Protein AF-A0A3N5HUE9-F1 (afdb_monomer)

Radius of gyration: 24.41 Å; Cα contacts (8 Å, |Δi|>4): 944; chains: 1; bounding box: 61×52×77 Å

Solvent-accessible surface area (backbone atoms only — not comparable to full-atom values): 19405 Å² total; per-residue (Å²): 109,74,49,78,50,73,48,74,72,56,94,88,51,46,16,64,28,23,33,36,35,38,27,33,33,38,29,50,61,66,39,70,48,49,61,72,76,57,30,74,38,10,19,71,38,71,38,32,58,24,15,18,55,63,62,61,75,57,37,30,52,62,40,46,22,52,45,67,51,58,36,92,93,41,43,76,74,40,82,74,10,36,36,72,40,63,57,43,73,54,51,71,67,56,43,51,56,47,22,74,74,68,73,57,81,71,95,51,64,46,48,55,5,22,62,11,26,25,35,77,57,98,91,37,82,49,77,43,55,20,35,40,42,49,66,73,80,66,88,86,61,44,31,34,12,34,40,45,33,44,41,32,41,33,21,62,28,56,92,38,50,68,38,50,69,12,21,34,33,37,41,38,37,18,40,84,85,45,53,78,45,74,47,71,80,39,81,73,24,76,14,56,58,51,60,37,45,42,20,9,36,54,39,41,51,73,39,35,17,22,59,26,31,29,23,76,35,69,45,53,30,15,41,99,84,67,47,80,76,44,79,39,55,55,69,39,74,30,45,58,74,81,50,73,49,75,56,98,94,42,52,28,36,31,29,38,51,98,90,42,77,29,31,33,55,50,88,38,41,41,84,40,72,34,79,53,61,32,25,68,58,79,69,78,68,43,30,27,30,66,31,82,90,28,53,52,36,36,44,70,57,66,69,94,74,56,57,94,90,57,89,76,60,63,66,45,84,36,55,47,72,27,27,28,36,72,77,41,84,53,76,72,39,98,89,47,63,59,32,28,36,30,33,30,28,26,59,85,64,51,75,43,51,25,35,35,56,46,92,40,46,39,73,66,72,60,27,42,103

Nearest PDB structures (foldseek):
  8alu-assembly1_A  TM=3.894E-01  e=2.186E-03  Lactobacillus acidophilus
  8aol-assembly1_A  TM=3.973E-01  e=1.444E-02  Lactobacillus acidophilus ATCC 4796
  4q2w-assembly1_A  TM=4.435E-01  e=3.418E-01  Streptococcus pneumoniae TIGR4
  8sgn-assembly1_G  TM=2.454E-01  e=7.733E-01  Human herpesvirus 4 strain B95-8

pLDDT: mean 91.25, std 9.14, range [47.38, 98.62]

Structure (mmCIF, N/CA/C/O backbone):
data_AF-A0A3N5HUE9-F1
#
_entry.id   AF-A0A3N5HUE9-F1
#
loop_
_atom_site.group_PDB
_atom_site.id
_atom_site.type_symbol
_atom_site.label_atom_id
_atom_site.label_alt_id
_atom_site.label_comp_id
_atom_site.label_asym_id
_atom_site.label_entity_id
_atom_site.label_seq_id
_atom_site.pdbx_PDB_ins_code
_atom_site.Cartn_x
_atom_site.Cartn_y
_atom_site.Cartn_z
_atom_site.occupancy
_atom_site.B_iso_or_equiv
_atom_site.auth_seq_id
_atom_site.auth_comp_id
_atom_site.auth_asym_id
_atom_site.auth_atom_id
_atom_site.pdbx_PDB_model_num
ATOM 1 N N . MET A 1 1 ? -3.432 -13.901 -13.780 1.00 86.12 1 MET A N 1
ATOM 2 C CA . MET A 1 1 ? -4.597 -13.855 -12.866 1.00 86.12 1 MET A CA 1
ATOM 3 C C . MET A 1 1 ? -5.171 -12.456 -12.952 1.00 86.12 1 MET A C 1
ATOM 5 O O . MET A 1 1 ? -4.403 -11.547 -13.214 1.00 86.12 1 MET A O 1
ATOM 9 N N . GLU A 1 2 ? -6.470 -12.285 -12.737 1.00 89.19 2 GLU A N 1
ATOM 10 C CA . GLU A 1 2 ? -7.074 -10.962 -12.555 1.00 89.19 2 GLU A CA 1
ATOM 11 C C . GLU A 1 2 ? -7.920 -10.973 -11.286 1.00 89.19 2 GLU A C 1
ATOM 13 O O . GLU A 1 2 ? -8.438 -12.026 -10.895 1.00 89.19 2 GLU A O 1
ATOM 18 N N . MET A 1 3 ? -8.031 -9.815 -10.647 1.00 92.19 3 MET A N 1
ATOM 19 C CA . MET A 1 3 ? -8.767 -9.614 -9.412 1.00 92.19 3 MET A CA 1
ATOM 20 C C . MET A 1 3 ? -9.643 -8.370 -9.521 1.00 92.19 3 MET A C 1
ATOM 22 O O . MET A 1 3 ? -9.229 -7.336 -10.036 1.00 92.19 3 MET A O 1
ATOM 26 N N . TYR A 1 4 ? -10.860 -8.477 -8.996 1.00 93.69 4 TYR A N 1
ATOM 27 C CA . TYR A 1 4 ? -11.766 -7.352 -8.837 1.00 93.69 4 TYR A CA 1
ATOM 28 C C . TYR A 1 4 ? -12.285 -7.320 -7.403 1.00 93.69 4 TYR A C 1
ATOM 30 O O . TYR A 1 4 ? -13.037 -8.204 -6.988 1.00 93.69 4 TYR A O 1
ATOM 38 N N . LEU A 1 5 ? -11.874 -6.303 -6.653 1.00 95.25 5 LEU A N 1
ATOM 39 C CA . LEU A 1 5 ? -12.254 -6.099 -5.262 1.00 95.25 5 LEU A CA 1
ATOM 40 C C . LEU A 1 5 ? -13.227 -4.931 -5.140 1.00 95.25 5 LEU A C 1
ATOM 42 O O . LEU A 1 5 ? -13.066 -3.892 -5.780 1.00 95.25 5 LEU A O 1
ATOM 46 N N . LYS A 1 6 ? -14.220 -5.099 -4.264 1.00 95.94 6 LYS A N 1
ATOM 47 C CA . LYS A 1 6 ? -15.143 -4.040 -3.853 1.00 95.94 6 LYS A CA 1
ATOM 48 C C . LYS A 1 6 ? -15.164 -3.928 -2.342 1.00 95.94 6 LYS A C 1
ATOM 50 O O . LYS A 1 6 ? -15.462 -4.899 -1.653 1.00 95.94 6 LYS A O 1
ATOM 55 N N . PHE A 1 7 ? -14.954 -2.721 -1.843 1.00 97.44 7 PHE A N 1
ATOM 56 C CA . PHE A 1 7 ? -15.281 -2.372 -0.472 1.00 97.44 7 PHE A CA 1
ATOM 57 C C . PHE A 1 7 ? -16.645 -1.688 -0.435 1.00 97.44 7 PHE A C 1
ATOM 59 O O . PHE A 1 7 ? -16.824 -0.614 -1.014 1.00 97.44 7 PHE A O 1
ATOM 66 N N . HIS A 1 8 ? -17.599 -2.301 0.264 1.00 97.75 8 HIS A N 1
ATOM 67 C CA . HIS A 1 8 ? -18.920 -1.736 0.522 1.00 97.75 8 HIS A CA 1
ATOM 68 C C . HIS A 1 8 ? -18.935 -1.082 1.914 1.00 97.75 8 HIS A C 1
ATOM 70 O O . HIS A 1 8 ? -18.891 -1.802 2.912 1.00 97.75 8 HIS A O 1
ATOM 76 N N . PRO A 1 9 ? -19.013 0.259 2.019 1.00 97.50 9 PRO A N 1
ATOM 77 C CA . PRO A 1 9 ? -19.028 0.936 3.313 1.00 97.50 9 PRO A CA 1
ATOM 78 C C . PRO A 1 9 ? -20.234 0.521 4.168 1.00 97.50 9 PRO A C 1
ATOM 80 O O . PRO A 1 9 ? -21.385 0.737 3.781 1.00 97.50 9 PRO A O 1
ATOM 83 N N . GLY A 1 10 ? -19.970 -0.042 5.349 1.00 95.69 10 GLY A N 1
ATOM 84 C CA . GLY A 1 10 ? -21.007 -0.394 6.320 1.00 95.69 10 GLY A CA 1
ATOM 85 C C . GLY A 1 10 ? -21.670 0.827 6.972 1.00 95.69 10 GLY A C 1
ATOM 86 O O . GLY A 1 10 ? -21.249 1.971 6.801 1.00 95.69 10 GLY A O 1
ATOM 87 N N . THR A 1 11 ? -22.697 0.594 7.790 1.00 96.19 11 THR A N 1
ATOM 88 C CA . THR A 1 11 ? -23.482 1.653 8.462 1.00 96.19 11 THR A CA 1
ATOM 89 C C . THR A 1 11 ? -22.679 2.503 9.454 1.00 96.19 11 THR A C 1
ATOM 91 O O . THR A 1 11 ? -23.049 3.648 9.728 1.00 96.19 11 THR A O 1
ATOM 94 N N . ASN A 1 12 ? -21.552 1.985 9.942 1.00 92.94 12 ASN A N 1
ATOM 95 C CA . ASN A 1 12 ? -20.641 2.684 10.853 1.00 92.94 12 ASN A CA 1
ATOM 96 C C . ASN A 1 12 ? -19.579 3.530 10.129 1.00 92.94 12 ASN A C 1
ATOM 98 O O . ASN A 1 12 ? -18.816 4.246 10.780 1.00 92.94 12 ASN A O 1
ATOM 102 N N . VAL A 1 13 ? -19.520 3.468 8.794 1.00 96.06 13 VAL A N 1
ATOM 103 C CA . VAL A 1 13 ? -18.556 4.239 8.001 1.00 96.06 13 VAL A CA 1
ATOM 104 C C . VAL A 1 13 ? -19.049 5.670 7.802 1.00 96.06 13 VAL A C 1
ATOM 106 O O . VAL A 1 13 ? -20.184 5.895 7.381 1.00 96.06 13 VAL A O 1
ATOM 109 N N . ARG A 1 14 ? -18.190 6.646 8.091 1.00 97.12 14 ARG A N 1
ATOM 110 C CA . ARG A 1 14 ? -18.401 8.081 7.868 1.00 97.12 14 ARG A CA 1
ATOM 111 C C . ARG A 1 14 ? -17.153 8.654 7.204 1.00 97.12 14 ARG A C 1
ATOM 113 O O . ARG A 1 14 ? -16.240 9.114 7.887 1.00 97.12 14 ARG A O 1
ATOM 120 N N . ALA A 1 15 ? -17.122 8.584 5.880 1.00 97.69 15 ALA A N 1
ATOM 121 C CA . ALA A 1 15 ? -15.989 9.017 5.076 1.00 97.69 15 ALA A CA 1
ATOM 122 C C . ALA A 1 15 ? -16.470 9.651 3.772 1.00 97.69 15 ALA A C 1
ATOM 124 O O . ALA A 1 15 ? -17.263 9.062 3.029 1.00 97.69 15 ALA A O 1
ATOM 125 N N . ASP A 1 16 ? -15.952 10.841 3.487 1.00 96.81 16 ASP A N 1
ATOM 126 C CA . ASP A 1 16 ? -16.288 11.598 2.280 1.00 96.81 16 ASP A CA 1
ATOM 127 C C . ASP A 1 16 ? -15.587 11.043 1.044 1.00 96.81 16 ASP A C 1
ATOM 129 O O . ASP A 1 16 ? -16.068 11.226 -0.078 1.00 96.81 16 ASP A O 1
ATOM 133 N N . LEU A 1 17 ? -14.477 10.335 1.267 1.00 96.44 17 LEU A N 1
ATOM 134 C CA . LEU A 1 17 ? -13.709 9.654 0.243 1.00 96.44 17 LEU A CA 1
ATOM 135 C C . LEU A 1 17 ? -12.999 8.431 0.834 1.00 96.44 17 LEU A C 1
ATOM 137 O O . LEU A 1 17 ? -12.411 8.499 1.915 1.00 96.44 17 LEU A O 1
ATOM 141 N N . ILE A 1 18 ? -13.064 7.317 0.110 1.00 97.81 18 ILE A N 1
ATOM 142 C CA . ILE A 1 18 ? -12.455 6.036 0.474 1.00 97.81 18 ILE A CA 1
ATOM 143 C C . ILE A 1 18 ? -11.642 5.543 -0.720 1.00 97.81 18 ILE A C 1
ATOM 145 O O . ILE A 1 18 ? -12.188 5.392 -1.815 1.00 97.81 18 ILE A O 1
ATOM 149 N N . GLY A 1 19 ? -10.355 5.292 -0.509 1.00 96.94 19 GLY A N 1
ATOM 150 C CA . GLY A 1 19 ? -9.460 4.692 -1.497 1.00 96.94 19 GLY A CA 1
ATOM 151 C C . GLY A 1 19 ? -9.155 3.233 -1.166 1.00 96.94 19 GLY A C 1
ATOM 152 O O . GLY A 1 19 ? -9.293 2.809 -0.017 1.00 96.94 19 GLY A O 1
ATOM 153 N N . LEU A 1 20 ? -8.730 2.474 -2.176 1.00 97.81 20 LEU A N 1
ATOM 154 C CA . LEU A 1 20 ? -8.083 1.178 -1.978 1.00 97.81 20 LEU A CA 1
ATOM 155 C C . LEU A 1 20 ? -6.580 1.345 -2.192 1.00 97.81 20 LEU A C 1
ATOM 157 O O . LEU A 1 20 ? -6.154 2.065 -3.093 1.00 97.81 20 LEU A O 1
ATOM 161 N N . THR A 1 21 ? -5.783 0.690 -1.362 1.00 97.69 21 THR A N 1
ATOM 162 C CA . THR A 1 21 ? -4.325 0.611 -1.494 1.00 97.69 21 THR A CA 1
ATOM 163 C C . THR A 1 21 ? -3.892 -0.833 -1.267 1.00 97.69 21 THR A C 1
ATOM 165 O O . THR A 1 21 ? -4.619 -1.612 -0.643 1.00 97.69 21 THR A O 1
ATOM 168 N N . GLN A 1 22 ? -2.748 -1.203 -1.827 1.00 97.69 22 GLN A N 1
ATOM 169 C CA . GLN A 1 22 ? -2.272 -2.576 -1.878 1.00 97.69 22 GLN A CA 1
ATOM 170 C C . GLN A 1 22 ? -0.792 -2.628 -1.521 1.00 97.69 22 GLN A C 1
ATOM 172 O O . GLN A 1 22 ? 0.001 -1.847 -2.046 1.00 97.69 22 GLN A O 1
ATOM 177 N N . ALA A 1 23 ? -0.429 -3.561 -0.647 1.00 97.62 23 ALA A N 1
ATOM 178 C CA . ALA A 1 23 ? 0.942 -4.021 -0.511 1.00 97.62 23 ALA A CA 1
ATOM 179 C C . ALA A 1 23 ? 1.099 -5.312 -1.318 1.00 97.62 23 ALA A C 1
ATOM 181 O O . ALA A 1 23 ? 0.193 -6.148 -1.326 1.00 97.62 23 ALA A O 1
ATOM 182 N N . ALA A 1 24 ? 2.231 -5.465 -1.992 1.00 96.06 24 ALA A N 1
ATOM 183 C CA . ALA A 1 24 ? 2.582 -6.658 -2.744 1.00 96.06 24 ALA A CA 1
ATOM 184 C C . ALA A 1 24 ? 3.866 -7.270 -2.195 1.00 96.06 24 ALA A C 1
ATOM 186 O O . ALA A 1 24 ? 4.779 -6.562 -1.778 1.00 96.06 24 ALA A O 1
ATOM 187 N N . GLU A 1 25 ? 3.934 -8.590 -2.262 1.00 95.06 25 GLU A N 1
ATOM 188 C CA . GLU A 1 25 ? 5.113 -9.406 -2.030 1.00 95.06 25 GLU A CA 1
ATOM 189 C C . GLU A 1 25 ? 5.235 -10.396 -3.195 1.00 95.06 25 GLU A C 1
ATOM 191 O O . GLU A 1 25 ? 4.226 -10.904 -3.689 1.00 95.06 25 GLU A O 1
ATOM 196 N N . GLY A 1 26 ? 6.450 -10.688 -3.662 1.00 92.75 26 GLY A N 1
ATOM 197 C CA . GLY A 1 26 ? 6.626 -11.643 -4.750 1.00 92.75 26 GLY A CA 1
ATOM 198 C C . GLY A 1 26 ? 7.892 -12.476 -4.653 1.00 92.75 26 GLY A C 1
ATOM 199 O O . GLY A 1 26 ? 8.915 -12.032 -4.128 1.00 92.75 26 GLY A O 1
ATOM 200 N N . LYS A 1 27 ? 7.824 -13.678 -5.230 1.00 94.69 27 LYS A N 1
ATOM 201 C CA . LYS A 1 27 ? 8.973 -14.562 -5.449 1.00 94.69 27 LYS A CA 1
ATOM 202 C C . LYS A 1 27 ? 9.111 -14.903 -6.920 1.00 94.69 27 LYS A C 1
ATOM 204 O O . LYS A 1 27 ? 8.120 -15.140 -7.611 1.00 94.69 27 LYS A O 1
ATOM 209 N N . PHE A 1 28 ? 10.350 -14.975 -7.379 1.00 93.81 28 PHE A N 1
ATOM 210 C CA . PHE A 1 28 ? 10.720 -15.393 -8.720 1.00 93.81 28 PHE A CA 1
ATOM 211 C C . PHE A 1 28 ? 11.709 -16.551 -8.616 1.00 93.81 28 PHE A C 1
ATOM 213 O O . PHE A 1 28 ? 12.810 -16.387 -8.093 1.00 93.81 28 PHE A O 1
ATOM 220 N N . ASN A 1 29 ? 11.317 -17.733 -9.091 1.00 94.00 29 ASN A N 1
ATOM 221 C CA . ASN A 1 29 ? 12.143 -18.943 -9.029 1.00 94.00 29 ASN A CA 1
ATOM 222 C C . ASN A 1 29 ? 12.659 -19.274 -7.614 1.00 94.00 29 ASN A C 1
ATOM 224 O O . ASN A 1 29 ? 13.811 -19.656 -7.429 1.00 94.00 29 ASN A O 1
ATOM 228 N N . GLY A 1 30 ? 11.799 -19.110 -6.605 1.00 93.00 30 GLY A N 1
ATOM 229 C CA . GLY 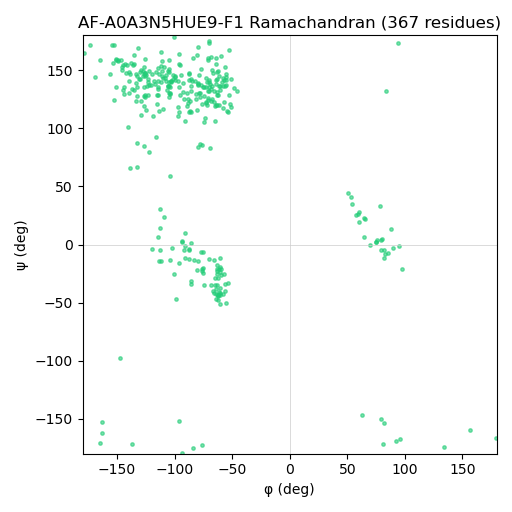A 1 30 ? 12.100 -19.362 -5.194 1.00 93.00 30 GLY A CA 1
ATOM 230 C C . GLY A 1 30 ? 12.833 -18.227 -4.475 1.00 93.00 30 GLY A C 1
ATOM 231 O O . GLY A 1 30 ? 12.892 -18.241 -3.248 1.00 93.00 30 GLY A O 1
ATOM 232 N N . ALA A 1 31 ? 13.345 -17.228 -5.197 1.00 91.75 31 ALA A N 1
ATOM 233 C CA . ALA A 1 31 ? 13.995 -16.063 -4.608 1.00 91.75 31 ALA A CA 1
ATOM 234 C C . ALA A 1 31 ? 12.999 -14.920 -4.392 1.00 91.75 31 ALA A C 1
ATOM 236 O O . ALA A 1 31 ? 12.174 -14.635 -5.260 1.00 91.75 31 ALA A O 1
ATOM 237 N N . GLN A 1 32 ? 13.103 -14.234 -3.254 1.00 91.25 32 GLN A N 1
ATOM 238 C CA . GLN A 1 32 ? 12.322 -13.027 -2.998 1.00 91.25 32 GLN A CA 1
ATOM 239 C C . GLN A 1 32 ? 12.650 -11.952 -4.039 1.00 91.25 32 GLN A C 1
ATOM 241 O O . GLN A 1 32 ? 13.822 -11.705 -4.338 1.00 91.25 32 GLN A O 1
ATOM 246 N N . ILE A 1 33 ? 11.631 -11.275 -4.565 1.00 85.50 33 ILE A N 1
ATOM 247 C CA . ILE A 1 33 ? 11.823 -10.132 -5.457 1.00 85.50 33 ILE A CA 1
ATOM 248 C C . ILE A 1 33 ? 12.225 -8.928 -4.602 1.00 85.50 33 ILE A C 1
ATOM 250 O O . ILE A 1 33 ? 11.400 -8.129 -4.178 1.00 85.50 33 ILE A O 1
ATOM 254 N N . THR A 1 34 ? 13.522 -8.813 -4.331 1.00 77.69 34 THR A N 1
ATOM 255 C CA . THR A 1 34 ? 14.129 -7.680 -3.610 1.00 77.69 34 THR A CA 1
ATOM 256 C C . THR A 1 34 ? 15.080 -6.871 -4.488 1.00 77.69 34 THR A C 1
ATOM 258 O O . THR A 1 34 ? 15.770 -5.977 -4.003 1.00 77.69 34 THR A O 1
ATOM 261 N N . GLN A 1 35 ? 15.144 -7.181 -5.784 1.00 63.00 35 GLN A N 1
ATOM 262 C CA . GLN A 1 35 ? 16.045 -6.531 -6.731 1.00 63.00 35 GLN A CA 1
ATOM 263 C C . GLN A 1 35 ? 15.364 -5.395 -7.503 1.00 63.00 35 GLN A C 1
ATOM 265 O O . GLN A 1 35 ? 14.137 -5.277 -7.560 1.00 63.00 35 GLN A O 1
ATOM 270 N N . GLY A 1 36 ? 16.194 -4.557 -8.125 1.00 67.38 36 GLY A N 1
ATOM 271 C CA . GLY A 1 36 ? 15.748 -3.459 -8.972 1.00 67.38 36 GLY A CA 1
ATOM 272 C C . GLY A 1 36 ? 14.937 -2.407 -8.215 1.00 67.38 36 GLY A C 1
ATOM 273 O O . GLY A 1 36 ? 15.179 -2.121 -7.044 1.00 67.38 36 GLY A O 1
ATOM 274 N N . LEU A 1 37 ? 13.972 -1.813 -8.916 1.00 64.06 37 LEU A N 1
ATOM 275 C CA . LEU A 1 37 ? 13.191 -0.680 -8.416 1.00 64.06 37 LEU A CA 1
ATOM 276 C C . LEU A 1 37 ? 12.257 -1.060 -7.259 1.00 64.06 37 LEU A C 1
ATOM 278 O O . LEU A 1 37 ? 12.107 -0.287 -6.316 1.00 64.06 37 LEU A O 1
ATOM 282 N N . TYR A 1 38 ? 11.699 -2.272 -7.279 1.00 72.56 38 TYR A N 1
ATOM 283 C CA . TYR A 1 38 ? 10.894 -2.792 -6.172 1.00 72.56 38 TYR A CA 1
ATOM 284 C C . TYR A 1 38 ? 11.734 -2.942 -4.900 1.00 72.56 38 TYR A C 1
ATOM 286 O O . TYR A 1 38 ? 11.292 -2.546 -3.825 1.00 72.56 38 TYR A O 1
ATOM 294 N N . GLY A 1 39 ? 12.993 -3.371 -5.029 1.00 77.94 39 GLY A N 1
ATOM 295 C CA . GLY A 1 39 ? 13.951 -3.469 -3.924 1.00 77.94 39 GLY A CA 1
ATOM 296 C C . GLY A 1 39 ? 14.297 -2.156 -3.212 1.00 77.94 39 GLY A C 1
ATOM 297 O O . GLY A 1 39 ? 14.763 -2.181 -2.072 1.00 77.94 39 GLY A O 1
ATOM 298 N N . LEU A 1 40 ? 14.086 -1.001 -3.855 1.00 81.44 40 LEU A N 1
ATOM 299 C CA . LEU A 1 40 ? 14.284 0.315 -3.229 1.00 81.44 40 LEU A CA 1
ATOM 300 C C . LEU A 1 40 ? 13.103 0.750 -2.351 1.00 81.44 40 LEU A C 1
ATOM 302 O O . LEU A 1 40 ? 13.287 1.597 -1.484 1.00 81.44 40 LEU A O 1
ATOM 306 N N . ARG A 1 41 ? 11.905 0.196 -2.578 1.00 88.38 41 ARG A N 1
ATOM 307 C CA . ARG A 1 41 ? 10.702 0.439 -1.758 1.00 88.38 41 ARG A CA 1
ATOM 308 C C . ARG A 1 41 ? 10.258 -0.795 -0.977 1.00 88.38 41 ARG A C 1
ATOM 310 O O . ARG A 1 41 ? 9.132 -0.827 -0.489 1.00 88.38 41 ARG A O 1
ATOM 317 N N . SER A 1 42 ? 11.122 -1.798 -0.878 1.00 91.69 42 SER A N 1
ATOM 318 C CA . SER A 1 42 ? 10.825 -3.035 -0.165 1.00 91.69 42 SER A CA 1
ATOM 319 C C . SER A 1 42 ? 11.557 -3.101 1.157 1.00 91.69 42 SER A C 1
ATOM 321 O O . SER A 1 42 ? 12.684 -2.620 1.265 1.00 91.69 42 SER A O 1
ATOM 323 N N . ALA A 1 43 ? 10.964 -3.774 2.141 1.00 91.38 43 ALA A N 1
ATOM 324 C CA . ALA A 1 43 ? 11.700 -4.088 3.358 1.00 91.38 43 ALA A CA 1
ATOM 325 C C . ALA A 1 43 ? 12.824 -5.090 3.060 1.00 91.38 43 ALA A C 1
ATOM 327 O O . ALA A 1 43 ? 12.623 -6.082 2.356 1.00 91.38 43 ALA A O 1
ATOM 328 N N . ARG A 1 44 ? 14.006 -4.857 3.626 1.00 90.94 44 ARG A N 1
ATOM 329 C CA . ARG A 1 44 ? 15.176 -5.744 3.522 1.00 90.94 44 ARG A CA 1
ATOM 330 C C . ARG A 1 44 ? 15.431 -6.546 4.789 1.00 90.94 44 ARG A C 1
ATOM 332 O O . ARG A 1 44 ? 16.207 -7.495 4.768 1.00 90.94 44 ARG A O 1
ATOM 339 N N . SER A 1 45 ? 14.781 -6.181 5.890 1.00 92.06 45 SER A N 1
ATOM 340 C CA . SER A 1 45 ? 14.856 -6.906 7.158 1.00 92.06 45 SER A CA 1
ATOM 341 C C . SER A 1 45 ? 13.572 -6.750 7.973 1.00 92.06 45 SER A C 1
ATOM 343 O O . SER A 1 45 ? 12.815 -5.798 7.776 1.00 92.06 45 SER A O 1
ATOM 345 N N . GLY A 1 46 ? 13.347 -7.670 8.916 1.00 93.06 46 GLY A N 1
ATOM 346 C CA . GLY A 1 46 ? 12.207 -7.635 9.835 1.00 93.06 46 GLY A CA 1
ATOM 347 C C . GLY A 1 46 ? 10.898 -8.134 9.219 1.00 93.06 46 GLY A C 1
ATOM 348 O O . GLY A 1 46 ? 10.894 -9.014 8.362 1.00 93.06 46 GLY A O 1
ATOM 349 N N . ALA A 1 47 ? 9.773 -7.603 9.697 1.00 93.00 47 ALA A N 1
ATOM 350 C CA . ALA A 1 47 ? 8.455 -7.969 9.195 1.00 93.00 47 ALA A CA 1
ATOM 351 C C . ALA A 1 47 ? 8.234 -7.438 7.769 1.00 93.00 47 ALA A C 1
ATOM 353 O O . ALA A 1 47 ? 8.465 -6.259 7.509 1.00 93.00 47 ALA A O 1
ATOM 354 N N . GLY A 1 48 ? 7.747 -8.293 6.866 1.00 92.56 48 GLY A N 1
ATOM 355 C CA . GLY A 1 48 ? 7.416 -7.908 5.492 1.00 92.56 48 GLY A CA 1
ATOM 356 C C . GLY A 1 48 ? 8.613 -7.788 4.544 1.00 92.56 48 GLY A C 1
ATOM 357 O O . GLY A 1 48 ? 8.596 -6.932 3.662 1.00 92.56 48 GLY A O 1
ATOM 358 N N . ILE A 1 49 ? 9.668 -8.596 4.705 1.00 92.56 49 ILE A N 1
ATOM 359 C CA . ILE A 1 49 ? 10.801 -8.621 3.758 1.00 92.56 49 ILE A CA 1
ATOM 360 C C . ILE A 1 49 ? 10.303 -8.822 2.319 1.00 92.56 49 ILE A C 1
ATOM 362 O O . ILE A 1 49 ? 9.550 -9.744 2.030 1.00 92.56 49 ILE A O 1
ATOM 366 N N . GLY A 1 50 ? 10.745 -7.958 1.404 1.00 91.69 50 GLY A N 1
ATOM 367 C CA . GLY A 1 50 ? 10.320 -7.958 0.003 1.00 91.69 50 GLY A CA 1
ATOM 368 C C . GLY A 1 50 ? 8.915 -7.401 -0.243 1.00 91.69 50 GLY A C 1
ATOM 369 O O . GLY A 1 50 ? 8.475 -7.414 -1.389 1.00 91.69 50 GLY A O 1
ATOM 370 N N . SER A 1 51 ? 8.217 -6.922 0.793 1.00 94.75 51 SER A N 1
ATOM 371 C CA . SER A 1 51 ? 6.924 -6.255 0.634 1.00 94.75 51 SER A CA 1
ATOM 372 C C . SER A 1 51 ? 7.088 -4.768 0.326 1.00 94.75 51 SER A C 1
ATOM 374 O O . SER A 1 51 ? 7.953 -4.107 0.904 1.00 94.75 51 SER A O 1
ATOM 376 N N . PHE A 1 52 ? 6.246 -4.243 -0.563 1.00 95.00 52 PHE A N 1
ATOM 377 C CA . PHE A 1 52 ? 6.224 -2.838 -0.978 1.00 95.00 52 PHE A CA 1
ATOM 378 C C . PHE A 1 52 ? 4.794 -2.384 -1.299 1.00 95.00 52 PHE A C 1
ATOM 380 O O . PHE A 1 52 ? 3.926 -3.206 -1.587 1.00 95.00 52 PHE A O 1
ATOM 387 N N . ILE A 1 53 ? 4.535 -1.071 -1.273 1.00 96.19 53 ILE A N 1
ATOM 388 C CA . ILE A 1 53 ? 3.256 -0.524 -1.754 1.00 96.19 53 ILE A CA 1
ATOM 389 C C . ILE A 1 53 ? 3.213 -0.626 -3.274 1.00 96.19 53 ILE A C 1
ATOM 391 O O . ILE A 1 53 ? 4.048 -0.053 -3.980 1.00 96.19 53 ILE A O 1
ATOM 395 N N . ASP A 1 54 ? 2.223 -1.358 -3.762 1.00 94.00 54 ASP A N 1
ATOM 396 C CA . ASP A 1 54 ? 2.069 -1.709 -5.161 1.00 94.00 54 ASP A CA 1
ATOM 397 C C . ASP A 1 54 ? 1.515 -0.536 -5.965 1.00 94.00 54 ASP A C 1
ATOM 399 O O . ASP A 1 54 ? 0.309 -0.357 -6.144 1.00 94.00 54 ASP A O 1
ATOM 403 N N . ARG A 1 55 ? 2.431 0.320 -6.416 1.00 91.44 55 ARG A N 1
ATOM 404 C CA . ARG A 1 55 ? 2.137 1.437 -7.306 1.00 91.44 55 ARG A CA 1
ATOM 405 C C . ARG A 1 55 ? 3.222 1.594 -8.350 1.00 91.44 55 ARG A C 1
ATOM 407 O O . ARG A 1 55 ? 4.417 1.491 -8.074 1.00 91.44 55 ARG A O 1
ATOM 414 N N . LEU A 1 56 ? 2.772 1.915 -9.559 1.00 85.06 56 LEU A N 1
ATOM 415 C CA . LEU A 1 56 ? 3.641 2.190 -10.693 1.00 85.06 56 LEU A CA 1
ATOM 416 C C . LEU A 1 56 ? 4.528 3.413 -10.428 1.00 85.06 56 LEU A C 1
ATOM 418 O O . LEU A 1 56 ? 4.130 4.366 -9.753 1.00 85.06 56 LEU A O 1
ATOM 422 N N . ALA A 1 57 ? 5.723 3.404 -11.016 1.00 84.06 57 ALA A N 1
ATOM 423 C CA . ALA A 1 57 ? 6.616 4.555 -10.996 1.00 84.06 57 ALA A CA 1
ATOM 424 C C . ALA A 1 57 ? 5.920 5.811 -11.556 1.00 84.06 57 ALA A C 1
ATOM 426 O O . ALA A 1 57 ? 5.098 5.742 -12.472 1.00 84.06 57 ALA A O 1
ATOM 427 N N . GLY A 1 58 ? 6.236 6.964 -10.973 1.00 84.56 58 GLY A N 1
ATOM 428 C CA . GLY A 1 58 ? 5.638 8.252 -11.313 1.00 84.56 58 GLY A CA 1
ATOM 429 C C . GLY A 1 58 ? 4.291 8.525 -10.644 1.00 84.56 58 GLY A C 1
ATOM 430 O O . GLY A 1 58 ? 3.806 9.646 -10.740 1.00 84.56 58 GLY A O 1
ATOM 431 N N . TYR A 1 59 ? 3.680 7.553 -9.954 1.00 90.38 59 TYR A N 1
ATOM 432 C CA . TYR A 1 59 ? 2.467 7.786 -9.166 1.00 90.38 59 TYR A CA 1
ATOM 433 C C . TYR A 1 59 ? 2.826 8.155 -7.722 1.00 90.38 59 TYR A C 1
ATOM 435 O O . TYR A 1 59 ? 3.217 7.276 -6.960 1.00 90.38 59 TYR A O 1
ATOM 443 N N . PRO A 1 60 ? 2.681 9.430 -7.314 1.00 91.00 60 PRO A N 1
ATOM 444 C CA . PRO A 1 60 ? 2.983 9.861 -5.947 1.00 91.00 60 PRO A CA 1
ATOM 445 C C . PRO A 1 60 ? 1.921 9.439 -4.935 1.00 91.00 60 PRO A C 1
ATOM 447 O O . PRO 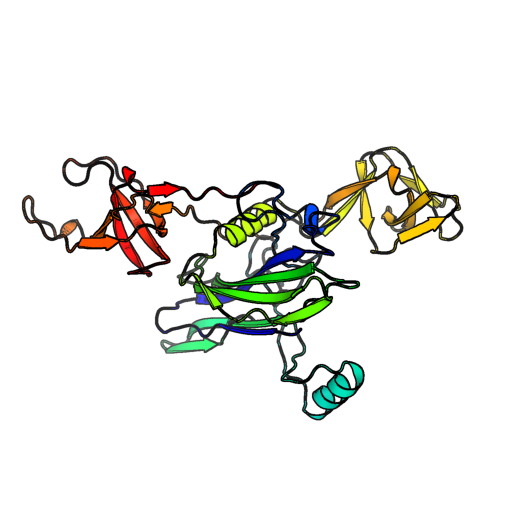A 1 60 ? 2.203 9.387 -3.744 1.00 91.00 60 PRO A O 1
ATOM 450 N N . SER A 1 61 ? 0.703 9.130 -5.380 1.00 93.56 61 SER A N 1
ATOM 451 C CA . SER A 1 61 ? -0.363 8.663 -4.499 1.00 93.56 61 SER A CA 1
ATOM 452 C C . SER A 1 61 ? -0.327 7.130 -4.353 1.00 93.56 61 SER A C 1
ATOM 454 O O . SER A 1 61 ? -0.325 6.426 -5.375 1.00 93.56 61 SER A O 1
ATOM 456 N N . PRO A 1 62 ? -0.372 6.604 -3.111 1.00 94.75 62 PRO A N 1
ATOM 457 C CA . PRO A 1 62 ? -0.423 5.168 -2.829 1.00 94.75 62 PRO A CA 1
ATOM 458 C C . PRO A 1 62 ? -1.767 4.542 -3.221 1.00 94.75 62 PRO A C 1
ATOM 460 O O . PRO A 1 62 ? -1.917 3.325 -3.236 1.00 94.75 62 PRO A O 1
ATOM 463 N N . LEU A 1 63 ? -2.771 5.373 -3.503 1.00 94.94 63 LEU A N 1
ATOM 464 C CA . LEU A 1 63 ? -4.124 4.921 -3.764 1.00 94.94 63 LEU A CA 1
ATOM 465 C C . LEU A 1 63 ? -4.259 4.419 -5.189 1.00 94.94 63 LEU A C 1
ATOM 467 O O . LEU A 1 63 ? -3.841 5.058 -6.154 1.00 94.94 63 LEU A O 1
ATOM 471 N N . TYR A 1 64 ? -4.950 3.305 -5.329 1.00 94.12 64 TYR A N 1
ATOM 472 C CA . TYR A 1 64 ? -5.513 2.932 -6.602 1.00 94.12 64 TYR A CA 1
ATOM 473 C C . TYR A 1 64 ? -6.671 3.855 -6.955 1.00 94.12 64 TYR A C 1
ATOM 475 O O . TYR A 1 64 ? -7.478 4.247 -6.114 1.00 94.12 64 TYR A O 1
ATOM 483 N N . GLY A 1 65 ? -6.756 4.184 -8.240 1.00 90.12 65 GLY A N 1
ATOM 484 C CA . GLY A 1 65 ? -7.803 5.062 -8.740 1.00 90.12 65 GLY A CA 1
ATOM 485 C C . GLY A 1 65 ? -7.429 6.537 -8.665 1.00 90.12 65 GLY A C 1
ATOM 486 O O . GLY A 1 65 ? -8.305 7.365 -8.873 1.00 90.12 65 GLY A O 1
ATOM 487 N N . THR A 1 66 ? -6.153 6.869 -8.438 1.00 91.50 66 THR A N 1
ATOM 488 C CA . THR A 1 66 ? -5.602 8.226 -8.569 1.00 91.50 66 THR A CA 1
ATOM 489 C C . THR A 1 66 ? -4.624 8.336 -9.737 1.00 91.50 66 THR A C 1
ATOM 491 O O . THR A 1 66 ? -3.822 7.432 -10.004 1.00 91.50 66 THR A O 1
ATOM 494 N N . ARG A 1 67 ? -4.701 9.461 -10.453 1.00 89.69 67 ARG A N 1
ATOM 495 C CA . ARG A 1 67 ? -3.762 9.880 -11.499 1.00 89.69 67 ARG A CA 1
ATOM 496 C C . ARG A 1 67 ? -2.498 10.485 -10.883 1.00 89.69 67 ARG A C 1
ATOM 498 O O . ARG A 1 67 ? -2.449 10.777 -9.695 1.00 89.69 67 ARG A O 1
ATOM 505 N N . GLN A 1 68 ? -1.489 10.712 -11.720 1.00 89.44 68 GLN A N 1
ATOM 506 C CA . GLN A 1 68 ? -0.268 11.439 -11.344 1.00 89.44 68 GLN A CA 1
ATOM 507 C C . GLN A 1 68 ? -0.492 12.959 -11.274 1.00 89.44 68 GLN A C 1
ATOM 509 O O . GLN A 1 68 ? 0.262 13.675 -10.625 1.00 89.44 68 GLN A O 1
ATOM 514 N N . THR A 1 69 ? -1.538 13.454 -11.940 1.00 88.12 69 THR A N 1
ATOM 515 C CA . THR A 1 69 ? -1.867 14.879 -12.014 1.00 88.12 69 THR A CA 1
ATOM 516 C C . THR A 1 69 ? -2.606 15.334 -10.761 1.00 88.12 69 THR A C 1
ATOM 518 O O . THR A 1 69 ? -3.657 14.784 -10.409 1.00 88.12 69 THR A O 1
ATOM 521 N N . VAL A 1 70 ? -2.062 16.366 -10.121 1.00 90.25 70 VAL A N 1
ATOM 522 C CA . VAL A 1 70 ? -2.723 17.090 -9.033 1.00 90.25 70 VAL A CA 1
ATOM 523 C C . VAL A 1 70 ? -3.916 17.855 -9.611 1.00 90.25 70 VAL A C 1
ATOM 525 O O . VAL A 1 70 ? -3.797 18.494 -10.657 1.00 90.25 70 VAL A O 1
ATOM 528 N N . ARG A 1 71 ? -5.073 17.778 -8.951 1.00 91.19 71 ARG A N 1
ATOM 529 C CA . ARG A 1 71 ? -6.283 18.510 -9.347 1.00 91.19 71 ARG A CA 1
ATOM 530 C C . ARG A 1 71 ? -6.064 20.011 -9.230 1.00 91.19 71 ARG A C 1
ATOM 532 O O . ARG A 1 71 ? -5.287 20.468 -8.392 1.00 91.19 71 ARG A O 1
ATOM 539 N N . ALA A 1 72 ? -6.825 20.795 -9.988 1.00 89.81 72 ALA A N 1
ATOM 540 C CA . ALA A 1 72 ? -6.857 22.242 -9.793 1.00 89.81 72 ALA A CA 1
ATOM 541 C C . ALA A 1 72 ? -7.267 22.581 -8.344 1.00 89.81 72 ALA A C 1
ATOM 543 O O . ALA A 1 72 ? -8.314 22.140 -7.871 1.00 89.81 72 ALA A O 1
ATOM 544 N N . GLY A 1 73 ? -6.419 23.332 -7.634 1.00 89.50 73 GLY A N 1
ATOM 545 C CA . GLY A 1 73 ? -6.611 23.666 -6.215 1.00 89.50 73 GLY A CA 1
ATOM 546 C C . GLY A 1 73 ? -6.318 22.527 -5.224 1.00 89.50 73 GLY A C 1
ATOM 547 O O . GLY A 1 73 ? -6.492 22.720 -4.024 1.00 89.50 73 GLY A O 1
ATOM 548 N N . GLY A 1 74 ? -5.881 21.356 -5.698 1.00 87.62 74 GLY A N 1
ATOM 549 C CA . GLY A 1 74 ? -5.455 20.236 -4.860 1.00 87.62 74 GLY A CA 1
ATOM 550 C C . GLY A 1 74 ? -4.024 20.394 -4.337 1.00 87.62 74 GLY A C 1
ATOM 551 O O . GLY A 1 74 ? -3.229 21.167 -4.870 1.00 87.62 74 GLY A O 1
ATOM 552 N N . SER A 1 75 ? -3.680 19.627 -3.301 1.00 90.62 75 SER A N 1
ATOM 553 C CA . SER A 1 75 ? -2.321 19.563 -2.752 1.00 90.62 75 SER A CA 1
ATOM 554 C C . SER A 1 75 ? -1.622 18.274 -3.171 1.00 90.62 75 SER A C 1
ATOM 556 O O . SER A 1 75 ? -2.151 17.185 -2.963 1.00 90.62 75 SER A O 1
ATOM 558 N N . ALA A 1 76 ? -0.395 18.379 -3.690 1.00 85.25 76 ALA A N 1
ATOM 559 C CA . ALA A 1 76 ? 0.438 17.217 -4.013 1.00 85.25 76 ALA A CA 1
ATOM 560 C C . ALA A 1 76 ? 0.810 16.373 -2.779 1.00 85.25 76 ALA A C 1
ATOM 562 O O . ALA A 1 76 ? 1.214 15.223 -2.936 1.00 85.25 76 ALA A O 1
ATOM 563 N N . ALA A 1 77 ? 0.670 16.941 -1.578 1.00 87.19 77 ALA A N 1
ATOM 564 C CA . ALA A 1 77 ? 0.938 16.285 -0.302 1.00 87.19 77 ALA A CA 1
ATOM 565 C C . ALA A 1 77 ? -0.300 15.595 0.304 1.00 87.19 77 ALA A C 1
ATOM 567 O O . ALA A 1 77 ? -0.198 15.014 1.379 1.00 87.19 77 ALA A O 1
ATOM 568 N N . ASP A 1 78 ? -1.466 15.672 -0.347 1.00 88.38 78 ASP A N 1
ATOM 569 C CA . ASP A 1 78 ? -2.724 15.117 0.162 1.00 88.38 78 ASP A CA 1
ATOM 570 C C . ASP A 1 78 ? -3.231 13.969 -0.728 1.00 88.38 78 ASP A C 1
ATOM 572 O O . ASP A 1 78 ? -3.205 14.029 -1.960 1.00 88.38 78 ASP A O 1
ATOM 576 N N . LEU A 1 79 ? -3.764 12.928 -0.088 1.00 86.56 79 LEU A N 1
ATOM 577 C CA . LEU A 1 79 ? -4.418 11.786 -0.720 1.00 86.56 79 LEU A CA 1
ATOM 578 C C . LEU A 1 79 ? -5.634 12.213 -1.553 1.00 86.56 79 LEU A C 1
ATOM 580 O O . LEU A 1 79 ? -5.985 11.535 -2.521 1.00 86.56 79 LEU A O 1
ATOM 584 N N . THR A 1 80 ? -6.262 13.343 -1.215 1.00 88.69 80 THR A N 1
ATOM 585 C CA . THR A 1 80 ? -7.390 13.905 -1.973 1.00 88.69 80 THR A CA 1
ATOM 586 C C . THR A 1 80 ? -6.967 14.746 -3.182 1.00 88.69 80 THR A C 1
ATOM 588 O O . THR A 1 80 ? -7.791 15.026 -4.057 1.00 88.69 80 THR A O 1
ATOM 591 N N . GLY A 1 81 ? -5.685 15.116 -3.268 1.00 83.44 81 GLY A N 1
ATOM 592 C CA . GLY A 1 81 ? -5.183 16.110 -4.212 1.00 83.44 81 GLY A CA 1
ATOM 593 C C . GLY A 1 81 ? -5.063 15.648 -5.660 1.00 83.44 81 GLY A C 1
ATOM 594 O O . GLY A 1 81 ? -4.785 16.477 -6.518 1.00 83.44 81 GLY A O 1
ATOM 595 N N . TYR A 1 82 ? -5.286 14.367 -5.964 1.00 88.19 82 TYR A N 1
ATOM 596 C CA . TYR A 1 82 ? -5.042 13.781 -7.289 1.00 88.19 82 TYR A CA 1
ATOM 597 C C . TYR A 1 82 ? -6.330 13.412 -8.028 1.00 88.19 82 TYR A C 1
ATOM 599 O O . TYR A 1 82 ? -7.315 12.965 -7.426 1.00 88.19 82 TYR A O 1
ATOM 607 N N . GLU A 1 83 ? -6.345 13.602 -9.350 1.00 83.69 83 GLU A N 1
ATOM 608 C CA . GLU A 1 83 ? -7.503 13.291 -10.205 1.00 83.69 83 GLU A CA 1
ATOM 609 C C . GLU A 1 83 ? -7.890 11.806 -10.114 1.00 83.69 83 GLU A C 1
ATOM 611 O O . GLU A 1 83 ? -7.000 10.955 -10.068 1.00 83.69 83 GLU A O 1
ATOM 616 N N . PRO A 1 84 ? -9.186 11.444 -10.077 1.00 86.00 84 PRO A N 1
ATOM 617 C CA . PRO A 1 84 ? -9.587 10.057 -9.932 1.00 86.00 84 PRO A CA 1
ATOM 618 C C . PRO A 1 84 ? -9.607 9.327 -11.289 1.00 86.00 84 PRO A C 1
ATOM 620 O O . PRO A 1 84 ? -9.721 9.936 -12.357 1.00 86.00 84 PRO A O 1
ATOM 623 N N . TYR A 1 85 ? -9.561 7.998 -11.249 1.00 82.81 85 TYR A N 1
ATOM 624 C CA . TYR A 1 85 ? -9.980 7.130 -12.345 1.00 82.81 85 TYR A CA 1
ATOM 625 C C . TYR A 1 85 ? -11.416 6.652 -12.129 1.00 82.81 85 TYR A C 1
ATOM 627 O O . TYR A 1 85 ? -11.921 6.591 -11.004 1.00 82.81 85 TYR A O 1
ATOM 635 N N . THR A 1 86 ? -12.070 6.307 -13.232 1.00 82.75 86 THR A N 1
ATOM 636 C CA . THR A 1 86 ? -13.297 5.519 -13.224 1.00 82.75 86 THR A CA 1
ATOM 637 C C . THR A 1 86 ? -12.987 4.126 -13.733 1.00 82.75 86 THR A C 1
ATOM 639 O O . THR A 1 86 ? -12.146 3.936 -14.614 1.00 82.75 86 THR A O 1
ATOM 642 N N . ILE A 1 87 ? -13.689 3.156 -13.168 1.00 88.06 87 ILE A N 1
ATOM 643 C CA . ILE A 1 87 ? -13.693 1.787 -13.647 1.00 88.06 87 ILE A CA 1
ATOM 644 C C . ILE A 1 87 ? -14.956 1.561 -14.478 1.00 88.06 87 ILE A C 1
ATOM 646 O O . ILE A 1 87 ? -16.021 2.106 -14.189 1.00 88.06 87 ILE A O 1
ATOM 650 N N . THR A 1 88 ? -14.853 0.802 -15.559 1.00 89.44 88 THR A N 1
ATOM 651 C CA . THR A 1 88 ? -15.984 0.481 -16.435 1.00 89.44 88 THR A CA 1
ATOM 652 C C . THR A 1 88 ? -15.878 -0.969 -16.847 1.00 89.44 88 THR A C 1
ATOM 654 O O . THR A 1 88 ? -14.816 -1.425 -17.254 1.00 89.44 88 THR A O 1
ATOM 657 N N . GLN A 1 89 ? -16.965 -1.722 -16.716 1.00 90.81 89 GLN A N 1
ATOM 658 C CA . GLN A 1 89 ? -16.965 -3.116 -17.140 1.00 90.81 89 GLN A CA 1
ATOM 659 C C . GLN A 1 89 ? -16.903 -3.193 -18.667 1.00 90.81 89 GLN A C 1
ATOM 661 O O . GLN A 1 89 ? -17.637 -2.483 -19.354 1.00 90.81 89 GLN A O 1
ATOM 666 N N . LEU A 1 90 ? -16.066 -4.084 -19.194 1.00 91.38 90 LEU A N 1
ATOM 667 C CA . LEU A 1 90 ? -16.045 -4.384 -20.621 1.00 91.38 90 LEU A CA 1
ATOM 668 C C . LEU A 1 90 ? -17.395 -4.948 -21.075 1.00 91.38 90 LEU A C 1
ATOM 670 O O . LEU A 1 90 ? -18.038 -5.714 -20.349 1.00 91.38 90 LEU A O 1
ATOM 674 N N . THR A 1 91 ? -17.796 -4.620 -22.302 1.00 94.44 91 THR A N 1
ATOM 675 C CA . THR A 1 91 ? -18.966 -5.230 -22.953 1.00 94.44 91 THR A CA 1
ATOM 676 C C . THR A 1 91 ? -18.755 -6.729 -23.181 1.00 94.44 91 THR A C 1
ATOM 678 O O . THR A 1 91 ? -17.620 -7.207 -23.228 1.00 94.44 91 THR A O 1
ATOM 681 N N . ALA A 1 92 ? -19.838 -7.487 -23.378 1.00 93.62 92 ALA A N 1
ATOM 682 C CA . ALA A 1 92 ? -19.750 -8.926 -23.648 1.00 93.62 92 ALA A CA 1
ATOM 683 C C . ALA A 1 92 ? -18.871 -9.247 -24.874 1.00 93.62 92 ALA A C 1
ATOM 685 O O . ALA A 1 92 ? -18.059 -10.168 -24.822 1.00 93.62 92 ALA A O 1
ATOM 686 N N . ALA A 1 93 ? -18.968 -8.446 -25.943 1.00 94.56 93 ALA A N 1
ATOM 687 C CA . ALA A 1 93 ? -18.148 -8.607 -27.144 1.00 94.56 93 ALA A CA 1
ATOM 688 C C . ALA A 1 93 ? -16.652 -8.377 -26.864 1.00 94.56 93 ALA A C 1
ATOM 690 O O . ALA A 1 93 ? -15.812 -9.158 -27.305 1.00 94.56 93 ALA A O 1
ATOM 691 N N . GLN A 1 94 ? -16.314 -7.347 -26.081 1.00 93.75 94 GLN A N 1
ATOM 692 C CA . GLN A 1 94 ? -14.929 -7.071 -25.681 1.00 93.75 94 GLN A CA 1
ATOM 693 C C . GLN A 1 94 ? -14.368 -8.173 -24.774 1.00 93.75 94 GLN A C 1
ATOM 695 O O . GLN A 1 94 ? -13.234 -8.605 -24.969 1.00 93.75 94 GLN A O 1
ATOM 700 N N . GLN A 1 95 ? -15.165 -8.667 -23.821 1.00 91.56 95 GLN A N 1
ATOM 701 C CA . GLN A 1 95 ? -14.774 -9.791 -22.967 1.00 91.56 95 GLN A CA 1
ATOM 702 C C . GLN A 1 95 ? -14.507 -11.054 -23.797 1.00 91.56 95 GLN A C 1
ATOM 704 O O . GLN A 1 95 ? -13.493 -11.714 -23.579 1.00 91.56 95 GLN A O 1
ATOM 709 N N . ALA A 1 96 ? -15.365 -11.361 -24.777 1.00 91.62 96 ALA A N 1
ATOM 710 C CA . ALA A 1 96 ? -15.192 -12.506 -25.669 1.00 91.62 96 ALA A CA 1
ATOM 711 C C . ALA A 1 96 ? -13.928 -12.383 -26.535 1.00 91.62 96 ALA A C 1
ATOM 713 O O . ALA A 1 96 ? -13.132 -13.319 -26.594 1.00 91.62 96 ALA A O 1
ATOM 714 N N . ALA A 1 97 ? -13.697 -11.217 -27.146 1.00 92.25 97 ALA A N 1
ATOM 715 C CA . ALA A 1 97 ? -12.502 -10.966 -27.952 1.00 92.25 97 ALA A CA 1
ATOM 716 C C . ALA A 1 97 ? -11.209 -11.113 -27.130 1.00 92.25 97 ALA A C 1
ATOM 718 O O . ALA A 1 97 ? -10.238 -11.714 -27.585 1.00 92.25 97 ALA A O 1
ATOM 719 N N . GLN A 1 98 ? -11.199 -10.613 -25.893 1.00 87.56 98 GLN A N 1
ATOM 720 C CA . GLN A 1 98 ? -10.026 -10.710 -25.030 1.00 87.56 98 GLN A CA 1
ATOM 721 C C . GLN A 1 98 ? -9.823 -12.122 -24.465 1.00 87.56 98 GLN A C 1
ATOM 723 O O . GLN A 1 98 ? -8.686 -12.564 -24.295 1.00 87.56 98 GLN A O 1
ATOM 728 N N . ALA A 1 99 ? -10.903 -12.849 -24.171 1.00 90.25 99 ALA A N 1
ATOM 729 C CA . ALA A 1 99 ? -10.820 -14.258 -23.798 1.00 90.25 99 ALA A CA 1
ATOM 730 C C . ALA A 1 99 ? -10.217 -15.088 -24.941 1.00 90.25 99 ALA A C 1
ATOM 732 O O . ALA A 1 99 ? -9.347 -15.916 -24.687 1.00 90.25 99 ALA A O 1
ATOM 733 N N . ALA A 1 100 ? -10.592 -14.803 -26.193 1.00 91.75 100 ALA A N 1
ATOM 734 C CA . ALA A 1 100 ? -10.009 -15.451 -27.365 1.00 91.75 100 ALA A CA 1
ATOM 735 C C . ALA A 1 100 ? -8.504 -15.160 -27.529 1.00 91.75 100 ALA A C 1
ATOM 737 O O . ALA A 1 100 ? -7.763 -16.045 -27.944 1.00 91.75 100 ALA A O 1
ATOM 738 N N . SER A 1 101 ? -8.032 -13.957 -27.177 1.00 88.94 101 SER A N 1
ATOM 739 C CA . SER A 1 101 ? -6.612 -13.594 -27.317 1.00 88.94 101 SER A CA 1
ATOM 740 C C . SER A 1 101 ? -5.728 -14.005 -26.136 1.00 88.94 101 SER A C 1
ATOM 742 O O . SER A 1 101 ? -4.546 -14.276 -26.324 1.00 88.94 101 SER A O 1
ATOM 744 N N . THR A 1 102 ? -6.272 -14.042 -24.915 1.00 85.12 102 THR A N 1
ATOM 745 C CA . THR A 1 102 ? -5.484 -14.259 -23.683 1.00 85.12 102 THR A CA 1
ATOM 746 C C . THR A 1 102 ? -5.777 -15.579 -22.976 1.00 85.12 102 THR A C 1
ATOM 748 O O . THR A 1 102 ? -5.055 -15.942 -22.051 1.00 85.12 102 THR A O 1
ATOM 751 N N . GLY A 1 103 ? -6.864 -16.268 -23.334 1.00 85.62 103 GLY A N 1
ATOM 752 C CA . GLY A 1 103 ? -7.377 -17.436 -22.609 1.00 85.62 103 GLY A CA 1
ATOM 753 C C . GLY A 1 103 ? -7.977 -17.116 -21.232 1.00 85.62 103 GLY A C 1
ATOM 754 O O . GLY A 1 103 ? -8.451 -18.014 -20.540 1.00 85.62 103 GLY A O 1
ATOM 755 N N . VAL A 1 104 ? -7.975 -15.848 -20.806 1.00 82.44 104 VAL A N 1
ATOM 756 C CA . VAL A 1 104 ? -8.514 -15.425 -19.508 1.00 82.44 104 VAL A CA 1
ATOM 757 C C . VAL A 1 104 ? -9.995 -15.087 -19.648 1.00 82.44 104 VAL A C 1
ATOM 759 O O . VAL A 1 104 ? -10.378 -14.172 -20.377 1.00 82.44 104 VAL A O 1
ATOM 762 N N . THR A 1 105 ? -10.826 -15.817 -18.911 1.00 84.25 105 THR A N 1
ATOM 763 C CA . THR A 1 105 ? -12.285 -15.665 -18.875 1.00 84.25 105 THR A CA 1
ATOM 764 C C . THR A 1 105 ? -12.749 -14.986 -17.586 1.00 84.25 105 THR A C 1
ATOM 766 O O . THR A 1 105 ? -12.152 -15.201 -16.530 1.00 84.25 105 THR A O 1
ATOM 769 N N . GLY A 1 106 ? -13.869 -14.263 -17.630 1.00 84.38 106 GLY A N 1
ATOM 770 C CA . GLY A 1 106 ? -14.501 -13.662 -16.451 1.00 84.38 106 GLY A CA 1
ATOM 771 C C . GLY A 1 106 ? -14.921 -12.212 -16.678 1.00 84.38 106 GLY A C 1
ATOM 772 O O . GLY A 1 106 ? -14.821 -11.689 -17.787 1.00 84.38 106 GLY A O 1
ATOM 773 N N . ARG A 1 107 ? -15.401 -11.558 -15.612 1.00 85.12 107 ARG A N 1
ATOM 774 C CA . ARG A 1 107 ? -15.712 -10.124 -15.655 1.00 85.12 107 ARG A CA 1
ATOM 775 C C . ARG A 1 107 ? -14.415 -9.334 -15.722 1.00 85.12 107 ARG A C 1
ATOM 777 O O . ARG A 1 107 ? -13.561 -9.481 -14.854 1.00 85.12 107 ARG A O 1
ATOM 7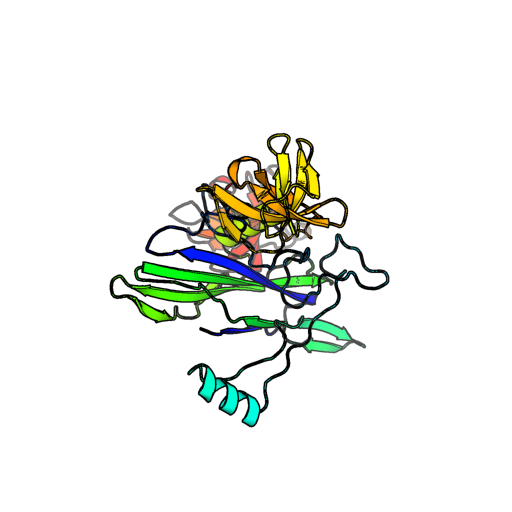84 N N . ARG A 1 108 ? -14.320 -8.472 -16.726 1.00 85.31 108 ARG A N 1
ATOM 785 C CA . ARG A 1 108 ? -13.167 -7.607 -16.954 1.00 85.31 108 ARG A CA 1
ATOM 786 C C . ARG A 1 108 ? -13.583 -6.156 -16.967 1.00 85.31 108 ARG A C 1
ATOM 788 O O . ARG A 1 108 ? -14.703 -5.825 -17.366 1.00 85.31 108 ARG A O 1
ATOM 795 N N . TYR A 1 109 ? -12.663 -5.310 -16.541 1.00 88.56 109 TYR A N 1
ATOM 796 C CA . TYR A 1 109 ? -12.902 -3.894 -16.368 1.00 88.56 109 TYR A CA 1
ATOM 797 C C . TYR A 1 109 ? -11.773 -3.085 -17.011 1.00 88.56 109 TYR A C 1
ATOM 799 O O . TYR A 1 109 ? -10.614 -3.491 -17.009 1.00 88.56 109 TYR A O 1
ATOM 807 N N . THR A 1 110 ? -12.121 -1.937 -17.579 1.00 83.56 110 THR A N 1
ATOM 808 C CA . THR A 1 110 ? -11.184 -0.875 -17.949 1.00 83.56 110 THR A CA 1
ATOM 809 C C . THR A 1 110 ? -11.104 0.131 -16.820 1.00 83.56 110 THR A C 1
ATOM 811 O O . THR A 1 110 ? -12.123 0.431 -16.201 1.00 83.56 110 THR A O 1
ATOM 814 N N . GLY A 1 111 ? -9.925 0.711 -16.615 1.00 74.81 111 GLY A N 1
ATOM 815 C CA . GLY A 1 111 ? -9.664 1.575 -15.469 1.00 74.81 111 GLY A CA 1
ATOM 816 C C . GLY A 1 111 ? -9.284 0.744 -14.247 1.00 74.81 111 GLY A C 1
ATOM 817 O O . GLY A 1 111 ? -9.910 -0.267 -13.950 1.00 74.81 111 GLY A O 1
ATOM 818 N N . GLY A 1 112 ? -8.210 1.142 -13.565 1.00 83.38 112 GLY A N 1
ATOM 819 C CA . GLY A 1 112 ? -7.638 0.332 -12.486 1.00 83.38 112 GLY A CA 1
ATOM 820 C C . GLY A 1 112 ? -8.445 0.363 -11.187 1.00 83.38 112 GLY A C 1
ATOM 821 O O . GLY A 1 112 ? -8.335 -0.550 -10.385 1.00 83.38 112 GLY A O 1
ATOM 822 N N . ALA A 1 113 ? -9.244 1.403 -10.933 1.00 91.44 113 ALA A N 1
ATOM 823 C CA . ALA A 1 113 ? -9.982 1.541 -9.675 1.00 91.44 113 ALA A CA 1
ATOM 824 C C . ALA A 1 113 ? -10.954 2.726 -9.687 1.00 91.44 113 ALA A C 1
ATOM 826 O O . ALA A 1 113 ? -10.912 3.571 -10.583 1.00 91.44 113 ALA A O 1
ATOM 827 N N . GLN A 1 114 ? -11.787 2.803 -8.646 1.00 93.62 114 GLN A N 1
ATOM 828 C CA . GLN A 1 114 ? -12.589 3.975 -8.303 1.00 93.62 114 GLN A CA 1
ATOM 829 C C . GLN A 1 114 ? -12.622 4.207 -6.787 1.00 93.62 114 GLN A C 1
ATOM 831 O O . GLN A 1 114 ? -12.650 3.263 -5.993 1.00 93.62 114 GLN A O 1
ATOM 836 N N . HIS A 1 115 ? -12.717 5.472 -6.379 1.00 95.56 115 HIS A N 1
ATOM 837 C CA . HIS A 1 115 ? -12.912 5.823 -4.973 1.00 95.56 115 HIS A CA 1
ATOM 838 C C . HIS A 1 115 ? -14.377 5.681 -4.533 1.00 95.56 115 HIS A C 1
ATOM 840 O O . HIS A 1 115 ? -15.308 6.111 -5.229 1.00 95.56 115 HIS A O 1
ATOM 846 N N . GLY A 1 116 ? -14.572 5.156 -3.328 1.00 96.69 116 GLY A N 1
ATOM 847 C CA . GLY A 1 116 ? -15.862 5.055 -2.650 1.00 96.69 116 GLY A CA 1
ATOM 848 C C . GLY A 1 116 ? -16.142 6.229 -1.716 1.00 96.69 116 GLY A C 1
ATOM 849 O O . GLY A 1 116 ? -15.334 7.147 -1.587 1.00 96.69 116 GLY A O 1
ATOM 850 N N . TYR A 1 117 ? -17.300 6.194 -1.061 1.00 97.69 117 TYR A N 1
ATOM 851 C CA . TYR A 1 117 ? -17.671 7.096 0.031 1.00 97.69 117 TYR A CA 1
ATOM 852 C C . TYR A 1 117 ? -18.880 6.554 0.802 1.00 97.69 117 TYR A C 1
ATOM 854 O O . TYR A 1 117 ? -19.687 5.791 0.266 1.00 97.69 117 TYR A O 1
ATOM 862 N N . ARG A 1 118 ? -19.051 7.020 2.040 1.00 98.06 118 ARG A N 1
ATOM 863 C CA . ARG A 1 118 ? -20.334 7.026 2.750 1.00 98.06 118 ARG A CA 1
ATOM 864 C C . ARG A 1 118 ? -20.440 8.325 3.534 1.00 98.06 118 ARG A C 1
ATOM 866 O O . ARG A 1 118 ? -19.840 8.464 4.601 1.00 98.06 118 ARG A O 1
ATOM 873 N N . LYS A 1 119 ? -21.204 9.266 2.986 1.00 97.25 119 LYS A N 1
ATOM 874 C CA . LYS A 1 119 ? -21.279 10.651 3.462 1.00 97.25 119 LYS A CA 1
ATOM 875 C C . LYS A 1 119 ? -22.708 11.155 3.529 1.00 97.25 119 LYS A C 1
ATOM 877 O O . LYS A 1 119 ? -23.602 10.565 2.925 1.00 97.25 119 LYS A O 1
ATOM 882 N N . VAL A 1 120 ? -22.908 12.239 4.267 1.00 96.50 120 VAL A N 1
ATOM 883 C CA . VAL A 1 120 ? -24.214 12.888 4.399 1.00 96.50 120 VAL A CA 1
ATOM 884 C C . VAL A 1 120 ? -24.380 13.911 3.277 1.00 96.50 120 VAL A C 1
ATOM 886 O O . VAL A 1 120 ? -23.548 14.798 3.116 1.00 96.50 120 VAL A O 1
ATOM 889 N N . VAL A 1 121 ? -25.459 13.791 2.509 1.00 96.69 121 VAL A N 1
ATOM 890 C CA . VAL A 1 121 ? -25.884 14.750 1.484 1.00 96.69 121 VAL A CA 1
ATOM 891 C C . VAL A 1 121 ? -27.327 15.121 1.794 1.00 96.69 121 VAL A C 1
ATOM 893 O O . VAL A 1 121 ? -28.190 14.246 1.854 1.00 96.69 121 VAL A O 1
ATOM 896 N N . SER A 1 122 ? -27.582 16.404 2.059 1.00 95.50 122 SER A N 1
ATOM 897 C CA . SER A 1 122 ? -28.919 16.913 2.413 1.00 95.50 122 SER A CA 1
ATOM 898 C C . SER A 1 122 ? -29.592 16.121 3.548 1.00 95.50 122 SER A C 1
ATOM 900 O O . SER A 1 122 ? -30.753 15.737 3.459 1.00 95.50 122 SER A O 1
ATOM 902 N N . GLY A 1 123 ? -28.830 15.813 4.604 1.00 95.75 123 GLY A N 1
ATOM 903 C CA . GLY A 1 123 ? -29.313 15.077 5.780 1.00 95.75 123 GLY A CA 1
ATOM 904 C C . GLY A 1 123 ? -29.417 13.554 5.620 1.00 95.75 123 GLY A C 1
ATOM 905 O O . GLY A 1 123 ? -29.667 12.870 6.608 1.00 95.75 123 GLY A O 1
ATOM 906 N N . SER A 1 124 ? -29.173 13.001 4.427 1.00 96.88 124 SER A N 1
ATOM 907 C CA . SER A 1 124 ? -29.259 11.557 4.158 1.00 96.88 124 SER A CA 1
ATOM 908 C C . SER A 1 124 ? -27.902 10.941 3.826 1.00 96.88 124 SER A C 1
ATOM 910 O O . SER A 1 124 ? -27.056 11.579 3.202 1.00 96.88 124 SER A O 1
ATOM 912 N N . PHE A 1 125 ? -27.682 9.682 4.215 1.00 96.94 125 PHE A N 1
ATOM 913 C CA . PHE A 1 125 ? -26.473 8.958 3.818 1.00 96.94 125 PHE A CA 1
ATOM 914 C C . PHE A 1 125 ? -26.546 8.532 2.351 1.00 96.94 125 PHE A C 1
ATOM 916 O O . PHE A 1 125 ? -27.484 7.850 1.946 1.00 96.94 125 PHE A O 1
ATOM 923 N N . VAL A 1 126 ? -25.507 8.865 1.589 1.00 97.94 126 VAL A N 1
ATOM 924 C CA . VAL A 1 126 ? -25.269 8.344 0.239 1.00 97.94 126 VAL A CA 1
ATOM 925 C C . VAL A 1 126 ? -24.000 7.502 0.271 1.00 97.94 126 VAL A C 1
ATOM 927 O O . VAL A 1 126 ? -22.992 7.911 0.856 1.00 97.94 126 VAL A O 1
ATOM 930 N N . THR A 1 127 ? -24.047 6.333 -0.366 1.00 98.06 127 THR A N 1
ATOM 931 C CA . THR A 1 127 ? -22.953 5.358 -0.372 1.00 98.06 127 THR A CA 1
ATOM 932 C C . THR A 1 127 ? -22.523 5.033 -1.795 1.00 98.06 127 THR A C 1
ATOM 934 O O . THR A 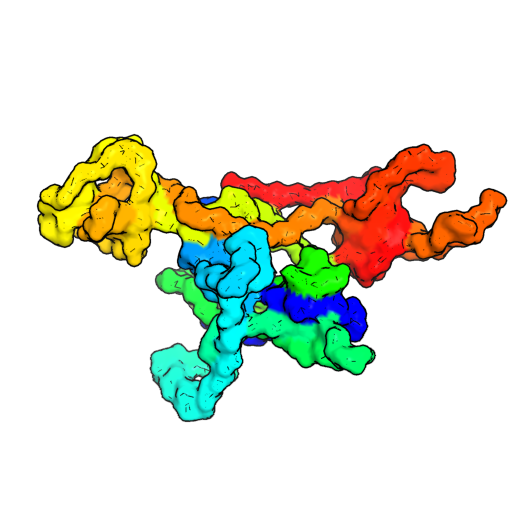1 127 ? -23.360 4.831 -2.673 1.00 98.06 127 THR A O 1
ATOM 937 N N . ARG A 1 128 ? -21.213 4.905 -2.004 1.00 96.62 128 ARG A N 1
ATOM 938 C CA . ARG A 1 128 ? -20.615 4.324 -3.209 1.00 96.62 128 ARG A CA 1
ATOM 939 C C . ARG A 1 128 ? -19.462 3.398 -2.812 1.00 96.62 128 ARG A C 1
ATOM 941 O O . ARG A 1 128 ? -18.648 3.807 -1.981 1.00 96.62 128 ARG A O 1
ATOM 948 N N . PRO A 1 129 ? -19.360 2.182 -3.375 1.00 96.88 129 PRO A N 1
ATOM 949 C CA . PRO A 1 129 ? -18.239 1.299 -3.082 1.00 96.88 129 PRO A CA 1
ATOM 950 C C . PRO A 1 129 ? -16.920 1.859 -3.626 1.00 96.88 129 PRO A C 1
ATOM 952 O O . PRO A 1 129 ? -16.901 2.515 -4.671 1.00 96.88 129 PRO A O 1
ATOM 955 N N . ALA A 1 130 ? -15.824 1.573 -2.925 1.00 96.62 130 ALA A N 1
ATOM 956 C CA . ALA A 1 130 ? -14.482 1.709 -3.488 1.00 96.62 130 ALA A CA 1
ATOM 957 C C . ALA A 1 130 ? -14.155 0.415 -4.238 1.00 96.62 130 ALA A C 1
ATOM 959 O O . ALA A 1 130 ? -14.470 -0.668 -3.741 1.00 96.62 130 ALA A O 1
ATOM 960 N N . GLU A 1 131 ? -13.576 0.509 -5.431 1.00 95.75 131 GLU A N 1
ATOM 961 C CA . GLU A 1 131 ? -13.320 -0.668 -6.267 1.00 95.75 131 GLU A CA 1
ATOM 962 C C . GLU A 1 131 ? -11.905 -0.649 -6.826 1.00 95.75 131 GLU A C 1
ATOM 964 O O . GLU A 1 131 ? -11.363 0.416 -7.116 1.00 95.75 131 GLU A O 1
ATOM 969 N N . LEU A 1 132 ? -11.336 -1.839 -6.981 1.00 94.44 132 LEU A N 1
ATOM 970 C CA . LEU A 1 132 ? -10.012 -2.093 -7.532 1.00 94.44 132 LEU A CA 1
ATOM 971 C C . LEU A 1 132 ? -10.146 -3.213 -8.551 1.00 94.44 132 LEU A C 1
ATOM 973 O O . LEU A 1 132 ? -10.686 -4.269 -8.229 1.00 94.44 132 LEU A O 1
ATOM 977 N N . TYR A 1 133 ? -9.647 -2.984 -9.757 1.00 93.50 133 TYR A N 1
ATOM 978 C CA . TYR A 1 133 ? -9.387 -4.027 -10.731 1.00 93.50 133 TYR A CA 1
ATOM 979 C C . TYR A 1 133 ? -7.893 -4.092 -10.984 1.00 93.50 133 TYR A C 1
ATOM 981 O O . TYR A 1 133 ? -7.284 -3.112 -11.414 1.00 93.50 133 TYR A O 1
ATOM 989 N N . ASP A 1 134 ? -7.329 -5.260 -10.726 1.00 91.75 134 ASP A N 1
ATOM 990 C CA . ASP A 1 134 ? -5.907 -5.497 -10.856 1.00 91.75 134 ASP A CA 1
ATOM 991 C C . ASP A 1 134 ? -5.644 -6.755 -11.688 1.00 91.75 134 ASP A C 1
ATOM 993 O O . ASP A 1 134 ? -6.369 -7.753 -11.630 1.00 91.75 134 ASP A O 1
ATOM 997 N N . ALA A 1 135 ? -4.596 -6.683 -12.494 1.00 89.88 135 ALA A N 1
ATOM 998 C CA . ALA A 1 135 ? -4.158 -7.727 -13.403 1.00 89.88 135 ALA A CA 1
ATOM 999 C C . ALA A 1 135 ? -2.644 -7.906 -13.239 1.00 89.88 135 ALA A C 1
ATOM 1001 O O . ALA A 1 135 ? -1.884 -7.584 -14.158 1.00 89.88 135 ALA A O 1
ATOM 1002 N N . PRO A 1 136 ? -2.187 -8.382 -12.065 1.00 89.44 136 PRO A N 1
ATOM 1003 C CA . PRO A 1 136 ? -0.771 -8.428 -11.767 1.00 89.44 136 PRO A CA 1
ATOM 1004 C C . PRO A 1 136 ? -0.055 -9.378 -12.723 1.00 89.44 136 PRO A C 1
ATOM 1006 O O . PRO A 1 136 ? -0.534 -10.474 -13.051 1.00 89.44 136 PRO A O 1
ATOM 1009 N N . MET A 1 137 ? 1.117 -8.937 -13.168 1.00 86.50 137 MET A N 1
ATOM 1010 C CA . MET A 1 137 ? 1.983 -9.683 -14.066 1.00 86.50 137 MET A CA 1
ATOM 1011 C C . MET A 1 137 ? 3.348 -9.886 -13.419 1.00 86.50 137 MET A C 1
ATOM 1013 O O . MET A 1 137 ? 3.937 -8.951 -12.882 1.00 86.50 137 MET A O 1
ATOM 1017 N N . LEU A 1 138 ? 3.877 -11.101 -13.557 1.00 89.00 138 LEU A N 1
ATOM 1018 C CA . LEU A 1 138 ? 5.277 -11.415 -13.297 1.00 89.00 138 LEU A CA 1
ATOM 1019 C C . LEU A 1 138 ? 5.853 -12.115 -14.538 1.00 89.00 138 LEU A C 1
ATOM 1021 O O . LEU A 1 138 ? 5.804 -13.347 -14.635 1.00 89.00 138 LEU A O 1
ATOM 1025 N N . PRO A 1 139 ? 6.307 -11.347 -15.547 1.00 87.31 139 PRO A N 1
ATOM 1026 C CA . PRO A 1 139 ? 6.857 -11.909 -16.776 1.00 87.31 139 PRO A CA 1
ATOM 1027 C C . PRO A 1 139 ? 8.006 -12.879 -16.485 1.00 87.31 139 PRO A C 1
ATOM 1029 O O . PRO A 1 139 ? 8.850 -12.613 -15.637 1.00 87.31 139 PRO A O 1
ATOM 1032 N N . GLY A 1 140 ? 8.028 -14.019 -17.178 1.00 87.81 140 GLY A N 1
ATOM 1033 C CA . GLY A 1 140 ? 9.067 -15.039 -16.999 1.00 87.81 140 GLY A CA 1
ATOM 1034 C C . GLY A 1 140 ? 8.942 -15.898 -15.735 1.00 87.81 140 GLY A C 1
ATOM 1035 O O . GLY A 1 140 ? 9.813 -16.732 -15.510 1.00 87.81 140 GLY A O 1
ATOM 1036 N N . ALA A 1 141 ? 7.887 -15.736 -14.923 1.00 91.81 141 ALA A N 1
ATOM 1037 C CA . ALA A 1 141 ? 7.686 -16.525 -13.705 1.00 91.81 141 ALA A CA 1
ATOM 1038 C C . ALA A 1 141 ? 7.729 -18.038 -13.984 1.00 91.81 141 ALA A C 1
ATOM 1040 O O . ALA A 1 141 ? 6.843 -18.573 -14.664 1.00 91.81 141 ALA A O 1
ATOM 1041 N N . GLY A 1 142 ? 8.735 -18.719 -13.434 1.00 94.38 142 GLY A N 1
ATOM 1042 C CA . GLY A 1 142 ? 8.936 -20.161 -13.545 1.00 94.38 142 GLY A CA 1
ATOM 1043 C C . GLY A 1 142 ? 8.382 -20.926 -12.344 1.00 94.38 142 GLY A C 1
ATOM 1044 O O . GLY A 1 142 ? 7.428 -20.491 -11.692 1.00 94.38 142 GLY A O 1
ATOM 1045 N N . ALA A 1 143 ? 8.979 -22.082 -12.058 1.00 97.38 143 ALA A N 1
ATOM 1046 C CA . ALA A 1 143 ? 8.698 -22.849 -10.848 1.00 97.38 143 ALA A CA 1
ATOM 1047 C C . ALA A 1 143 ? 8.927 -21.998 -9.586 1.00 97.38 143 ALA A C 1
ATOM 1049 O O . ALA A 1 143 ? 9.743 -21.085 -9.604 1.00 97.38 143 ALA A O 1
ATOM 1050 N N . ASN A 1 144 ? 8.231 -22.287 -8.487 1.00 97.38 144 ASN A N 1
ATOM 1051 C CA . ASN A 1 144 ? 8.404 -21.601 -7.196 1.00 97.38 144 ASN A CA 1
ATOM 1052 C C . ASN A 1 144 ? 8.265 -20.064 -7.267 1.00 97.38 144 ASN A C 1
ATOM 1054 O O . ASN A 1 144 ? 8.979 -19.338 -6.576 1.00 97.38 144 ASN A O 1
ATOM 1058 N N . SER A 1 145 ? 7.389 -19.551 -8.133 1.00 97.38 145 SER A N 1
ATOM 1059 C CA . SER A 1 145 ? 7.140 -18.108 -8.266 1.00 97.38 145 SER A CA 1
ATOM 1060 C C . SER A 1 145 ? 5.771 -17.750 -7.702 1.00 97.38 145 SER A C 1
ATOM 1062 O O . SER A 1 145 ? 4.824 -18.508 -7.886 1.00 97.38 145 SER A O 1
ATOM 1064 N N . GLU A 1 146 ? 5.628 -16.596 -7.060 1.00 97.12 146 GLU A N 1
ATOM 1065 C CA . GLU A 1 146 ? 4.348 -16.157 -6.498 1.00 97.12 146 GLU A CA 1
ATOM 1066 C C . GLU A 1 146 ? 4.228 -14.637 -6.457 1.00 97.12 146 GLU A C 1
ATOM 1068 O O . GLU A 1 146 ? 5.232 -13.923 -6.480 1.00 97.12 146 GLU A O 1
ATOM 1073 N N . GLN A 1 147 ? 2.988 -14.157 -6.385 1.00 96.69 147 GLN A N 1
ATOM 1074 C CA . GLN A 1 147 ? 2.672 -12.797 -5.968 1.00 96.69 147 GLN A CA 1
ATOM 1075 C C . GLN A 1 147 ? 1.525 -12.857 -4.963 1.00 96.69 147 GLN A C 1
ATOM 1077 O O . GLN A 1 147 ? 0.462 -13.412 -5.263 1.00 96.69 147 GLN A O 1
ATOM 1082 N N . VAL A 1 148 ? 1.760 -12.291 -3.786 1.00 97.62 148 VAL A N 1
ATOM 1083 C CA . VAL A 1 148 ? 0.813 -12.184 -2.678 1.00 97.62 148 VAL A CA 1
ATOM 1084 C C . VAL A 1 148 ? 0.511 -10.709 -2.470 1.00 97.62 148 VAL A C 1
ATOM 1086 O O . VAL A 1 148 ? 1.418 -9.881 -2.451 1.00 97.62 148 VAL A O 1
ATOM 1089 N N . PHE A 1 149 ? -0.764 -10.381 -2.322 1.00 98.19 149 PHE A N 1
ATOM 1090 C CA . PHE A 1 149 ? -1.239 -9.016 -2.183 1.00 98.19 149 PHE A CA 1
ATOM 1091 C C . PHE A 1 149 ? -2.091 -8.896 -0.933 1.00 98.19 149 PHE A C 1
ATOM 1093 O O . PHE A 1 149 ? -2.980 -9.717 -0.724 1.00 98.19 149 PHE A O 1
ATOM 1100 N N . GLU A 1 150 ? -1.873 -7.841 -0.153 1.00 98.56 150 GLU A N 1
ATOM 1101 C CA . GLU A 1 150 ? -2.811 -7.388 0.871 1.00 98.56 150 GLU A CA 1
ATOM 1102 C C . GLU A 1 150 ? -3.435 -6.068 0.418 1.00 98.56 150 GLU A C 1
ATOM 1104 O O . GLU A 1 150 ? -2.744 -5.059 0.273 1.00 98.56 150 GLU A O 1
ATOM 1109 N N . THR A 1 151 ? -4.750 -6.063 0.206 1.00 98.62 151 THR A N 1
ATOM 1110 C CA . THR A 1 151 ? -5.509 -4.865 -0.172 1.00 98.62 151 THR A CA 1
ATOM 1111 C C . THR A 1 151 ? -6.327 -4.376 1.016 1.00 98.62 151 THR A C 1
ATOM 1113 O O . THR A 1 151 ? -7.050 -5.154 1.639 1.00 98.62 151 THR A O 1
ATOM 1116 N N . THR A 1 152 ? -6.280 -3.075 1.301 1.00 98.56 152 THR A N 1
ATOM 1117 C CA . THR A 1 152 ? -7.066 -2.440 2.369 1.00 98.56 152 THR A CA 1
ATOM 1118 C C . THR A 1 152 ? -7.862 -1.243 1.860 1.00 98.56 152 THR A C 1
ATOM 1120 O O . THR A 1 152 ? -7.456 -0.550 0.923 1.00 98.56 152 THR A O 1
ATOM 1123 N N . ALA A 1 153 ? -9.012 -1.001 2.493 1.00 98.25 153 ALA A N 1
ATOM 1124 C CA . ALA A 1 153 ? -9.791 0.212 2.306 1.00 98.25 153 ALA A CA 1
ATOM 1125 C C . ALA A 1 153 ? -9.408 1.262 3.349 1.00 98.25 153 ALA A C 1
ATOM 1127 O O . ALA A 1 153 ? -9.392 0.982 4.547 1.00 98.25 153 ALA A O 1
ATOM 1128 N N . LEU A 1 154 ? -9.155 2.483 2.883 1.00 98.25 154 LEU A N 1
ATOM 1129 C CA . LEU A 1 154 ? -8.705 3.606 3.697 1.00 98.25 154 LEU A CA 1
ATOM 1130 C C . LEU A 1 154 ? -9.637 4.803 3.498 1.00 98.25 154 LEU A C 1
ATOM 1132 O O . LEU A 1 154 ? -9.853 5.249 2.369 1.00 98.25 154 LEU A O 1
ATOM 1136 N N . ALA A 1 155 ? -10.162 5.356 4.589 1.00 97.75 155 ALA A N 1
ATOM 1137 C CA . ALA A 1 155 ? -10.774 6.677 4.558 1.00 97.75 155 ALA A CA 1
ATOM 1138 C C . ALA A 1 155 ? -9.699 7.754 4.432 1.00 97.75 155 ALA A C 1
ATOM 1140 O O . ALA A 1 155 ? -8.823 7.868 5.285 1.00 97.75 155 ALA A O 1
ATOM 1141 N N . ILE A 1 156 ? -9.804 8.559 3.381 1.00 96.06 156 ILE A N 1
ATOM 1142 C CA . ILE A 1 156 ? -8.833 9.615 3.056 1.00 96.06 156 ILE A CA 1
ATOM 1143 C C . ILE A 1 156 ? -9.422 11.021 3.196 1.00 96.06 156 ILE A C 1
ATOM 1145 O O . ILE A 1 156 ? -8.721 12.009 3.022 1.00 96.06 156 ILE A O 1
ATOM 1149 N N . ALA A 1 157 ? -10.724 11.115 3.480 1.00 95.56 157 ALA A N 1
ATOM 1150 C CA . ALA A 1 157 ? -11.408 12.361 3.800 1.00 95.56 157 ALA A CA 1
ATOM 1151 C C . ALA A 1 157 ? -12.644 12.108 4.677 1.00 95.56 157 ALA A C 1
ATOM 1153 O O . ALA A 1 157 ? -13.251 11.031 4.638 1.00 95.56 157 ALA A O 1
ATOM 1154 N N . GLY A 1 158 ? -13.055 13.136 5.419 1.00 96.12 158 GLY A N 1
ATOM 1155 C CA . GLY A 1 158 ? -14.224 13.118 6.299 1.00 96.12 158 GLY A CA 1
ATOM 1156 C C . GLY A 1 158 ? -13.911 12.721 7.749 1.00 96.12 158 GLY A C 1
ATOM 1157 O O . GLY A 1 158 ? -12.743 12.637 8.134 1.00 96.12 158 GLY A O 1
ATOM 1158 N N . PRO A 1 159 ? -14.942 12.465 8.579 1.00 96.38 159 PRO A N 1
ATOM 1159 C CA . PRO A 1 159 ? -14.790 12.263 10.027 1.00 96.38 159 PRO A CA 1
ATOM 1160 C C . PRO A 1 159 ? -13.893 11.093 10.449 1.00 96.38 159 PRO A C 1
ATOM 1162 O O . PRO A 1 159 ? -13.441 11.051 11.589 1.00 96.38 159 PRO A O 1
ATOM 1165 N N . GLN A 1 160 ? -13.674 10.126 9.559 1.00 96.00 160 GLN A N 1
ATOM 1166 C CA . GLN A 1 160 ? -12.815 8.964 9.794 1.00 96.00 160 GLN A CA 1
ATOM 1167 C C . GLN A 1 160 ? -11.510 9.018 8.984 1.00 96.00 160 GLN A C 1
ATOM 1169 O O . GLN A 1 160 ? -10.923 7.972 8.726 1.00 96.00 160 GLN A O 1
ATOM 1174 N N . ASN A 1 161 ? -11.048 10.203 8.566 1.00 96.44 161 ASN A N 1
ATOM 1175 C CA . ASN A 1 161 ? -9.786 10.347 7.835 1.00 96.44 161 ASN A CA 1
ATOM 1176 C C . ASN A 1 161 ? -8.628 9.593 8.523 1.00 96.44 161 ASN A C 1
ATOM 1178 O O . ASN A 1 161 ? -8.475 9.653 9.743 1.00 96.44 161 ASN A O 1
ATOM 1182 N N . GLY A 1 162 ? -7.839 8.862 7.737 1.00 95.56 162 GLY A N 1
ATOM 1183 C CA . GLY A 1 162 ? -6.729 8.035 8.203 1.00 95.56 162 GLY A CA 1
ATOM 1184 C C . GLY A 1 162 ? -7.133 6.669 8.775 1.00 95.56 162 GLY A C 1
ATOM 1185 O O . GLY A 1 162 ? -6.277 5.942 9.274 1.00 95.56 162 GLY A O 1
ATOM 1186 N N . THR A 1 163 ? -8.418 6.301 8.728 1.00 96.31 163 THR A N 1
ATOM 1187 C CA . THR A 1 163 ? -8.913 5.024 9.267 1.00 96.31 163 THR A CA 1
ATOM 1188 C C . THR A 1 163 ? -8.931 3.935 8.200 1.00 96.31 163 THR A C 1
ATOM 1190 O O . THR A 1 163 ? -9.598 4.077 7.174 1.00 96.31 163 THR A O 1
ATOM 1193 N N . TYR A 1 164 ? -8.266 2.815 8.483 1.00 97.69 164 TYR A N 1
ATOM 1194 C CA . TYR A 1 164 ? -8.413 1.578 7.721 1.00 97.69 164 TYR A CA 1
ATOM 1195 C C . TYR A 1 164 ? -9.686 0.816 8.116 1.00 97.69 164 TYR A C 1
ATOM 1197 O O . TYR A 1 164 ? -10.090 0.817 9.283 1.00 97.69 164 TYR A O 1
ATOM 1205 N N . TYR A 1 165 ? -10.307 0.146 7.145 1.00 96.81 165 TYR A N 1
ATOM 1206 C CA . TYR A 1 165 ? -11.552 -0.614 7.315 1.00 96.81 165 TYR A CA 1
ATOM 1207 C C . TYR A 1 165 ? -11.369 -2.127 7.146 1.00 96.81 165 TYR A C 1
ATOM 1209 O O . TYR A 1 165 ? -12.285 -2.818 6.700 1.00 96.81 165 TYR A O 1
ATOM 1217 N N . GLY A 1 166 ? -10.184 -2.630 7.486 1.00 95.88 166 GLY A N 1
ATOM 1218 C CA . GLY A 1 166 ? -9.791 -4.018 7.295 1.00 95.88 166 GLY A CA 1
ATOM 1219 C C . GLY A 1 166 ? -9.044 -4.256 5.988 1.00 95.88 166 GLY A C 1
ATOM 1220 O O . GLY A 1 166 ? -8.890 -3.364 5.144 1.00 95.88 166 GLY A O 1
ATOM 1221 N N . SER A 1 167 ? -8.549 -5.475 5.837 1.00 98.31 167 SER A N 1
ATOM 1222 C CA . SER A 1 167 ? -7.749 -5.897 4.696 1.00 98.31 167 SER A CA 1
ATOM 1223 C C . SER A 1 167 ? -8.017 -7.347 4.316 1.00 98.31 167 SER A C 1
ATOM 1225 O O . SER A 1 167 ? -8.444 -8.173 5.130 1.00 98.31 167 SER A O 1
ATOM 1227 N N . VAL A 1 168 ? -7.778 -7.648 3.044 1.00 98.56 168 VAL A N 1
ATOM 1228 C CA . VAL A 1 168 ? -7.896 -8.989 2.475 1.00 98.56 168 VAL A CA 1
ATOM 1229 C C . VAL A 1 168 ? -6.606 -9.370 1.771 1.00 98.56 168 VAL A C 1
ATOM 1231 O O . VAL A 1 168 ? -5.960 -8.517 1.167 1.00 98.56 168 VAL A O 1
ATOM 1234 N N . GLU A 1 169 ? -6.267 -10.652 1.815 1.00 98.56 169 GLU A N 1
ATOM 1235 C CA . GLU A 1 169 ? -5.167 -11.225 1.051 1.00 98.56 169 GLU A CA 1
ATOM 1236 C C . GLU A 1 169 ? -5.699 -11.995 -0.146 1.00 98.56 169 GLU A C 1
ATOM 1238 O O . GLU A 1 169 ? -6.706 -12.707 -0.062 1.00 98.56 169 GLU A O 1
ATOM 1243 N N . TRP A 1 170 ? -4.987 -11.864 -1.255 1.00 98.12 170 TRP A N 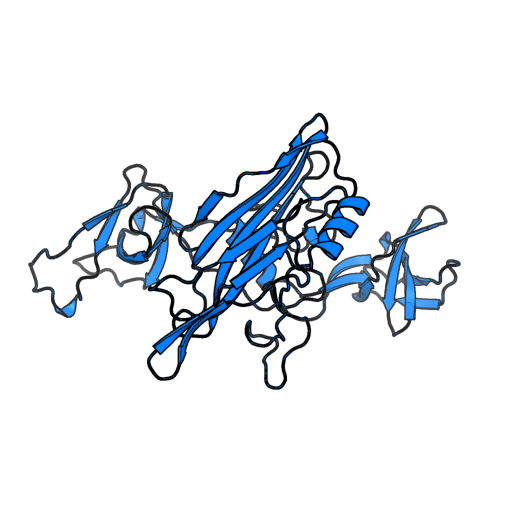1
ATOM 1244 C CA . TRP A 1 170 ? -5.200 -12.634 -2.464 1.00 98.12 170 TRP A CA 1
ATOM 1245 C C . TRP A 1 170 ? -3.892 -12.758 -3.246 1.00 98.12 170 TRP A C 1
ATOM 1247 O O . TRP A 1 170 ? -2.890 -12.129 -2.924 1.00 98.12 170 TRP A O 1
ATOM 1257 N N . GLY A 1 171 ? -3.883 -13.584 -4.289 1.00 97.50 171 GLY A N 1
ATOM 1258 C CA . GLY A 1 171 ? -2.709 -13.721 -5.140 1.00 97.50 171 GLY A CA 1
ATOM 1259 C C . GLY A 1 171 ? -2.668 -15.041 -5.883 1.00 97.50 171 GLY A C 1
ATOM 1260 O O . GLY A 1 171 ? -3.684 -15.721 -6.061 1.00 97.50 171 GLY A O 1
ATOM 1261 N N . TRP A 1 172 ? -1.475 -15.416 -6.318 1.00 97.12 172 TRP A N 1
ATOM 1262 C CA . TRP A 1 172 ? -1.234 -16.659 -7.036 1.00 97.12 172 TRP A CA 1
ATOM 1263 C C . TRP A 1 172 ? 0.164 -17.196 -6.751 1.00 97.12 172 TRP A C 1
ATOM 1265 O O . TRP A 1 172 ? 1.068 -16.445 -6.399 1.00 97.12 172 TRP A O 1
ATOM 1275 N N . ARG A 1 173 ? 0.346 -18.501 -6.965 1.00 97.56 173 ARG A N 1
ATOM 1276 C CA . ARG A 1 173 ? 1.641 -19.180 -6.860 1.00 97.56 173 ARG A CA 1
ATOM 1277 C C . ARG A 1 173 ? 1.815 -20.239 -7.943 1.00 97.56 173 ARG A C 1
ATOM 1279 O O . ARG A 1 173 ? 0.837 -20.802 -8.438 1.00 97.56 173 ARG A O 1
ATOM 1286 N N . LYS A 1 174 ? 3.066 -20.527 -8.273 1.00 97.69 174 LYS A N 1
ATOM 1287 C CA . LYS A 1 174 ? 3.527 -21.671 -9.054 1.00 97.69 174 LYS A CA 1
ATOM 1288 C C . LYS A 1 174 ? 4.378 -22.552 -8.154 1.00 97.69 174 LYS A C 1
ATOM 1290 O O . LYS A 1 174 ? 5.290 -22.049 -7.503 1.00 97.69 174 LYS A O 1
ATOM 1295 N N . ASP A 1 175 ? 4.080 -23.842 -8.110 1.00 97.50 175 ASP A N 1
ATOM 1296 C CA . ASP A 1 175 ? 4.869 -24.806 -7.337 1.00 97.50 175 ASP A CA 1
ATOM 1297 C C . ASP A 1 175 ? 6.198 -25.170 -8.033 1.00 97.50 175 ASP A C 1
ATOM 1299 O O . ASP A 1 175 ? 6.575 -24.575 -9.049 1.00 97.50 175 ASP A O 1
ATOM 1303 N N . ALA A 1 176 ? 6.920 -26.154 -7.491 1.00 97.50 176 ALA A N 1
ATOM 1304 C CA . ALA A 1 176 ? 8.187 -26.633 -8.047 1.00 97.50 176 ALA A CA 1
ATOM 1305 C C . ALA A 1 176 ? 8.051 -27.247 -9.454 1.00 97.50 176 ALA A C 1
ATOM 1307 O O . ALA A 1 176 ? 9.018 -27.252 -10.211 1.00 97.50 176 ALA A O 1
ATOM 1308 N N . ALA A 1 177 ? 6.856 -27.717 -9.826 1.00 97.38 177 ALA A N 1
ATOM 1309 C CA . ALA A 1 177 ? 6.531 -28.212 -11.163 1.00 97.38 177 ALA A CA 1
ATOM 1310 C C . ALA A 1 177 ? 5.981 -27.102 -12.084 1.00 97.38 177 ALA A C 1
ATOM 1312 O O . ALA A 1 177 ? 5.489 -27.383 -13.174 1.00 97.38 177 ALA A O 1
ATOM 1313 N N . ALA A 1 178 ? 6.059 -25.838 -11.652 1.00 96.56 178 ALA A N 1
ATOM 1314 C CA . ALA A 1 178 ? 5.478 -24.672 -12.313 1.00 96.56 178 ALA A CA 1
ATOM 1315 C C . ALA A 1 178 ? 3.944 -24.721 -12.467 1.00 96.56 178 ALA A C 1
ATOM 1317 O O . ALA A 1 178 ? 3.373 -23.959 -13.256 1.00 96.56 178 ALA A O 1
ATOM 1318 N N . THR A 1 179 ? 3.261 -25.555 -11.678 1.00 97.25 179 THR A N 1
ATOM 1319 C CA . THR A 1 179 ? 1.800 -25.657 -11.675 1.00 97.25 179 THR A CA 1
ATOM 1320 C C . THR A 1 179 ? 1.199 -24.429 -11.014 1.00 97.25 179 THR A C 1
ATOM 1322 O O . THR A 1 179 ? 1.478 -24.121 -9.855 1.00 97.25 179 THR A O 1
ATOM 1325 N N . PHE A 1 180 ? 0.347 -23.719 -11.749 1.00 95.38 180 PHE A N 1
ATOM 1326 C CA . PHE A 1 180 ? -0.321 -22.516 -11.268 1.00 95.38 180 PHE A CA 1
ATOM 1327 C C . PHE A 1 180 ? -1.464 -22.842 -10.292 1.00 95.38 180 PHE A C 1
ATOM 1329 O O . PHE A 1 180 ? -2.323 -23.672 -10.581 1.00 95.38 180 PHE A O 1
ATOM 1336 N N . SER A 1 181 ? -1.545 -22.107 -9.182 1.00 96.50 181 SER A N 1
ATOM 1337 C CA . SER A 1 181 ? -2.700 -22.094 -8.280 1.00 96.50 181 SER A CA 1
ATOM 1338 C C . SER A 1 181 ? -3.020 -20.676 -7.806 1.00 96.50 181 SER A C 1
ATOM 1340 O O . SER A 1 181 ? -2.135 -19.834 -7.643 1.00 96.50 181 SER A O 1
ATOM 1342 N N . ARG A 1 182 ? -4.310 -20.402 -7.592 1.00 95.88 182 ARG A N 1
ATOM 1343 C CA . ARG A 1 182 ? -4.774 -19.143 -6.994 1.00 95.88 182 ARG A CA 1
ATOM 1344 C C . ARG A 1 182 ? -4.737 -19.268 -5.477 1.00 95.88 182 ARG A C 1
ATOM 1346 O O . ARG A 1 182 ? -5.094 -20.319 -4.945 1.00 95.88 182 ARG A O 1
ATOM 1353 N N . LEU A 1 183 ? -4.364 -18.194 -4.796 1.00 96.88 183 LEU A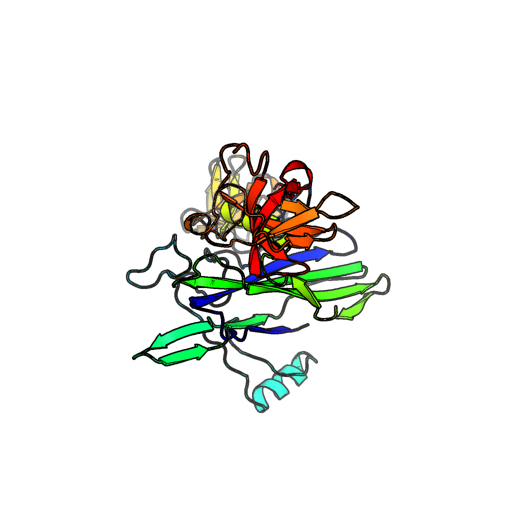 N 1
ATOM 1354 C CA . LEU A 1 183 ? -4.569 -18.086 -3.359 1.00 96.88 183 LEU A CA 1
ATOM 1355 C C . LEU A 1 183 ? -6.044 -17.751 -3.097 1.00 96.88 183 LEU A C 1
ATOM 1357 O O . LEU A 1 183 ? -6.622 -16.940 -3.832 1.00 96.88 183 LEU A O 1
ATOM 1361 N N . PRO A 1 184 ? -6.683 -18.384 -2.100 1.00 96.06 184 PRO A N 1
ATOM 1362 C CA . PRO A 1 184 ? -8.046 -18.038 -1.730 1.00 96.06 184 PRO A CA 1
ATOM 1363 C C . PRO A 1 184 ? -8.093 -16.601 -1.205 1.00 96.06 184 PRO A C 1
ATOM 1365 O O . PRO A 1 184 ? -7.204 -16.180 -0.468 1.00 96.06 184 PRO A O 1
ATOM 1368 N N . LEU A 1 185 ? -9.152 -15.867 -1.555 1.00 97.06 185 LEU A N 1
ATOM 1369 C CA . LEU A 1 185 ? -9.414 -14.566 -0.947 1.00 97.06 185 LEU A CA 1
ATOM 1370 C C . LEU A 1 185 ? -9.712 -14.781 0.540 1.00 97.06 185 LEU A C 1
ATOM 1372 O O . LEU A 1 185 ? -10.681 -15.466 0.877 1.00 97.06 185 LEU A O 1
ATOM 1376 N N . ARG A 1 186 ? -8.899 -14.200 1.421 1.00 97.75 186 ARG A N 1
ATOM 1377 C CA . ARG A 1 186 ? -9.073 -14.319 2.874 1.00 97.75 186 ARG A CA 1
ATOM 1378 C C . ARG A 1 186 ? -9.023 -12.964 3.550 1.00 97.75 186 ARG A C 1
ATOM 1380 O O . ARG A 1 186 ? -8.312 -12.073 3.103 1.00 97.75 186 ARG A O 1
ATOM 1387 N N . VAL A 1 187 ? -9.758 -12.814 4.646 1.00 97.25 187 VAL A N 1
ATOM 1388 C CA . VAL A 1 187 ? -9.597 -11.645 5.514 1.00 97.25 187 VAL A CA 1
ATOM 1389 C C . VAL A 1 187 ? -8.263 -11.760 6.246 1.00 97.25 187 VAL A C 1
ATOM 1391 O O . VAL A 1 187 ? -7.959 -12.818 6.795 1.00 97.25 187 VAL A O 1
ATOM 1394 N N . VAL A 1 188 ? -7.491 -10.676 6.242 1.00 97.19 188 VAL A N 1
ATOM 1395 C CA . VAL A 1 188 ? -6.241 -10.549 7.006 1.00 97.19 188 VAL A CA 1
ATOM 1396 C C . VAL A 1 188 ? -6.494 -9.787 8.293 1.00 97.19 188 VAL A C 1
ATOM 1398 O O . VAL A 1 188 ? -6.082 -10.241 9.353 1.00 97.19 188 VAL A O 1
ATOM 1401 N N . SER A 1 189 ? -7.214 -8.667 8.200 1.00 96.38 189 SER A N 1
ATOM 1402 C CA . SER A 1 189 ? -7.586 -7.857 9.354 1.00 96.38 189 SER A CA 1
ATOM 1403 C C . SER A 1 189 ? -8.995 -7.291 9.226 1.00 96.38 189 SER A C 1
ATOM 1405 O O . SER A 1 189 ? -9.448 -6.954 8.132 1.00 96.38 189 SER A O 1
ATOM 1407 N N . GLN A 1 190 ? -9.676 -7.130 10.360 1.00 93.44 190 GLN A N 1
ATOM 1408 C CA . GLN A 1 190 ? -10.970 -6.441 10.455 1.00 93.44 190 GLN A CA 1
ATOM 1409 C C . GLN A 1 190 ? -10.834 -4.919 10.666 1.00 93.44 190 GLN A C 1
ATOM 1411 O O . GLN A 1 190 ? -11.840 -4.207 10.690 1.00 93.44 190 GLN A O 1
ATOM 1416 N N . GLY A 1 191 ? -9.612 -4.398 10.823 1.00 93.56 191 GLY A N 1
ATOM 1417 C CA . GLY A 1 191 ? -9.366 -2.977 11.066 1.00 93.56 191 GLY A CA 1
ATOM 1418 C C . GLY A 1 191 ? -8.053 -2.493 10.465 1.00 93.56 191 GLY A C 1
ATOM 1419 O O . GLY A 1 191 ? -8.008 -2.121 9.293 1.00 93.56 191 GLY A O 1
ATOM 1420 N N . VAL A 1 192 ? -7.001 -2.426 11.279 1.00 96.81 192 VAL A N 1
ATOM 1421 C CA . VAL A 1 192 ? -5.681 -1.957 10.829 1.00 96.81 192 VAL A CA 1
ATOM 1422 C C . VAL A 1 192 ? -4.964 -3.087 10.073 1.00 96.81 192 VAL A C 1
ATOM 1424 O O . VAL A 1 192 ? -4.872 -4.177 10.629 1.00 96.81 192 VAL A O 1
ATOM 1427 N N . PRO A 1 193 ? -4.412 -2.853 8.864 1.00 98.19 193 PRO A N 1
ATOM 1428 C CA . PRO A 1 193 ? -3.716 -3.863 8.064 1.00 98.19 193 PRO A CA 1
ATOM 1429 C C . PRO A 1 193 ? -2.602 -4.594 8.814 1.00 98.19 193 PRO A C 1
ATOM 1431 O O . PRO A 1 193 ? -2.178 -4.176 9.898 1.00 98.19 193 PRO A O 1
ATOM 1434 N N . SER A 1 194 ? -2.112 -5.691 8.240 1.00 97.94 194 SER A N 1
ATOM 1435 C CA . SER A 1 194 ? -1.037 -6.471 8.852 1.00 97.94 194 SER A CA 1
ATOM 1436 C C . SER A 1 194 ? 0.239 -5.649 9.064 1.00 97.94 194 SER A C 1
ATOM 1438 O O . SER A 1 194 ? 0.463 -4.612 8.434 1.00 97.94 194 SER A O 1
ATOM 1440 N N . VAL A 1 195 ? 1.124 -6.155 9.924 1.00 97.31 195 VAL A N 1
ATOM 1441 C CA . VAL A 1 195 ? 2.467 -5.592 10.108 1.00 97.31 195 VAL A CA 1
ATOM 1442 C C . VAL A 1 195 ? 3.252 -5.533 8.787 1.00 97.31 195 VAL A C 1
ATOM 1444 O O . VAL A 1 195 ? 3.971 -4.568 8.556 1.00 97.31 195 VAL A O 1
ATOM 1447 N N . THR A 1 196 ? 3.061 -6.500 7.879 1.00 97.06 196 THR A N 1
ATOM 1448 C CA . THR A 1 196 ? 3.684 -6.504 6.545 1.00 97.06 196 THR A CA 1
ATOM 1449 C C . THR A 1 196 ? 3.223 -5.301 5.725 1.00 97.06 196 THR A C 1
ATOM 1451 O O . THR A 1 196 ? 4.051 -4.565 5.189 1.00 97.06 196 THR A O 1
ATOM 1454 N N . PHE A 1 197 ? 1.913 -5.041 5.688 1.00 98.31 197 PHE A N 1
ATOM 1455 C CA . PHE A 1 197 ? 1.373 -3.867 5.005 1.00 98.31 197 PHE A CA 1
ATOM 1456 C C . PHE A 1 197 ? 1.886 -2.563 5.633 1.00 98.31 197 PHE A C 1
ATOM 1458 O O . PHE A 1 197 ? 2.286 -1.646 4.917 1.00 98.31 197 PHE A O 1
ATOM 1465 N N . LEU A 1 198 ? 1.898 -2.468 6.967 1.00 98.44 198 LEU A N 1
ATOM 1466 C CA . LEU A 1 198 ? 2.368 -1.268 7.665 1.00 98.44 198 LEU A CA 1
ATOM 1467 C C . LEU A 1 198 ? 3.864 -1.008 7.445 1.00 98.44 198 LEU A C 1
ATOM 1469 O O . LEU A 1 198 ? 4.252 0.152 7.305 1.00 98.44 198 LEU A O 1
ATOM 1473 N N . THR A 1 199 ? 4.690 -2.053 7.341 1.00 97.50 199 THR A N 1
ATOM 1474 C CA . THR A 1 199 ? 6.092 -1.917 6.923 1.00 97.50 199 THR A CA 1
ATOM 1475 C C . THR A 1 199 ? 6.179 -1.314 5.521 1.00 97.50 199 THR A C 1
ATOM 1477 O O . THR A 1 199 ? 6.881 -0.322 5.320 1.00 97.50 199 THR A O 1
ATOM 1480 N N . ALA A 1 200 ? 5.448 -1.873 4.552 1.00 97.25 200 ALA A N 1
ATOM 1481 C CA . ALA A 1 200 ? 5.438 -1.364 3.184 1.00 97.25 200 ALA A CA 1
ATOM 1482 C C . ALA A 1 200 ? 4.987 0.108 3.131 1.00 97.25 200 ALA A C 1
ATOM 1484 O O . ALA A 1 200 ? 5.609 0.925 2.450 1.00 97.25 200 ALA A O 1
ATOM 1485 N N . ALA A 1 201 ? 3.951 0.465 3.894 1.00 97.75 201 ALA A N 1
ATOM 1486 C CA . ALA A 1 201 ? 3.461 1.834 4.021 1.00 97.75 201 ALA A CA 1
ATOM 1487 C C . ALA A 1 201 ? 4.515 2.783 4.618 1.00 97.75 201 ALA A C 1
ATOM 1489 O O . ALA A 1 201 ? 4.718 3.880 4.105 1.00 97.75 201 ALA A O 1
ATOM 1490 N N . GLN A 1 202 ? 5.236 2.361 5.659 1.00 97.38 202 GLN A N 1
ATOM 1491 C CA . GLN A 1 202 ? 6.304 3.167 6.251 1.00 97.38 202 GLN A CA 1
ATOM 1492 C C . GLN A 1 202 ? 7.437 3.438 5.255 1.00 97.38 202 GLN A C 1
ATOM 1494 O O . GLN A 1 202 ? 7.914 4.569 5.159 1.00 97.38 202 GLN A O 1
ATOM 1499 N N . ILE A 1 203 ? 7.854 2.418 4.502 1.00 95.25 203 ILE A N 1
ATOM 1500 C CA . ILE A 1 203 ? 8.905 2.559 3.488 1.00 95.25 203 ILE A CA 1
ATOM 1501 C C . ILE A 1 203 ? 8.427 3.454 2.344 1.00 95.25 203 ILE A C 1
ATOM 1503 O O . ILE A 1 203 ? 9.179 4.308 1.876 1.00 95.25 203 ILE A O 1
ATOM 1507 N N . TRP A 1 204 ? 7.166 3.313 1.930 1.00 95.00 204 TRP A N 1
ATOM 1508 C CA . TRP A 1 204 ? 6.548 4.199 0.950 1.00 95.00 204 TRP A CA 1
ATOM 1509 C C . TRP A 1 204 ? 6.641 5.666 1.375 1.00 95.00 204 TRP A C 1
ATOM 1511 O O . TRP A 1 204 ? 7.159 6.462 0.598 1.00 95.00 204 TRP A O 1
ATOM 1521 N N . ASN A 1 205 ? 6.244 6.002 2.606 1.00 95.62 205 ASN A N 1
ATOM 1522 C CA . ASN A 1 205 ? 6.276 7.372 3.143 1.00 95.62 205 ASN A CA 1
ATOM 1523 C C . ASN A 1 205 ? 7.693 7.981 3.176 1.00 95.62 205 ASN A C 1
ATOM 1525 O O . ASN A 1 205 ? 7.867 9.196 3.182 1.00 95.62 205 ASN A O 1
ATOM 1529 N N . GLN A 1 206 ? 8.731 7.142 3.199 1.00 93.31 206 GLN A N 1
ATOM 1530 C CA . GLN A 1 206 ? 10.135 7.567 3.167 1.00 93.31 206 GLN A CA 1
ATOM 1531 C C . GLN A 1 206 ? 10.707 7.637 1.740 1.00 93.31 206 GLN A C 1
ATOM 1533 O O . GLN A 1 206 ? 11.855 8.042 1.548 1.00 93.31 206 GLN A O 1
ATOM 1538 N N . SER A 1 207 ? 9.931 7.229 0.735 1.00 91.00 207 SER A N 1
ATOM 1539 C CA . SER A 1 207 ? 10.372 7.089 -0.650 1.00 91.00 207 SER A CA 1
ATOM 1540 C C . SER A 1 207 ? 9.954 8.273 -1.535 1.00 91.00 207 SER A C 1
ATOM 1542 O O . SER A 1 207 ? 9.326 9.241 -1.107 1.00 91.00 207 SER A O 1
ATOM 1544 N N . LYS A 1 208 ? 10.350 8.221 -2.809 1.00 89.81 208 LYS A N 1
ATOM 1545 C CA . LYS A 1 208 ? 9.892 9.143 -3.860 1.00 89.81 208 LYS A CA 1
ATOM 1546 C C . LYS A 1 208 ? 9.032 8.397 -4.853 1.00 89.81 208 LYS A C 1
ATOM 1548 O O . LYS A 1 208 ? 9.236 7.203 -5.022 1.00 89.81 208 LYS A O 1
ATOM 1553 N N . ALA A 1 209 ? 8.127 9.105 -5.526 1.00 86.12 209 ALA A N 1
ATOM 1554 C CA . ALA A 1 209 ? 7.140 8.590 -6.476 1.00 86.12 209 ALA A CA 1
ATOM 1555 C C . ALA A 1 209 ? 7.754 7.980 -7.741 1.00 86.12 209 ALA A C 1
ATOM 1557 O O . ALA A 1 209 ? 7.192 7.043 -8.320 1.00 86.12 209 ALA A O 1
ATOM 1558 N N . SER A 1 210 ? 8.925 8.468 -8.143 1.00 84.75 210 SER A N 1
ATOM 1559 C CA . SER A 1 210 ? 9.669 7.967 -9.291 1.00 84.75 210 SER A CA 1
ATOM 1560 C C . SER A 1 210 ? 10.948 7.273 -8.851 1.00 84.75 210 SER A C 1
ATOM 1562 O O . SER A 1 210 ? 11.412 7.375 -7.713 1.00 84.75 210 SER A O 1
ATOM 1564 N N . PHE A 1 211 ? 11.514 6.543 -9.795 1.00 80.50 211 PHE A N 1
ATOM 1565 C CA . PHE A 1 211 ? 12.824 5.956 -9.651 1.00 80.50 211 PHE A CA 1
ATOM 1566 C C . PHE A 1 211 ? 13.677 6.361 -10.826 1.00 80.50 211 PHE A C 1
ATOM 1568 O O . PHE A 1 211 ? 13.169 6.582 -11.926 1.00 80.50 211 PHE A O 1
ATOM 1575 N N . GLY A 1 212 ? 14.974 6.391 -10.587 1.00 87.69 212 GLY A N 1
ATOM 1576 C CA . GLY A 1 212 ? 15.923 6.504 -11.657 1.00 87.69 212 GLY A CA 1
ATOM 1577 C C . GLY A 1 212 ? 17.301 6.119 -11.221 1.00 87.69 212 GLY A C 1
ATOM 1578 O O . GLY A 1 212 ? 17.474 5.281 -10.335 1.00 87.69 212 GLY A O 1
ATOM 1579 N N . PHE A 1 213 ? 18.267 6.702 -11.897 1.00 92.06 213 PHE A N 1
ATOM 1580 C CA . PHE A 1 213 ? 19.659 6.421 -11.658 1.00 92.06 213 PHE A CA 1
ATOM 1581 C C . PHE A 1 213 ? 20.358 7.672 -11.161 1.00 92.06 213 PHE A C 1
ATOM 1583 O O . PHE A 1 213 ? 19.996 8.780 -11.535 1.00 92.06 213 PHE A O 1
ATOM 1590 N N . VAL A 1 214 ? 21.362 7.478 -10.321 1.00 94.62 214 VAL A N 1
ATOM 1591 C CA . VAL A 1 214 ? 22.332 8.513 -9.979 1.00 94.62 214 VAL A CA 1
ATOM 1592 C C . VAL A 1 214 ? 23.683 8.047 -10.491 1.00 94.62 214 VAL A C 1
ATOM 1594 O O . VAL A 1 214 ? 24.078 6.908 -10.220 1.00 94.62 214 VAL A O 1
ATOM 1597 N N . ALA A 1 215 ? 24.373 8.903 -11.240 1.00 96.81 215 ALA A N 1
ATOM 1598 C CA . ALA A 1 215 ? 25.729 8.631 -11.698 1.00 96.81 215 ALA A CA 1
ATOM 1599 C C . ALA A 1 215 ? 26.684 8.527 -10.500 1.00 96.81 215 ALA A C 1
ATOM 1601 O O . ALA A 1 215 ? 26.825 9.464 -9.722 1.00 96.81 215 ALA A O 1
ATOM 1602 N N . THR A 1 216 ? 27.340 7.380 -10.328 1.00 97.31 216 THR A N 1
ATOM 1603 C CA . THR A 1 216 ? 28.318 7.153 -9.247 1.00 97.31 216 THR A CA 1
ATOM 1604 C C . THR A 1 216 ? 29.727 7.593 -9.628 1.00 97.31 216 THR A C 1
ATOM 1606 O O . THR A 1 216 ? 30.605 7.678 -8.775 1.00 97.31 216 THR A O 1
ATOM 1609 N N . SER A 1 217 ? 29.946 7.866 -10.909 1.00 96.94 217 SER A N 1
ATOM 1610 C CA . SER A 1 217 ? 31.165 8.432 -11.475 1.00 96.94 217 SER A CA 1
ATOM 1611 C C . SER A 1 217 ? 30.794 9.274 -12.691 1.00 96.94 217 SER A C 1
ATOM 1613 O O . SER A 1 217 ? 29.743 9.051 -13.292 1.00 96.94 217 SER A O 1
ATOM 1615 N N . ALA A 1 218 ? 31.664 10.205 -13.089 1.00 97.69 218 ALA A N 1
ATOM 1616 C CA . ALA A 1 218 ? 31.512 10.865 -14.382 1.00 97.69 218 ALA A CA 1
ATOM 1617 C C . ALA A 1 218 ? 31.478 9.813 -15.506 1.00 97.69 218 ALA A C 1
ATOM 1619 O O . ALA A 1 218 ? 32.233 8.837 -15.473 1.00 97.69 218 ALA A O 1
ATOM 1620 N N . THR A 1 219 ? 30.567 9.977 -16.460 1.00 98.12 219 THR A N 1
ATOM 1621 C CA . THR A 1 219 ? 30.341 9.016 -17.545 1.00 98.12 219 THR A CA 1
ATOM 1622 C C . THR A 1 219 ? 29.751 9.712 -18.767 1.00 98.12 219 THR A C 1
ATOM 1624 O O . THR A 1 219 ? 29.386 10.883 -18.696 1.00 98.12 219 THR A O 1
ATOM 1627 N N . ASP A 1 220 ? 29.655 9.001 -19.883 1.00 98.31 220 ASP A N 1
ATOM 1628 C CA . ASP A 1 220 ? 29.108 9.526 -21.128 1.00 98.31 220 ASP A CA 1
ATOM 1629 C C . ASP A 1 220 ? 27.655 9.080 -21.313 1.00 98.31 220 ASP A C 1
ATOM 1631 O O . ASP A 1 220 ? 27.270 7.959 -20.967 1.00 98.31 220 ASP A O 1
ATOM 1635 N N . LEU A 1 221 ? 26.850 9.963 -21.898 1.00 98.31 221 LEU A N 1
ATOM 1636 C CA . LEU A 1 221 ? 25.585 9.614 -22.525 1.00 98.31 221 LEU A CA 1
ATOM 1637 C C . LEU A 1 221 ? 25.882 9.204 -23.968 1.00 98.31 221 LEU A C 1
ATOM 1639 O O . LEU A 1 221 ? 26.470 9.979 -24.723 1.00 98.31 221 LEU A O 1
ATOM 1643 N N . LEU A 1 222 ? 25.473 8.000 -24.347 1.00 97.88 222 LEU A N 1
ATOM 1644 C CA . LEU A 1 222 ? 25.733 7.409 -25.657 1.00 97.88 222 LEU A CA 1
ATOM 1645 C C . LEU A 1 222 ? 24.452 7.341 -26.500 1.00 97.88 222 LEU A C 1
ATOM 1647 O O . LEU A 1 222 ? 23.358 7.237 -25.956 1.00 97.88 222 LEU A O 1
ATOM 1651 N N . ASP A 1 223 ? 24.548 7.356 -27.823 1.00 96.44 223 ASP A N 1
ATOM 1652 C CA . ASP A 1 223 ? 23.412 7.036 -28.694 1.00 96.44 223 ASP A CA 1
ATOM 1653 C C . ASP A 1 223 ? 23.246 5.515 -28.908 1.00 96.44 223 ASP A C 1
ATOM 1655 O O . ASP A 1 223 ? 23.953 4.691 -28.323 1.00 96.44 223 ASP A O 1
ATOM 1659 N N . GLY A 1 224 ? 22.300 5.114 -29.765 1.00 93.50 224 GLY A N 1
ATOM 1660 C CA . GLY A 1 224 ? 22.069 3.701 -30.099 1.00 93.50 224 GLY A CA 1
ATOM 1661 C C . GLY A 1 224 ? 23.216 3.018 -30.862 1.00 93.50 224 GLY A C 1
ATOM 1662 O O . GLY A 1 224 ? 23.231 1.793 -30.949 1.00 93.50 224 GLY A O 1
ATOM 1663 N N . SER A 1 225 ? 24.172 3.785 -31.398 1.00 95.25 225 SER A N 1
ATOM 1664 C CA . SER A 1 225 ? 25.416 3.293 -32.008 1.00 95.25 225 SER A CA 1
ATOM 1665 C C . SER A 1 225 ? 26.591 3.260 -31.023 1.00 95.25 225 SER A C 1
ATOM 1667 O O . SER A 1 225 ? 27.702 2.903 -31.409 1.00 95.25 225 SER A O 1
ATOM 1669 N N . LEU A 1 226 ? 26.337 3.604 -29.754 1.00 94.50 226 LEU A N 1
ATOM 1670 C CA . LEU A 1 226 ? 27.324 3.786 -28.690 1.00 94.50 226 LEU A CA 1
ATOM 1671 C C . LEU A 1 226 ? 28.294 4.957 -28.927 1.00 94.50 226 LEU A C 1
ATOM 1673 O O . LEU A 1 226 ? 29.375 4.991 -28.341 1.00 94.50 226 LEU A O 1
ATOM 1677 N N . SER A 1 227 ? 27.907 5.936 -29.749 1.00 96.50 227 SER A N 1
ATOM 1678 C CA . SER A 1 227 ? 28.661 7.182 -29.925 1.00 96.50 227 SER A CA 1
ATOM 1679 C C . SER A 1 227 ? 28.321 8.171 -28.809 1.00 96.50 227 SER A C 1
ATOM 1681 O O . SER A 1 227 ? 27.161 8.285 -28.421 1.00 96.50 227 SER A O 1
ATOM 1683 N N . VAL A 1 228 ? 29.314 8.902 -28.293 1.00 98.00 228 VAL A N 1
ATOM 1684 C CA . VAL A 1 228 ? 29.114 9.897 -27.222 1.00 98.00 228 VAL A CA 1
ATOM 1685 C C . VAL A 1 228 ? 28.289 11.080 -27.735 1.00 98.00 228 VAL A C 1
ATOM 1687 O O . VAL A 1 228 ? 28.668 11.732 -28.705 1.00 98.00 228 VAL A O 1
ATOM 1690 N N . ILE A 1 229 ? 27.188 11.383 -27.046 1.00 97.94 229 ILE A N 1
ATOM 1691 C CA . ILE A 1 229 ? 26.279 12.504 -27.338 1.00 97.94 229 ILE A CA 1
ATOM 1692 C C . ILE A 1 229 ? 26.156 13.505 -26.181 1.00 97.94 229 ILE A C 1
ATOM 1694 O O . ILE A 1 229 ? 25.499 14.536 -26.316 1.00 97.94 229 ILE A O 1
ATOM 1698 N N . GLY A 1 230 ? 26.795 13.235 -25.043 1.00 97.75 230 GLY A N 1
ATOM 1699 C CA . GLY A 1 230 ? 26.869 14.161 -23.918 1.00 97.75 230 GLY A CA 1
ATOM 1700 C C . GLY A 1 230 ? 27.691 13.601 -22.764 1.00 97.75 230 GLY A C 1
ATOM 1701 O O . GLY A 1 230 ? 27.937 12.401 -22.707 1.00 97.75 230 GLY A O 1
ATOM 1702 N N . ALA A 1 231 ? 28.086 14.467 -21.832 1.00 98.12 231 ALA A N 1
ATOM 1703 C CA . ALA A 1 231 ? 28.744 14.071 -20.590 1.00 98.12 231 ALA A CA 1
ATOM 1704 C C . ALA A 1 231 ? 27.753 14.133 -19.420 1.00 98.12 231 ALA A C 1
ATOM 1706 O O . ALA A 1 231 ? 26.945 15.059 -19.322 1.00 98.12 231 ALA A O 1
ATOM 1707 N N . ILE A 1 232 ? 27.839 13.158 -18.522 1.00 98.31 232 ILE A N 1
ATOM 1708 C CA . ILE A 1 232 ? 27.047 13.044 -17.301 1.00 98.31 232 ILE A CA 1
ATOM 1709 C C . ILE A 1 232 ? 28.003 13.218 -16.110 1.00 98.31 232 ILE A C 1
ATOM 1711 O O . ILE A 1 232 ? 28.895 12.385 -15.915 1.00 98.31 232 ILE A O 1
ATOM 1715 N N . PRO A 1 233 ? 27.860 14.284 -15.302 1.00 98.12 233 PRO A N 1
ATOM 1716 C CA . PRO A 1 233 ? 28.678 14.463 -14.112 1.00 98.12 233 PRO A CA 1
ATOM 1717 C C . PRO A 1 233 ? 28.299 13.449 -13.024 1.00 98.12 233 PRO A C 1
ATOM 1719 O O . PRO A 1 233 ? 27.200 12.892 -13.022 1.00 98.12 233 PRO A O 1
ATOM 1722 N N . VAL A 1 234 ? 29.207 13.238 -12.068 1.00 97.62 234 VAL A N 1
ATOM 1723 C CA . VAL A 1 234 ? 28.900 12.487 -10.842 1.00 97.62 234 VAL A CA 1
ATOM 1724 C C . VAL A 1 234 ? 27.695 13.106 -10.125 1.00 97.62 234 VAL A C 1
ATOM 1726 O O . VAL A 1 234 ? 27.474 14.314 -10.199 1.00 97.62 234 VAL A O 1
ATOM 1729 N N . ASP A 1 235 ? 26.900 12.265 -9.472 1.00 95.69 235 ASP A N 1
ATOM 1730 C CA . ASP A 1 235 ? 25.672 12.610 -8.753 1.00 95.69 235 ASP A CA 1
ATOM 1731 C C . ASP A 1 235 ? 24.522 13.160 -9.618 1.00 95.69 235 ASP A C 1
ATOM 1733 O O . ASP A 1 235 ? 23.468 13.520 -9.092 1.00 95.69 235 ASP A O 1
ATOM 1737 N N . ALA A 1 236 ? 24.659 13.162 -10.948 1.00 96.56 236 ALA A N 1
ATOM 1738 C CA . ALA A 1 236 ? 23.556 13.489 -11.844 1.00 96.56 236 ALA A CA 1
ATOM 1739 C C . ALA A 1 236 ? 22.405 12.479 -11.717 1.00 96.56 236 ALA A C 1
ATOM 1741 O O . ALA A 1 236 ? 22.615 11.270 -11.853 1.00 96.56 236 ALA A O 1
ATOM 1742 N N . GLU A 1 237 ? 21.183 12.983 -11.521 1.00 94.81 237 GLU A N 1
ATOM 1743 C CA . GLU A 1 237 ? 19.953 12.192 -11.601 1.00 94.81 237 GLU A CA 1
ATOM 1744 C C . GLU A 1 237 ? 19.555 11.952 -13.062 1.00 94.81 237 GLU A C 1
ATOM 1746 O O . GLU A 1 237 ? 19.476 12.880 -13.870 1.00 94.81 237 GLU A O 1
ATOM 1751 N N . LEU A 1 238 ? 19.270 10.696 -13.393 1.00 93.94 238 LEU A N 1
ATOM 1752 C CA . LEU A 1 238 ? 18.942 10.234 -14.736 1.00 93.94 238 LEU A CA 1
ATOM 1753 C C . LEU A 1 238 ? 17.571 9.559 -14.706 1.00 93.94 238 LEU A C 1
ATOM 1755 O O . LEU A 1 238 ? 17.326 8.656 -13.897 1.00 93.94 238 LEU A O 1
ATOM 1759 N N . ALA A 1 239 ? 16.681 9.972 -15.606 1.00 91.25 239 ALA A N 1
ATOM 1760 C CA . ALA A 1 239 ? 15.343 9.404 -15.707 1.00 91.25 239 ALA A CA 1
ATOM 1761 C C . ALA A 1 239 ? 15.366 8.162 -16.618 1.00 91.25 239 ALA A C 1
ATOM 1763 O O . ALA A 1 239 ? 15.642 8.304 -17.806 1.00 91.25 239 ALA A O 1
ATOM 1764 N N . PRO A 1 240 ? 15.093 6.947 -16.120 1.00 89.88 240 PRO A N 1
ATOM 1765 C CA . PRO A 1 240 ? 15.138 5.736 -16.927 1.00 89.88 240 PRO A CA 1
ATOM 1766 C C . PRO A 1 240 ? 13.952 5.688 -17.889 1.00 89.88 240 PRO A C 1
ATOM 1768 O O . PRO A 1 240 ? 12.828 6.028 -17.518 1.00 89.88 240 PRO A O 1
ATOM 1771 N N . THR A 1 241 ? 14.173 5.183 -19.099 1.00 87.44 241 THR A N 1
ATOM 1772 C CA . THR A 1 241 ? 13.087 4.911 -20.062 1.00 87.44 241 THR A CA 1
ATOM 1773 C C . THR A 1 241 ? 12.534 3.487 -19.931 1.00 87.44 241 THR A C 1
ATOM 1775 O O . THR A 1 241 ? 11.499 3.157 -20.507 1.00 87.44 241 THR A O 1
ATOM 1778 N N . GLY A 1 242 ? 13.232 2.628 -19.178 1.00 79.69 242 GLY A N 1
ATOM 1779 C CA . GLY A 1 242 ? 12.912 1.211 -19.011 1.00 79.69 242 GLY A CA 1
ATOM 1780 C C . GLY A 1 242 ? 13.561 0.287 -20.046 1.00 79.69 242 GLY A C 1
ATOM 1781 O O . GLY A 1 242 ? 13.425 -0.929 -19.918 1.00 79.69 242 GLY A O 1
ATOM 1782 N N . ARG A 1 243 ? 14.291 0.818 -21.039 1.00 86.25 243 ARG A N 1
ATOM 1783 C CA . ARG A 1 243 ? 15.063 -0.011 -21.975 1.00 86.25 243 ARG A CA 1
ATOM 1784 C C . ARG A 1 243 ? 16.463 -0.305 -21.450 1.00 86.25 243 ARG A C 1
ATOM 1786 O O . ARG A 1 243 ? 17.090 0.508 -20.772 1.00 86.25 243 ARG A O 1
ATOM 1793 N N . GLN A 1 244 ? 16.945 -1.490 -21.802 1.00 89.38 244 GLN A N 1
ATOM 1794 C CA . GLN A 1 244 ? 18.306 -1.940 -21.542 1.00 89.38 244 GLN A CA 1
ATOM 1795 C C . GLN A 1 244 ? 18.937 -2.382 -22.857 1.00 89.38 244 GLN A C 1
ATOM 1797 O O . GLN A 1 244 ? 18.249 -2.918 -23.727 1.00 89.38 244 GLN A O 1
ATOM 1802 N N . GLY A 1 245 ? 20.235 -2.142 -22.993 1.00 87.62 245 GLY A N 1
ATOM 1803 C CA . GLY A 1 245 ? 21.032 -2.569 -24.135 1.00 87.62 245 GLY A CA 1
ATOM 1804 C C . GLY A 1 245 ? 22.249 -3.367 -23.688 1.00 87.62 245 GLY A C 1
ATOM 1805 O O . GLY A 1 245 ? 22.698 -3.258 -22.545 1.00 87.62 245 GLY A O 1
ATOM 1806 N N . SER A 1 246 ? 22.803 -4.154 -24.603 1.00 91.25 246 SER A N 1
ATOM 1807 C CA . SER A 1 246 ? 24.084 -4.830 -24.410 1.00 91.25 246 SER A CA 1
ATOM 1808 C C . SER A 1 246 ? 24.950 -4.621 -25.645 1.00 91.25 246 SER A C 1
ATOM 1810 O O . SER A 1 246 ? 24.467 -4.744 -26.769 1.00 91.25 246 SER A O 1
ATOM 1812 N N . GLY A 1 247 ? 26.225 -4.310 -25.441 1.00 91.50 247 GLY A N 1
ATOM 1813 C CA . GLY A 1 247 ? 27.173 -4.044 -26.521 1.00 91.50 247 GLY A CA 1
ATOM 1814 C C . GLY A 1 247 ? 28.597 -3.989 -25.986 1.00 91.50 247 GLY A C 1
ATOM 1815 O O . GLY A 1 247 ? 28.812 -3.577 -24.851 1.00 91.50 247 GLY A O 1
ATOM 1816 N N . GLY A 1 248 ? 29.572 -4.481 -26.755 1.00 86.75 248 GLY A N 1
ATOM 1817 C CA . GLY A 1 248 ? 30.983 -4.447 -26.344 1.00 86.75 248 GLY A CA 1
ATOM 1818 C C . GLY A 1 248 ? 31.287 -5.153 -25.012 1.00 86.75 248 GLY A C 1
ATOM 1819 O O . GLY A 1 248 ? 32.242 -4.789 -24.337 1.00 86.75 248 GLY A O 1
ATOM 1820 N N . GLY A 1 249 ? 30.465 -6.129 -24.605 1.00 92.88 249 GLY A N 1
ATOM 1821 C CA . GLY A 1 249 ? 30.601 -6.827 -23.319 1.00 92.88 249 GLY A CA 1
ATOM 1822 C C . GLY A 1 249 ? 30.054 -6.072 -22.100 1.00 92.88 249 GLY A C 1
ATOM 1823 O O . GLY A 1 249 ? 30.174 -6.577 -20.987 1.00 92.88 249 GLY A O 1
ATOM 1824 N N . ALA A 1 250 ? 29.436 -4.903 -22.287 1.00 95.19 250 ALA A N 1
ATOM 1825 C CA . ALA A 1 250 ? 28.821 -4.114 -21.225 1.00 95.19 250 ALA A CA 1
ATOM 1826 C C . ALA A 1 250 ? 27.287 -4.087 -21.333 1.00 95.19 250 ALA A C 1
ATOM 1828 O O . ALA A 1 250 ? 26.708 -4.290 -22.405 1.00 95.19 250 ALA A O 1
ATOM 1829 N N . THR A 1 251 ? 26.641 -3.798 -20.203 1.00 95.50 251 THR A N 1
ATOM 1830 C CA . THR A 1 251 ? 25.204 -3.518 -20.113 1.00 95.50 251 THR A CA 1
ATOM 1831 C C . THR A 1 251 ? 24.989 -2.015 -20.013 1.00 95.50 251 THR A C 1
ATOM 1833 O O . THR A 1 251 ? 25.739 -1.310 -19.336 1.00 95.50 251 THR A O 1
ATOM 1836 N N . TYR A 1 252 ? 23.941 -1.528 -20.666 1.00 96.06 252 TYR A N 1
ATOM 1837 C CA . TYR A 1 252 ? 23.581 -0.120 -20.697 1.00 96.06 252 TYR A CA 1
ATOM 1838 C C . TYR A 1 252 ? 22.129 0.083 -20.283 1.00 96.06 252 TYR A C 1
ATOM 1840 O O . TYR A 1 252 ? 21.255 -0.718 -20.624 1.00 96.06 252 TYR A O 1
ATOM 1848 N N . TYR A 1 253 ? 21.872 1.189 -19.594 1.00 95.19 253 TYR A N 1
ATOM 1849 C CA . TYR A 1 253 ? 20.528 1.671 -19.302 1.00 95.19 253 TYR A CA 1
ATOM 1850 C C . TYR A 1 253 ? 20.203 2.840 -20.217 1.00 95.19 253 TYR A C 1
ATOM 1852 O O . TYR A 1 253 ? 20.986 3.782 -20.306 1.00 95.19 253 TYR A O 1
ATOM 1860 N N . GLU A 1 254 ? 19.051 2.797 -20.881 1.00 95.31 254 GLU A N 1
ATOM 1861 C CA . GLU A 1 254 ? 18.556 3.970 -21.594 1.00 95.31 254 GLU A CA 1
ATOM 1862 C C . GLU A 1 254 ? 17.941 4.953 -20.584 1.00 95.31 254 GLU A C 1
ATOM 1864 O O . GLU A 1 254 ? 17.101 4.595 -19.745 1.00 95.31 254 GLU A O 1
ATOM 1869 N N . VAL A 1 255 ? 18.405 6.196 -20.640 1.00 95.56 255 VAL A N 1
ATOM 1870 C CA . VAL A 1 255 ? 18.076 7.274 -19.714 1.00 95.56 255 VAL A CA 1
ATOM 1871 C C . VAL A 1 255 ? 17.844 8.581 -20.464 1.00 95.56 255 VAL A C 1
ATOM 1873 O O . VAL A 1 255 ? 18.371 8.796 -21.554 1.00 95.56 255 VAL A O 1
ATOM 1876 N N . THR A 1 256 ? 17.090 9.482 -19.846 1.00 95.31 256 THR A N 1
ATOM 1877 C CA . THR A 1 256 ? 16.966 10.876 -20.260 1.00 95.31 256 THR A CA 1
ATOM 1878 C C . THR A 1 256 ? 17.760 11.765 -19.306 1.00 95.31 256 THR A C 1
ATOM 1880 O O . THR A 1 256 ? 17.552 11.718 -18.090 1.00 95.31 256 THR A O 1
ATOM 1883 N N . TYR A 1 257 ? 18.649 12.591 -19.861 1.00 96.62 257 TYR A N 1
ATOM 1884 C CA . TYR A 1 257 ? 19.469 13.566 -19.140 1.00 96.62 257 TYR A CA 1
ATOM 1885 C C . TYR A 1 257 ? 19.673 14.828 -19.988 1.00 96.62 257 TYR A C 1
ATOM 1887 O O . TYR A 1 257 ? 19.955 14.747 -21.183 1.00 96.62 257 TYR A O 1
ATOM 1895 N N . GLY A 1 258 ? 19.490 16.012 -19.392 1.00 94.69 258 GLY A N 1
ATOM 1896 C CA . GLY A 1 258 ? 19.654 17.289 -20.103 1.00 94.69 258 GLY A CA 1
ATOM 1897 C C . GLY A 1 258 ? 18.733 17.465 -21.322 1.00 94.69 258 GLY A C 1
ATOM 1898 O O . GLY A 1 258 ? 19.097 18.160 -22.263 1.00 94.69 258 GLY A O 1
ATOM 1899 N N . GLY A 1 259 ? 17.570 16.802 -21.338 1.00 95.06 259 GLY A N 1
ATOM 1900 C CA . GLY A 1 259 ? 16.640 16.798 -22.476 1.00 95.06 259 GLY A CA 1
ATOM 1901 C C . GLY A 1 259 ? 16.982 15.804 -23.594 1.00 95.06 259 GLY A C 1
ATOM 1902 O O . GLY A 1 259 ? 16.176 15.638 -24.504 1.00 95.06 259 GLY A O 1
ATOM 1903 N N . ASN A 1 260 ? 18.117 15.105 -23.508 1.00 97.25 260 ASN A N 1
ATOM 1904 C CA . AS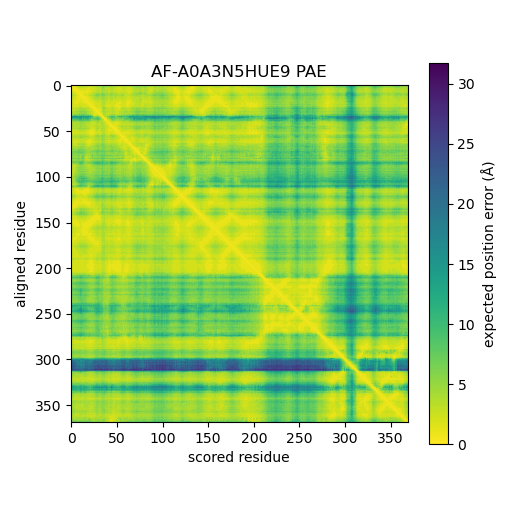N A 1 260 ? 18.519 14.073 -24.461 1.00 97.25 260 ASN A CA 1
ATOM 1905 C C . ASN A 1 260 ? 18.210 12.680 -23.913 1.00 97.25 260 ASN A C 1
ATOM 1907 O O . ASN A 1 260 ? 18.369 12.440 -22.716 1.00 97.25 260 ASN A O 1
ATOM 1911 N N . THR A 1 261 ? 17.818 11.757 -24.788 1.00 97.75 261 THR A N 1
ATOM 1912 C CA . THR A 1 261 ? 17.686 10.332 -24.465 1.00 97.75 261 THR A CA 1
ATOM 1913 C C . THR A 1 261 ? 18.856 9.568 -25.071 1.00 97.75 261 THR A C 1
ATOM 1915 O O . THR A 1 261 ? 19.159 9.738 -26.250 1.00 97.75 261 THR A O 1
ATOM 1918 N N . GLY A 1 262 ? 19.506 8.733 -24.266 1.00 97.50 262 GLY A N 1
ATOM 1919 C CA . GLY A 1 262 ? 20.656 7.931 -24.668 1.00 97.50 262 GLY A CA 1
ATOM 1920 C C . GLY A 1 262 ? 20.953 6.818 -23.668 1.00 97.50 262 GLY A C 1
ATOM 1921 O O . GLY A 1 262 ? 20.176 6.567 -22.754 1.00 97.50 262 GLY A O 1
ATOM 1922 N N . PHE A 1 263 ? 22.081 6.146 -23.831 1.00 97.75 263 PHE A N 1
ATOM 1923 C CA . PHE A 1 263 ? 22.517 5.012 -23.033 1.00 97.75 263 PHE A CA 1
ATOM 1924 C C . PHE A 1 263 ? 23.642 5.412 -22.085 1.00 97.75 263 PHE A C 1
ATOM 1926 O O . PHE A 1 263 ? 24.590 6.081 -22.482 1.00 97.75 263 PHE A O 1
ATOM 1933 N N . VAL A 1 264 ? 23.562 4.955 -20.839 1.00 97.56 264 VAL A N 1
ATOM 1934 C CA . VAL A 1 264 ? 24.635 5.066 -19.846 1.00 97.56 264 VAL A CA 1
ATOM 1935 C C . VAL A 1 264 ? 25.086 3.671 -19.430 1.00 97.56 264 VAL A C 1
ATOM 1937 O O . VAL A 1 264 ? 24.265 2.760 -19.298 1.00 97.56 264 VAL A O 1
ATOM 1940 N N . VAL A 1 265 ? 26.392 3.476 -19.242 1.00 97.00 265 VAL A N 1
ATOM 1941 C CA . VAL A 1 265 ? 26.933 2.176 -18.825 1.00 97.00 265 VAL A CA 1
ATOM 1942 C C . VAL A 1 265 ? 26.449 1.824 -17.416 1.00 97.00 265 VAL A C 1
ATOM 1944 O O . VAL A 1 265 ? 26.514 2.636 -16.492 1.00 97.00 265 VAL A O 1
ATOM 1947 N N . SER A 1 266 ? 25.959 0.598 -17.229 1.00 95.12 266 SER A N 1
ATOM 1948 C CA . SER A 1 266 ? 25.277 0.191 -15.995 1.00 95.12 266 SER A CA 1
ATOM 1949 C C . SER A 1 266 ? 26.165 0.242 -14.753 1.00 95.12 266 SER A C 1
ATOM 1951 O O . SER A 1 266 ? 25.654 0.358 -13.646 1.00 95.12 266 SER A O 1
ATOM 1953 N N . THR A 1 267 ? 27.484 0.131 -14.921 1.00 96.38 267 THR A N 1
ATOM 1954 C CA . THR A 1 267 ? 28.470 0.179 -13.831 1.00 96.38 267 THR A CA 1
ATOM 1955 C C . THR A 1 267 ? 28.786 1.596 -13.357 1.00 96.38 267 THR A C 1
ATOM 1957 O O . THR A 1 267 ? 29.390 1.744 -12.300 1.00 96.38 267 THR A O 1
ATOM 1960 N N . ALA A 1 268 ? 28.405 2.630 -14.114 1.00 97.19 268 ALA A N 1
ATOM 1961 C CA . ALA A 1 268 ? 28.631 4.032 -13.752 1.00 97.19 268 ALA A CA 1
ATOM 1962 C C . ALA A 1 268 ? 27.438 4.662 -13.022 1.00 97.19 268 ALA A C 1
ATOM 1964 O O . ALA A 1 268 ? 27.459 5.853 -12.710 1.00 97.19 268 ALA A O 1
ATOM 1965 N N . VAL A 1 269 ? 26.381 3.890 -12.771 1.00 96.12 269 VAL A N 1
ATOM 1966 C CA . VAL A 1 269 ? 25.156 4.387 -12.155 1.00 96.12 269 VAL A CA 1
ATOM 1967 C C . VAL A 1 269 ? 24.643 3.442 -11.080 1.00 96.12 269 VAL A C 1
ATOM 1969 O O . VAL A 1 269 ? 24.856 2.232 -11.129 1.00 96.12 269 VAL A O 1
ATOM 1972 N N . ARG A 1 270 ? 23.892 3.990 -10.125 1.00 92.38 270 ARG A N 1
ATOM 1973 C CA . ARG A 1 270 ? 23.146 3.212 -9.129 1.00 92.38 270 ARG A CA 1
ATOM 1974 C C . ARG A 1 270 ? 21.669 3.596 -9.127 1.00 92.38 270 ARG A C 1
ATOM 1976 O O . ARG A 1 270 ? 21.360 4.768 -9.342 1.00 92.38 270 ARG A O 1
ATOM 1983 N N . PRO A 1 271 ? 20.749 2.658 -8.845 1.00 88.38 271 PRO A N 1
ATOM 1984 C CA . PRO A 1 271 ? 19.348 2.989 -8.619 1.00 88.38 271 PRO A CA 1
ATOM 1985 C C . PRO A 1 271 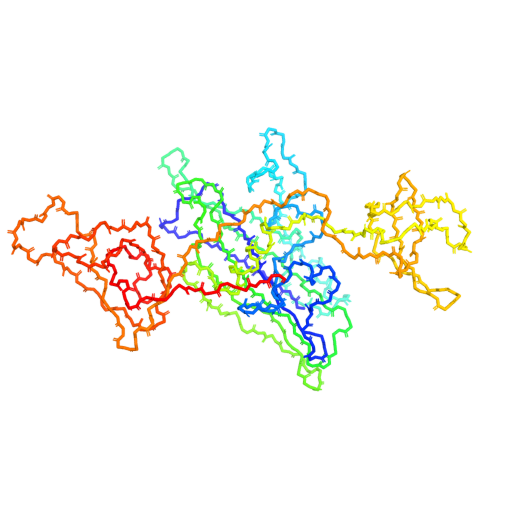? 19.174 3.998 -7.472 1.00 88.38 271 PRO A C 1
ATOM 1987 O O . PRO A 1 271 ? 19.853 3.908 -6.445 1.00 88.38 271 PRO A O 1
ATOM 1990 N N . ALA A 1 272 ? 18.235 4.928 -7.628 1.00 87.38 272 ALA A N 1
ATOM 1991 C CA . ALA A 1 272 ? 17.859 5.909 -6.618 1.00 87.38 272 ALA A CA 1
ATOM 1992 C C . ALA A 1 272 ? 16.357 6.226 -6.679 1.00 87.38 272 ALA A C 1
ATOM 1994 O O . ALA A 1 272 ? 15.724 6.164 -7.737 1.00 87.38 272 ALA A O 1
ATOM 1995 N N . ALA A 1 273 ? 15.784 6.583 -5.529 1.00 81.81 273 ALA A N 1
ATOM 1996 C CA . ALA A 1 273 ? 14.468 7.206 -5.474 1.00 81.81 273 ALA A CA 1
ATOM 1997 C C . ALA A 1 273 ? 14.619 8.675 -5.892 1.00 81.81 273 ALA A C 1
ATOM 1999 O O . ALA A 1 273 ? 15.367 9.413 -5.255 1.00 81.81 273 ALA A O 1
ATOM 2000 N N . ILE A 1 274 ? 13.924 9.083 -6.952 1.00 80.00 274 ILE A N 1
ATOM 2001 C CA . ILE A 1 274 ? 13.995 10.442 -7.512 1.00 80.00 274 ILE A CA 1
ATOM 2002 C C . ILE A 1 274 ? 12.586 10.993 -7.744 1.00 80.00 274 ILE A C 1
ATOM 2004 O O . ILE A 1 274 ? 11.593 10.262 -7.707 1.00 80.00 274 ILE A O 1
ATOM 2008 N N . GLY A 1 275 ? 12.482 12.287 -8.028 1.00 82.19 275 GLY A N 1
ATOM 2009 C CA . GLY A 1 275 ? 11.211 12.933 -8.353 1.00 82.19 275 GLY A CA 1
ATOM 2010 C C . GLY A 1 275 ? 10.376 13.323 -7.131 1.00 82.19 275 GLY A C 1
ATOM 2011 O O . GLY A 1 275 ? 10.900 13.607 -6.053 1.00 82.19 275 GLY A O 1
ATOM 2012 N N . ALA A 1 276 ? 9.055 13.400 -7.322 1.00 84.50 276 ALA A N 1
ATOM 2013 C CA . ALA A 1 276 ? 8.138 13.937 -6.319 1.00 84.50 276 ALA A CA 1
ATOM 2014 C C . ALA A 1 276 ? 8.129 13.102 -5.031 1.00 84.50 276 ALA A C 1
ATOM 2016 O O . ALA A 1 276 ? 8.289 11.879 -5.062 1.00 84.50 276 ALA A O 1
ATOM 2017 N N . ALA A 1 277 ? 7.902 13.764 -3.895 1.00 88.75 277 ALA A N 1
ATOM 2018 C CA . ALA A 1 277 ? 7.559 13.059 -2.668 1.00 88.75 277 ALA A CA 1
ATOM 2019 C C . ALA A 1 277 ? 6.289 12.227 -2.888 1.00 88.75 277 ALA A C 1
ATOM 2021 O O . ALA A 1 277 ? 5.384 12.630 -3.624 1.00 88.75 277 ALA A O 1
ATOM 2022 N N . THR A 1 278 ? 6.245 11.055 -2.270 1.00 91.75 278 THR A N 1
ATOM 2023 C CA . THR A 1 278 ? 5.004 10.299 -2.159 1.00 91.75 278 THR A CA 1
ATOM 2024 C C . THR A 1 278 ? 4.049 10.981 -1.185 1.00 91.75 278 THR A C 1
ATOM 2026 O O . THR A 1 278 ? 4.463 11.757 -0.328 1.00 91.75 278 THR A O 1
ATOM 2029 N N . VAL A 1 279 ? 2.763 10.668 -1.308 1.00 93.19 279 VAL A N 1
ATOM 2030 C CA . VAL A 1 279 ? 1.768 10.992 -0.289 1.00 93.19 279 VAL A CA 1
ATOM 2031 C C . VAL A 1 279 ? 1.758 9.893 0.759 1.00 93.19 279 VAL A C 1
ATOM 2033 O O . VAL A 1 279 ? 1.671 8.712 0.413 1.00 93.19 279 VAL A O 1
ATOM 2036 N N . ASP A 1 280 ? 1.798 10.293 2.022 1.00 96.44 280 ASP A N 1
ATOM 2037 C CA . ASP A 1 280 ? 1.896 9.363 3.134 1.00 96.44 280 ASP A CA 1
ATOM 2038 C C . ASP A 1 280 ? 0.618 8.541 3.344 1.00 96.44 280 ASP A C 1
ATOM 2040 O O . ASP A 1 280 ? -0.511 9.036 3.279 1.00 96.44 280 ASP A O 1
ATOM 2044 N N . LEU A 1 281 ? 0.813 7.263 3.658 1.00 97.38 281 LEU A N 1
ATOM 2045 C CA . LEU A 1 281 ? -0.194 6.396 4.256 1.00 97.38 281 LEU A CA 1
ATOM 2046 C C . LEU A 1 281 ? -0.163 6.521 5.788 1.00 97.38 281 LEU A C 1
ATOM 2048 O O . LEU A 1 281 ? 0.915 6.671 6.368 1.00 97.38 281 LEU A O 1
ATOM 2052 N N . PRO A 1 282 ? -1.305 6.384 6.485 1.00 97.00 282 PRO A N 1
ATOM 2053 C CA . PRO A 1 282 ? -1.308 6.276 7.940 1.00 97.00 282 PRO A CA 1
ATOM 2054 C C . PRO A 1 282 ? -0.552 5.027 8.409 1.00 97.00 282 PRO A C 1
ATOM 2056 O O . PRO A 1 282 ? -0.858 3.915 7.977 1.00 97.00 282 PRO A O 1
ATOM 2059 N N . VAL A 1 283 ? 0.383 5.199 9.343 1.00 97.31 283 VAL A N 1
ATOM 2060 C CA . VAL A 1 283 ? 1.120 4.103 9.995 1.00 97.31 283 VAL A CA 1
ATOM 2061 C C . VAL A 1 283 ? 0.890 4.203 11.509 1.00 97.31 283 VAL A C 1
ATOM 2063 O O . VAL A 1 283 ? 1.702 4.797 12.219 1.00 97.31 283 VAL A O 1
ATOM 2066 N N . PRO A 1 284 ? -0.262 3.727 12.024 1.00 96.06 284 PRO A N 1
ATOM 2067 C CA . PRO A 1 284 ? -0.550 3.804 13.451 1.00 96.06 284 PRO A CA 1
ATOM 2068 C C . PRO A 1 284 ? 0.394 2.900 14.252 1.00 96.06 284 PRO A C 1
ATOM 2070 O O . PRO A 1 284 ? 0.805 1.839 13.786 1.00 96.06 284 PRO A O 1
ATOM 2073 N N . MET A 1 285 ? 0.688 3.286 15.494 1.00 95.38 285 MET A N 1
ATOM 2074 C CA . MET A 1 285 ? 1.432 2.436 16.424 1.00 95.38 285 MET A CA 1
ATOM 2075 C C . MET A 1 285 ? 0.532 1.309 16.941 1.00 95.38 285 MET A C 1
ATOM 2077 O O . MET A 1 285 ? -0.347 1.536 17.779 1.00 95.38 285 MET A O 1
ATOM 2081 N N . VAL A 1 286 ? 0.752 0.096 16.438 1.00 97.12 286 VAL A N 1
ATOM 2082 C CA . VAL A 1 286 ? -0.008 -1.097 16.822 1.00 97.12 286 VAL A CA 1
ATOM 2083 C C . VAL A 1 286 ? 0.740 -1.872 17.897 1.00 97.12 286 VAL A C 1
ATOM 2085 O O . VAL A 1 286 ? 1.946 -2.077 17.809 1.00 97.12 286 VAL A O 1
ATOM 2088 N N . HIS A 1 287 ? 0.007 -2.306 18.913 1.00 97.50 287 HIS A N 1
ATOM 2089 C CA . HIS A 1 287 ? 0.476 -3.230 19.931 1.00 97.50 287 HIS A CA 1
ATOM 2090 C C . HIS A 1 287 ? -0.301 -4.539 19.829 1.00 97.50 287 HIS A C 1
ATOM 2092 O O . HIS A 1 287 ? -1.475 -4.542 19.456 1.00 97.50 287 HIS A O 1
ATOM 2098 N N . THR A 1 288 ? 0.335 -5.624 20.244 1.00 97.50 288 THR A N 1
ATOM 2099 C CA . THR A 1 288 ? -0.257 -6.958 20.306 1.00 97.50 288 THR A CA 1
ATOM 2100 C C . THR A 1 288 ? -0.280 -7.430 21.748 1.00 97.50 288 THR A C 1
ATOM 2102 O O . THR A 1 288 ? 0.694 -7.236 22.476 1.00 97.50 288 THR A O 1
ATOM 2105 N N . VAL A 1 289 ? -1.383 -8.053 22.165 1.00 97.56 289 VAL A N 1
ATOM 2106 C CA . VAL A 1 289 ? -1.467 -8.748 23.456 1.00 97.56 289 VAL A CA 1
ATOM 2107 C C . VAL A 1 289 ? -0.494 -9.923 23.418 1.00 97.56 289 VAL A C 1
ATOM 2109 O O . VAL A 1 289 ? -0.736 -10.910 22.720 1.00 97.56 289 VAL A O 1
ATOM 2112 N N . SER A 1 290 ? 0.627 -9.796 24.122 1.00 96.12 290 SER A N 1
ATOM 2113 C CA . SER A 1 290 ? 1.714 -10.779 24.132 1.00 96.12 290 SER A CA 1
ATOM 2114 C C . SER A 1 290 ? 1.635 -11.742 25.313 1.00 96.12 290 SER A C 1
ATOM 2116 O O . SER A 1 290 ? 2.242 -12.812 25.272 1.00 96.12 290 SER A O 1
ATOM 2118 N N . ASN A 1 291 ? 0.846 -11.410 26.337 1.00 94.00 291 ASN A N 1
ATOM 2119 C CA . ASN A 1 291 ? 0.543 -12.327 27.427 1.00 94.00 291 ASN A CA 1
ATOM 2120 C C . ASN A 1 291 ? -0.220 -13.553 26.894 1.00 94.00 291 ASN A C 1
ATOM 2122 O O . ASN A 1 291 ? -1.315 -13.423 26.345 1.00 94.00 291 ASN A O 1
ATOM 2126 N N . ALA A 1 292 ? 0.346 -14.750 27.079 1.00 91.06 292 ALA A N 1
ATOM 2127 C CA . ALA A 1 292 ? -0.234 -16.008 26.611 1.00 91.06 292 ALA A CA 1
ATOM 2128 C C . ALA A 1 292 ? -1.599 -16.323 27.253 1.00 91.06 292 ALA A C 1
ATOM 2130 O O . ALA A 1 292 ? -2.440 -16.955 26.617 1.00 91.06 292 ALA A O 1
ATOM 2131 N N . ALA A 1 293 ? -1.841 -15.853 28.482 1.00 92.62 293 ALA A N 1
ATOM 2132 C CA . ALA A 1 293 ? -3.141 -15.965 29.147 1.00 92.62 293 ALA A CA 1
ATOM 2133 C C . ALA A 1 293 ? -4.174 -14.948 28.620 1.00 92.62 293 ALA A C 1
ATOM 2135 O O . ALA A 1 293 ? -5.345 -15.005 28.995 1.00 92.62 293 ALA A O 1
ATOM 2136 N N . GLY A 1 294 ? -3.755 -14.030 27.746 1.00 93.94 294 GLY A N 1
ATOM 2137 C CA . GLY A 1 294 ? -4.524 -12.862 27.351 1.00 93.94 294 GLY A CA 1
ATOM 2138 C C . GLY A 1 294 ? -4.430 -11.729 28.372 1.00 93.94 294 GLY A C 1
ATOM 2139 O O . GLY A 1 294 ? -3.651 -11.767 29.319 1.00 93.94 294 GLY A O 1
ATOM 2140 N N . THR A 1 295 ? -5.242 -10.702 28.159 1.00 94.00 295 THR A N 1
ATOM 2141 C CA . THR A 1 295 ? -5.441 -9.578 29.078 1.00 94.00 295 THR A CA 1
ATOM 2142 C C . THR A 1 295 ? -6.933 -9.246 29.150 1.00 94.00 295 THR A C 1
ATOM 2144 O O . THR A 1 295 ? -7.771 -9.973 28.610 1.00 94.00 295 THR A O 1
ATOM 2147 N N . THR A 1 296 ? -7.304 -8.150 29.805 1.00 93.25 296 THR A N 1
ATOM 2148 C CA . THR A 1 296 ? -8.675 -7.630 29.753 1.00 93.25 296 THR A CA 1
ATOM 2149 C C . THR A 1 296 ? -8.681 -6.182 29.298 1.00 93.25 296 THR A C 1
ATOM 2151 O O . THR A 1 296 ? -7.772 -5.413 29.602 1.00 93.25 296 THR A O 1
ATOM 2154 N N . ILE A 1 297 ? -9.720 -5.805 28.558 1.00 93.06 297 ILE A N 1
ATOM 2155 C CA . ILE A 1 297 ? -10.032 -4.403 28.299 1.00 93.06 297 ILE A CA 1
ATOM 2156 C C . ILE A 1 297 ? -11.062 -3.936 29.313 1.00 93.06 297 ILE A C 1
ATOM 2158 O O . ILE A 1 297 ? -12.114 -4.554 29.473 1.00 93.06 297 ILE A O 1
ATOM 2162 N N . ILE A 1 298 ? -10.771 -2.817 29.964 1.00 91.06 298 ILE A N 1
ATOM 2163 C CA . ILE A 1 298 ? -11.733 -2.103 30.797 1.00 91.06 298 ILE A CA 1
ATOM 2164 C C . ILE A 1 298 ? -12.490 -1.144 29.886 1.00 91.06 298 ILE A C 1
ATOM 2166 O O . ILE A 1 298 ? -11.892 -0.226 29.322 1.00 91.06 298 ILE A O 1
ATOM 2170 N N . LEU A 1 299 ? -13.791 -1.366 29.702 1.00 88.44 299 LEU A N 1
ATOM 2171 C CA . LEU A 1 299 ? -14.583 -0.536 28.800 1.00 88.44 299 LEU A CA 1
ATOM 2172 C C . LEU A 1 299 ? -14.634 0.916 29.283 1.00 88.44 299 LEU A C 1
ATOM 2174 O O . LEU A 1 299 ? -14.734 1.194 30.477 1.00 88.44 299 LEU A O 1
ATOM 2178 N N . LEU A 1 300 ? -14.588 1.844 28.325 1.00 77.06 300 LEU A N 1
ATOM 2179 C CA . LEU A 1 300 ? -14.801 3.268 28.571 1.00 77.06 300 LEU A CA 1
ATOM 2180 C C . LEU A 1 300 ? -16.270 3.520 28.942 1.00 77.06 300 LEU A C 1
ATOM 2182 O O . LEU A 1 300 ? -17.079 3.925 28.110 1.00 77.06 300 LEU A O 1
ATOM 2186 N N . THR A 1 301 ? -16.612 3.318 30.209 1.00 67.50 301 THR A N 1
ATOM 2187 C CA . THR A 1 301 ? -17.694 4.077 30.841 1.00 67.50 301 THR A CA 1
ATOM 2188 C C . THR A 1 301 ? -17.148 5.494 31.066 1.00 67.50 301 THR A C 1
ATOM 2190 O O . THR A 1 301 ? -15.989 5.617 31.472 1.00 67.50 301 THR A O 1
ATOM 2193 N N . PRO A 1 302 ? -17.888 6.584 30.784 1.00 60.38 302 PRO A N 1
ATOM 2194 C CA . PRO A 1 302 ? -17.374 7.933 31.012 1.00 60.38 302 PRO A CA 1
ATOM 2195 C C . PRO A 1 302 ? -16.834 8.059 32.444 1.00 60.38 302 PRO A C 1
ATOM 2197 O O . PRO A 1 302 ? -17.601 7.901 33.391 1.00 60.38 302 PRO A O 1
ATOM 2200 N N . ILE A 1 303 ? -15.535 8.340 32.622 1.00 53.69 303 ILE A N 1
ATOM 2201 C CA . ILE A 1 303 ? -14.904 8.431 33.958 1.00 53.69 303 ILE A CA 1
ATOM 2202 C C . ILE A 1 303 ? -15.663 9.414 34.862 1.00 53.69 303 ILE A C 1
ATOM 2204 O O . ILE A 1 303 ? -15.794 9.175 36.057 1.00 53.69 303 ILE A O 1
ATOM 2208 N N . ALA A 1 304 ? -16.239 10.474 34.283 1.00 55.34 304 ALA A N 1
ATOM 2209 C CA . ALA A 1 304 ? -17.056 11.462 34.991 1.00 55.34 304 ALA A CA 1
ATOM 2210 C C . ALA A 1 304 ? -18.324 10.888 35.661 1.00 55.34 304 ALA A C 1
ATOM 2212 O O . ALA A 1 304 ? -18.959 11.581 36.447 1.00 55.34 304 ALA A O 1
ATOM 2213 N N . SER A 1 305 ? -18.700 9.645 35.350 1.00 54.72 305 SER A N 1
ATOM 2214 C CA . SER A 1 305 ? -19.842 8.939 35.942 1.00 54.72 305 SER A CA 1
ATOM 2215 C C . SER A 1 305 ? -19.450 7.902 37.001 1.00 54.72 305 SER A C 1
ATOM 2217 O O . SER A 1 305 ? -20.329 7.309 37.621 1.00 54.72 305 SER A O 1
ATOM 2219 N N . LEU A 1 306 ? -18.151 7.690 37.244 1.00 50.97 306 LEU A N 1
ATOM 2220 C CA . LEU A 1 306 ? -17.676 6.767 38.273 1.00 50.97 306 LEU A CA 1
ATOM 2221 C C . LEU A 1 306 ? -17.610 7.486 39.625 1.00 50.97 306 LEU A C 1
ATOM 2223 O O . LEU A 1 306 ? -16.814 8.403 39.820 1.00 50.97 306 LEU A O 1
ATOM 2227 N N . THR A 1 307 ? -18.443 7.067 40.579 1.00 54.91 307 THR A N 1
ATOM 2228 C CA . THR A 1 307 ? -18.326 7.507 41.977 1.00 54.91 307 THR A CA 1
ATOM 2229 C C . THR A 1 307 ? -17.091 6.852 42.621 1.00 54.91 307 THR A C 1
ATOM 2231 O O . THR A 1 307 ? -16.846 5.667 42.366 1.00 54.91 307 THR A O 1
ATOM 2234 N N . PRO A 1 308 ? -16.299 7.561 43.456 1.00 47.38 308 PRO A N 1
ATOM 2235 C CA . PRO A 1 308 ? -15.185 6.954 44.184 1.00 47.38 308 PRO A CA 1
ATOM 2236 C C . PRO A 1 308 ? -15.634 5.701 44.951 1.00 47.38 308 PRO A C 1
ATOM 2238 O O . PRO A 1 308 ? -16.531 5.771 45.786 1.00 47.38 308 PRO A O 1
ATOM 2241 N N . GLY A 1 309 ? -15.027 4.552 44.643 1.00 54.16 309 GLY A N 1
ATOM 2242 C CA . GLY A 1 309 ? -15.339 3.264 45.275 1.00 54.16 309 GLY A CA 1
ATOM 2243 C C . GLY A 1 309 ? -16.352 2.379 44.537 1.00 54.16 309 GLY A C 1
ATOM 2244 O O . GLY A 1 309 ? -16.592 1.264 44.991 1.00 54.16 309 GLY A O 1
ATOM 2245 N N . GLN A 1 310 ? -16.917 2.812 43.403 1.00 50.75 310 GLN A N 1
ATOM 2246 C CA . GLN A 1 310 ? -17.859 1.996 42.631 1.00 50.75 310 GLN A CA 1
ATOM 2247 C C . GLN A 1 310 ? -17.151 1.255 41.475 1.00 50.75 310 GLN A C 1
ATOM 2249 O O . GLN A 1 310 ? -16.680 1.902 40.535 1.00 50.75 310 GLN A O 1
ATOM 2254 N N . PRO A 1 311 ? -17.070 -0.092 41.485 1.00 55.22 311 PRO A N 1
ATOM 2255 C CA . PRO A 1 311 ? -16.494 -0.849 40.380 1.00 55.22 311 PRO A CA 1
ATOM 2256 C C . PRO A 1 311 ? -17.527 -0.966 39.253 1.00 55.22 311 PRO A C 1
ATOM 2258 O O . PRO A 1 311 ? -18.250 -1.951 39.153 1.00 55.22 311 PRO A O 1
ATOM 2261 N N . ALA A 1 312 ? -17.631 0.050 38.398 1.00 52.62 312 ALA A N 1
ATOM 2262 C CA . ALA A 1 312 ? -18.427 -0.029 37.171 1.00 52.62 312 ALA A CA 1
ATOM 2263 C C . ALA A 1 312 ? -17.515 -0.209 35.954 1.00 52.62 312 ALA A C 1
ATOM 2265 O O . ALA A 1 312 ? -17.482 0.606 35.031 1.00 52.62 312 ALA A O 1
ATOM 2266 N N . THR A 1 313 ? -16.738 -1.286 35.974 1.00 67.25 313 THR A N 1
ATOM 2267 C CA . THR A 1 313 ? -15.877 -1.666 34.859 1.00 67.25 313 THR A CA 1
ATOM 2268 C C . THR A 1 313 ? -16.351 -2.998 34.321 1.00 67.25 313 THR A C 1
ATOM 2270 O O . THR A 1 313 ? -15.940 -4.057 34.789 1.00 67.25 313 THR A O 1
ATOM 2273 N N . THR A 1 314 ? -17.230 -2.941 33.325 1.00 85.50 314 THR A N 1
ATOM 2274 C CA . THR A 1 314 ? -17.399 -4.070 32.417 1.00 85.50 314 THR A CA 1
ATOM 2275 C C . THR A 1 314 ? -16.036 -4.343 31.793 1.00 85.50 314 THR A C 1
ATOM 2277 O O . THR A 1 314 ? -15.461 -3.468 31.138 1.00 85.50 314 THR A O 1
ATOM 2280 N N . THR A 1 315 ? -15.498 -5.530 32.041 1.00 91.25 315 THR A N 1
ATOM 2281 C CA . THR A 1 315 ? -14.269 -6.007 31.415 1.00 91.25 315 THR A CA 1
ATOM 2282 C C . THR A 1 315 ? -14.621 -6.978 30.300 1.00 91.25 315 THR A C 1
ATOM 2284 O O . THR A 1 315 ? -15.605 -7.712 30.391 1.00 91.25 315 THR A O 1
ATOM 2287 N N . LEU A 1 316 ? -13.824 -6.983 29.234 1.00 93.81 316 LEU A N 1
ATOM 2288 C CA . LEU A 1 316 ? -13.891 -8.022 28.208 1.00 93.81 316 LEU A CA 1
ATOM 2289 C C . LEU A 1 316 ? -12.535 -8.730 28.122 1.00 93.81 316 LEU A C 1
ATOM 2291 O O . LEU A 1 316 ? -11.504 -8.049 28.160 1.00 93.81 316 LEU A O 1
ATOM 2295 N N . PRO A 1 317 ? -12.502 -10.068 28.016 1.00 96.00 317 PRO A N 1
ATOM 2296 C CA . PRO A 1 317 ? -11.257 -10.794 27.820 1.00 96.00 317 PRO A CA 1
ATOM 2297 C C . PRO A 1 317 ? -10.695 -10.513 26.424 1.00 96.00 317 PRO A C 1
ATOM 2299 O O . PRO A 1 317 ? -11.424 -10.514 25.434 1.00 96.00 317 PRO A O 1
ATOM 2302 N N . LEU A 1 318 ? -9.384 -10.308 26.344 1.00 96.19 318 LEU A N 1
ATOM 2303 C CA . LEU A 1 318 ? -8.643 -10.170 25.097 1.00 96.19 318 LEU A CA 1
ATOM 2304 C C . LEU A 1 318 ? -7.604 -11.290 25.010 1.00 96.19 318 LEU A C 1
ATOM 2306 O O . LEU A 1 318 ? -6.645 -11.272 25.781 1.00 96.19 318 LEU A O 1
ATOM 2310 N N . PRO A 1 319 ? -7.756 -12.267 24.105 1.00 97.19 319 PRO A N 1
ATOM 2311 C CA . PRO A 1 319 ? -6.775 -13.336 23.970 1.00 97.19 319 PRO A CA 1
ATOM 2312 C C . PRO A 1 319 ? -5.439 -12.818 23.420 1.00 97.19 319 PRO A C 1
ATOM 2314 O O . PRO A 1 319 ? -5.376 -11.758 22.784 1.00 97.19 319 PRO A O 1
ATOM 2317 N N . ALA A 1 320 ? -4.382 -13.608 23.621 1.00 97.00 320 ALA A N 1
ATOM 2318 C CA . ALA A 1 320 ? -3.084 -13.398 22.986 1.00 97.00 320 ALA A CA 1
ATOM 2319 C C . ALA A 1 320 ? -3.230 -13.225 21.462 1.00 97.00 320 ALA A C 1
ATOM 2321 O O . ALA A 1 320 ? -4.060 -13.879 20.827 1.00 97.00 320 ALA A O 1
ATOM 2322 N N . GLY A 1 321 ? -2.434 -12.334 20.874 1.00 96.12 321 GLY A N 1
ATOM 2323 C CA . GLY A 1 321 ? -2.497 -12.011 19.446 1.00 96.12 321 GLY A CA 1
ATOM 2324 C C . GLY A 1 321 ? -3.536 -10.949 19.065 1.00 96.12 321 GLY A C 1
ATOM 2325 O O . GLY A 1 321 ? -3.524 -10.486 17.928 1.00 96.12 321 GLY A O 1
ATOM 2326 N N . THR A 1 322 ? -4.400 -10.512 19.991 1.00 97.25 322 THR A N 1
ATOM 2327 C CA . THR A 1 322 ? -5.292 -9.361 19.759 1.00 97.25 322 THR A CA 1
ATOM 2328 C C . THR A 1 322 ? -4.462 -8.105 19.493 1.00 97.25 322 THR A C 1
ATOM 2330 O O . THR A 1 322 ? -3.530 -7.818 20.248 1.00 97.25 322 THR A O 1
ATOM 2333 N N . ARG A 1 323 ? -4.811 -7.337 18.455 1.00 97.50 323 ARG A N 1
ATOM 2334 C CA . ARG A 1 323 ? -4.088 -6.119 18.057 1.00 97.50 323 ARG A CA 1
ATOM 2335 C C . ARG A 1 323 ? -4.870 -4.879 18.461 1.00 97.50 323 ARG A C 1
ATOM 2337 O O . ARG A 1 323 ? -6.092 -4.813 18.304 1.00 97.50 323 ARG A O 1
ATOM 234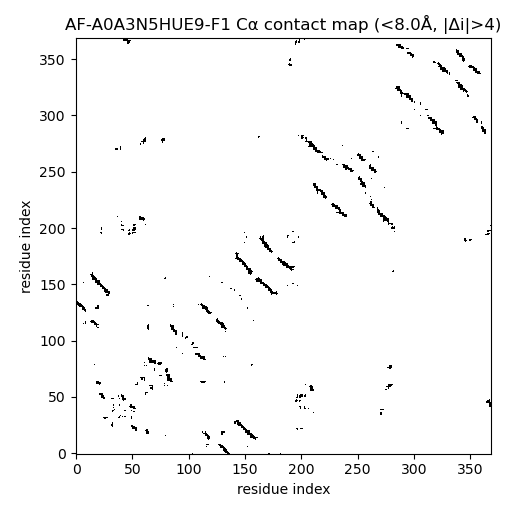4 N N . LEU A 1 324 ? -4.171 -3.861 18.944 1.00 96.81 324 LEU A N 1
ATOM 2345 C CA . LEU A 1 324 ? -4.765 -2.609 19.402 1.00 96.81 324 LEU A CA 1
ATOM 2346 C C . LEU A 1 324 ? -3.893 -1.402 19.063 1.00 96.81 324 LEU A C 1
ATOM 2348 O O . LEU A 1 324 ? -2.679 -1.510 18.930 1.00 96.81 324 LEU A O 1
ATOM 2352 N N . ILE A 1 325 ? -4.515 -0.232 18.964 1.00 96.06 325 ILE A N 1
ATOM 2353 C CA . ILE A 1 325 ? -3.810 1.053 18.909 1.00 96.06 325 ILE A CA 1
ATOM 2354 C C . ILE A 1 325 ? -3.925 1.746 20.260 1.00 96.06 325 ILE A C 1
ATOM 2356 O O . ILE A 1 325 ? -5.010 1.794 20.844 1.00 96.06 325 ILE A O 1
ATOM 2360 N N . VAL A 1 326 ? -2.819 2.304 20.743 1.00 92.25 326 VAL A N 1
ATOM 2361 C CA . VAL A 1 326 ? -2.806 3.162 21.932 1.00 92.25 326 VAL A CA 1
ATOM 2362 C C . VAL A 1 326 ? -3.057 4.596 21.479 1.00 92.25 326 VAL A C 1
ATOM 2364 O O . VAL A 1 326 ? -2.313 5.129 20.661 1.00 92.25 326 VAL A O 1
ATOM 2367 N N . THR A 1 327 ? -4.113 5.224 21.993 1.00 89.69 327 THR A N 1
ATOM 2368 C CA . THR A 1 327 ? -4.497 6.596 21.621 1.00 89.69 327 THR A CA 1
ATOM 2369 C C . THR A 1 327 ? -4.065 7.630 22.649 1.00 89.69 327 THR A C 1
ATOM 2371 O O . THR A 1 327 ? -3.906 8.800 22.308 1.00 89.69 327 THR A O 1
ATOM 2374 N N . ARG A 1 328 ? -3.896 7.229 23.913 1.00 87.25 328 ARG A N 1
ATOM 2375 C CA . ARG A 1 328 ? -3.460 8.128 24.984 1.00 87.25 328 ARG A CA 1
ATOM 2376 C C . ARG A 1 328 ? -2.731 7.351 26.076 1.00 87.25 328 ARG A C 1
ATOM 2378 O O . ARG A 1 328 ? -3.304 6.454 26.696 1.00 87.25 328 ARG A O 1
ATOM 2385 N N . CYS A 1 329 ? -1.501 7.771 26.365 1.00 82.31 329 CYS A N 1
ATOM 2386 C CA . CYS A 1 329 ? -0.812 7.386 27.591 1.00 82.31 329 CYS A CA 1
ATOM 2387 C C . CYS A 1 329 ? -1.485 8.098 28.765 1.00 82.31 329 CYS A C 1
ATOM 2389 O O . CYS A 1 329 ? -1.617 9.324 28.757 1.00 82.31 329 CYS A O 1
ATOM 2391 N N . MET A 1 330 ? -1.932 7.348 29.766 1.00 76.31 330 MET A N 1
ATOM 2392 C CA . MET A 1 330 ? -2.419 7.948 31.002 1.00 76.31 330 MET A CA 1
ATOM 2393 C C . MET A 1 330 ? -1.259 8.154 31.968 1.00 76.31 330 MET A C 1
ATOM 2395 O O . MET A 1 330 ? -0.379 7.299 32.080 1.00 76.31 330 MET A O 1
ATOM 2399 N N . ALA A 1 331 ? -1.284 9.272 32.696 1.00 66.94 331 ALA A N 1
ATOM 2400 C CA . ALA A 1 331 ? -0.501 9.366 33.918 1.00 66.94 331 ALA A CA 1
ATOM 2401 C C . ALA A 1 331 ? -0.956 8.231 34.852 1.00 66.94 331 ALA A C 1
ATOM 2403 O O . ALA A 1 331 ? -2.168 8.001 34.946 1.00 66.94 331 ALA A O 1
ATOM 2404 N N . PRO A 1 332 ? -0.034 7.519 35.521 1.00 66.06 332 PRO A N 1
ATOM 2405 C CA . PRO A 1 332 ? -0.406 6.491 36.480 1.00 66.06 332 PRO A CA 1
ATOM 2406 C C . PRO A 1 332 ? -1.375 7.083 37.506 1.00 66.06 332 PRO A C 1
ATOM 2408 O O . PRO A 1 332 ? -1.018 7.991 38.255 1.00 66.06 332 PRO A O 1
ATOM 2411 N N . THR A 1 333 ? -2.616 6.606 37.519 1.00 72.56 333 THR A N 1
ATOM 2412 C CA . THR A 1 333 ? -3.557 6.914 38.596 1.00 72.56 333 THR A CA 1
ATOM 2413 C C . THR A 1 333 ? -3.501 5.784 39.612 1.00 72.56 333 THR A C 1
ATOM 2415 O O . THR A 1 333 ? -3.178 4.647 39.267 1.00 72.56 333 THR A O 1
ATOM 2418 N N . ALA A 1 334 ? -3.852 6.069 40.868 1.00 69.75 334 ALA A N 1
ATOM 2419 C CA . ALA A 1 334 ? -3.972 5.025 41.888 1.00 69.75 334 ALA A CA 1
ATOM 2420 C C . ALA A 1 334 ? -4.977 3.927 41.483 1.00 69.75 334 ALA A C 1
ATOM 2422 O O . ALA A 1 334 ? -4.870 2.791 41.930 1.00 69.75 334 ALA A O 1
ATOM 2423 N N . THR A 1 335 ? -5.945 4.266 40.627 1.00 76.56 335 THR A N 1
ATOM 2424 C CA . THR A 1 335 ? -7.035 3.383 40.205 1.00 76.56 335 THR A CA 1
ATOM 2425 C C . THR A 1 335 ? -6.671 2.482 39.027 1.00 76.56 335 THR A C 1
ATOM 2427 O O . THR A 1 335 ? -7.167 1.364 38.966 1.00 76.56 335 THR A O 1
ATOM 2430 N N . LEU A 1 336 ? -5.833 2.946 38.093 1.00 82.25 336 LEU A N 1
ATOM 2431 C CA . LEU A 1 336 ? -5.431 2.199 36.894 1.00 82.25 336 LEU A CA 1
ATOM 2432 C C . LEU A 1 336 ? -3.929 2.378 36.615 1.00 82.25 336 LEU A C 1
ATOM 2434 O O . LEU A 1 336 ? -3.545 2.976 35.602 1.00 82.25 336 LEU A O 1
ATOM 2438 N N . PRO A 1 337 ? -3.045 1.879 37.498 1.00 85.00 337 PRO A N 1
ATOM 2439 C CA . PRO A 1 337 ? -1.612 1.951 37.255 1.00 85.00 337 PRO A CA 1
ATOM 2440 C C . PRO A 1 337 ? -1.268 1.178 35.976 1.00 85.00 337 PRO A C 1
ATOM 2442 O O . PRO A 1 337 ? -1.773 0.080 35.747 1.00 85.00 337 PRO A O 1
ATOM 2445 N N . ASN A 1 338 ? -0.413 1.759 35.132 1.00 90.25 338 ASN A N 1
ATOM 2446 C CA . ASN A 1 338 ? 0.077 1.146 33.891 1.00 90.25 338 ASN A CA 1
ATOM 2447 C C . ASN A 1 338 ? -1.007 0.780 32.862 1.00 90.25 338 ASN A C 1
ATOM 2449 O O . ASN A 1 338 ? -0.811 -0.149 32.080 1.00 90.25 338 ASN A O 1
ATOM 2453 N N . HIS A 1 339 ? -2.138 1.490 32.844 1.00 91.25 339 HIS A N 1
ATOM 2454 C CA . HIS A 1 339 ? -3.142 1.321 31.797 1.00 91.25 339 HIS A CA 1
ATOM 2455 C C . HIS A 1 339 ? -3.111 2.469 30.798 1.00 91.25 339 HIS A C 1
ATOM 2457 O O . HIS A 1 339 ? -3.068 3.633 31.196 1.00 91.25 339 HIS A O 1
ATOM 2463 N N . TYR A 1 340 ? -3.195 2.156 29.507 1.00 92.75 340 TYR A N 1
ATOM 2464 C CA . TYR A 1 340 ? -3.343 3.154 28.446 1.00 92.75 340 TYR A CA 1
ATOM 2465 C C . TYR A 1 340 ? -4.721 3.076 27.804 1.00 92.75 340 TYR A C 1
ATOM 2467 O O . TYR A 1 340 ? -5.319 2.006 27.728 1.00 92.75 340 TYR A O 1
ATOM 2475 N N . GLU A 1 341 ? -5.220 4.217 27.330 1.00 92.69 341 GLU A N 1
ATOM 2476 C CA . GLU A 1 341 ? -6.439 4.261 26.526 1.00 92.69 341 GLU A CA 1
ATOM 2477 C C . GLU A 1 341 ? -6.109 3.869 25.084 1.00 92.69 341 GLU A C 1
ATOM 2479 O O . GLU A 1 341 ? -5.118 4.332 24.507 1.00 92.69 341 GLU A O 1
ATOM 2484 N N . GLY A 1 342 ? -6.968 3.060 24.476 1.00 94.50 342 GLY A N 1
ATOM 2485 C CA . GLY A 1 342 ? -6.789 2.629 23.098 1.00 94.50 342 GLY A CA 1
ATOM 2486 C C . GLY A 1 342 ? -8.049 2.064 22.455 1.00 94.50 342 GLY A C 1
ATOM 2487 O O . GLY A 1 342 ? -9.172 2.250 22.937 1.00 94.50 342 GLY A O 1
ATOM 2488 N N . LYS A 1 343 ? -7.847 1.333 21.361 1.00 95.62 343 LYS A N 1
ATOM 2489 C CA . LYS A 1 343 ? -8.904 0.668 20.598 1.00 95.62 343 LYS A CA 1
ATOM 2490 C C . LYS A 1 343 ? -8.415 -0.673 20.066 1.00 95.62 343 LYS A C 1
ATOM 2492 O O . LYS A 1 343 ? -7.336 -0.724 19.483 1.00 95.62 343 LYS A O 1
ATOM 2497 N N . VAL A 1 344 ? -9.231 -1.719 20.186 1.00 96.12 344 VAL A N 1
ATOM 2498 C CA . VAL A 1 344 ? -8.977 -2.999 19.507 1.00 96.12 344 VAL A CA 1
ATOM 2499 C C . VAL A 1 344 ? -9.145 -2.804 18.002 1.00 96.12 344 VAL A C 1
ATOM 2501 O O . VAL A 1 344 ? -10.196 -2.342 17.541 1.00 96.12 344 VAL A O 1
ATOM 2504 N N . VAL A 1 345 ? -8.109 -3.135 17.238 1.00 95.75 345 VAL A N 1
ATOM 2505 C CA . VAL A 1 345 ? -8.078 -2.994 15.775 1.00 95.75 345 VAL A CA 1
ATOM 2506 C C . VAL A 1 345 ? -8.060 -4.326 15.042 1.00 95.75 345 VAL A C 1
ATOM 2508 O O . VAL A 1 345 ? -8.325 -4.328 13.843 1.00 95.75 345 VAL A O 1
ATOM 2511 N N . ASP A 1 346 ? -7.791 -5.426 15.745 1.00 94.75 346 ASP A N 1
ATOM 2512 C CA . ASP A 1 346 ? -7.920 -6.779 15.214 1.00 94.75 346 ASP A CA 1
ATOM 2513 C C . ASP A 1 346 ? -8.132 -7.808 16.331 1.00 94.75 346 ASP A C 1
ATOM 2515 O O . ASP A 1 346 ? -7.575 -7.664 17.422 1.00 94.75 346 ASP A O 1
ATOM 2519 N N . GLY A 1 347 ? -8.896 -8.864 16.046 1.00 93.44 347 GLY A N 1
ATOM 2520 C CA . GLY A 1 347 ? -9.291 -9.893 17.014 1.00 93.44 347 GLY A CA 1
ATOM 2521 C C . GLY A 1 347 ? -10.675 -9.672 17.652 1.00 93.44 347 GLY A C 1
ATOM 2522 O O . GLY A 1 347 ? -11.481 -8.864 17.164 1.00 93.44 347 GLY A O 1
ATOM 2523 N N . PRO A 1 348 ? -11.005 -10.415 18.728 1.00 93.75 348 PRO A N 1
ATOM 2524 C CA . PRO A 1 348 ? -12.274 -10.264 19.435 1.00 93.75 348 PRO A CA 1
ATOM 2525 C C . PRO A 1 348 ? -12.492 -8.825 19.896 1.00 93.75 348 PRO A C 1
ATOM 2527 O O . PRO A 1 348 ? -11.563 -8.153 20.331 1.00 93.75 348 PRO A O 1
ATOM 2530 N N . HIS A 1 349 ? -13.734 -8.351 19.811 1.00 94.19 349 HIS A N 1
ATOM 2531 C CA . HIS A 1 349 ? -14.107 -6.990 20.207 1.00 94.19 349 HIS A CA 1
ATOM 2532 C C . HIS A 1 349 ? -13.471 -5.873 19.353 1.00 94.19 349 HIS A C 1
ATOM 2534 O O . HIS A 1 349 ? -13.423 -4.724 19.800 1.00 94.19 349 HIS A O 1
ATOM 2540 N N . THR A 1 350 ? -13.041 -6.160 18.115 1.00 92.62 350 THR A N 1
ATOM 2541 C CA . THR A 1 350 ? -12.595 -5.136 17.148 1.00 92.62 350 THR A CA 1
ATOM 2542 C C . THR A 1 350 ? -13.565 -3.952 17.099 1.00 92.62 350 THR A C 1
ATOM 2544 O O . THR A 1 350 ? -14.780 -4.116 17.008 1.00 92.62 350 THR A O 1
ATOM 2547 N N . GLY A 1 351 ? -13.022 -2.736 17.176 1.00 89.81 351 GLY A N 1
ATOM 2548 C CA . GLY A 1 351 ? -13.805 -1.504 17.255 1.00 89.81 351 GLY A CA 1
ATOM 2549 C C . GLY A 1 351 ? -13.991 -0.967 18.676 1.00 89.81 351 GLY A C 1
ATOM 2550 O O . GLY A 1 351 ? -14.228 0.233 18.832 1.00 89.81 351 GLY A O 1
ATOM 2551 N N . THR A 1 352 ? -13.835 -1.814 19.694 1.00 92.50 352 THR A N 1
ATOM 2552 C CA . THR A 1 352 ? -14.057 -1.457 21.101 1.00 92.50 352 THR A CA 1
ATOM 2553 C C . THR A 1 352 ? -12.923 -0.591 21.633 1.00 92.50 352 THR A C 1
ATOM 2555 O O . THR A 1 352 ? -11.747 -0.876 21.398 1.00 92.50 352 THR A O 1
ATOM 2558 N N . ARG A 1 353 ? -13.283 0.472 22.359 1.00 93.31 353 ARG A N 1
ATOM 2559 C CA . ARG A 1 353 ? -12.344 1.349 23.064 1.00 93.31 353 ARG A CA 1
ATOM 2560 C C . ARG A 1 353 ? -12.386 1.078 24.560 1.00 93.31 353 ARG A C 1
ATOM 2562 O O . ARG A 1 353 ? -13.440 0.759 25.109 1.00 93.31 353 ARG A O 1
ATOM 2569 N N . GLY A 1 354 ? -11.250 1.259 25.211 1.00 92.94 354 GLY A N 1
ATOM 2570 C CA . GLY A 1 354 ? -11.112 0.998 26.634 1.00 92.94 354 GLY A CA 1
ATOM 2571 C C . GLY A 1 354 ? -9.702 1.258 27.130 1.00 92.94 354 GLY A C 1
ATOM 2572 O O . GLY A 1 354 ? -8.891 1.869 26.428 1.00 92.94 354 GLY A O 1
ATOM 2573 N N . TYR A 1 355 ? -9.436 0.775 28.335 1.00 92.44 355 TYR A N 1
ATOM 2574 C CA . TYR A 1 355 ? -8.131 0.816 28.975 1.00 92.44 355 TYR A CA 1
ATOM 2575 C C . TYR A 1 355 ? -7.485 -0.567 28.958 1.00 92.44 355 TYR A C 1
ATOM 2577 O O . TYR A 1 355 ? -8.153 -1.564 29.234 1.00 92.44 355 TYR A O 1
ATOM 2585 N N . PHE A 1 356 ? -6.192 -0.608 28.643 1.00 93.38 356 PHE A N 1
ATOM 2586 C CA . PHE A 1 356 ? -5.411 -1.832 28.462 1.00 93.38 356 PHE A CA 1
ATOM 2587 C C . PHE A 1 356 ? -4.202 -1.818 29.379 1.00 93.38 356 PHE A C 1
ATOM 2589 O O . PHE A 1 356 ? -3.516 -0.797 29.460 1.00 93.38 356 PHE A O 1
ATOM 2596 N N . PHE A 1 357 ? -3.917 -2.945 30.023 1.00 94.31 357 PHE A N 1
ATOM 2597 C CA . PHE A 1 357 ? -2.742 -3.094 30.868 1.00 94.31 357 PHE A CA 1
ATOM 2598 C C . PHE A 1 357 ? -1.477 -3.205 30.008 1.00 94.31 357 PHE A C 1
ATOM 2600 O O . PHE A 1 357 ? -1.258 -4.199 29.323 1.00 94.31 357 PHE A O 1
ATOM 2607 N N . VAL A 1 358 ? -0.648 -2.161 30.018 1.00 93.31 358 VAL A N 1
ATOM 2608 C CA . VAL A 1 358 ? 0.508 -2.005 29.119 1.00 93.31 358 VAL A CA 1
ATOM 2609 C C . VAL A 1 358 ? 1.555 -3.116 29.252 1.00 93.31 358 VAL A C 1
ATOM 2611 O O . VAL A 1 358 ? 2.085 -3.516 28.219 1.00 93.31 358 VAL A O 1
ATOM 2614 N N . PRO A 1 359 ? 1.857 -3.656 30.449 1.00 95.75 359 PRO A N 1
ATOM 2615 C CA . PRO A 1 359 ? 2.812 -4.758 30.571 1.00 95.75 359 PRO A CA 1
ATOM 2616 C C . PRO A 1 359 ? 2.422 -6.037 29.814 1.00 95.75 359 PRO A C 1
ATOM 2618 O O . PRO A 1 359 ? 3.303 -6.839 29.523 1.00 95.75 359 PRO A O 1
ATOM 2621 N N . ASP A 1 360 ? 1.143 -6.214 29.454 1.00 96.62 360 ASP A N 1
ATOM 2622 C CA . ASP A 1 360 ? 0.675 -7.343 28.632 1.00 96.62 360 ASP A CA 1
ATOM 2623 C C . ASP A 1 360 ? 0.801 -7.086 27.120 1.00 96.62 360 ASP A C 1
ATOM 2625 O O . ASP A 1 360 ? 0.374 -7.913 26.306 1.00 96.62 360 ASP A O 1
ATOM 2629 N N . LEU A 1 361 ? 1.322 -5.922 26.727 1.00 96.44 361 LEU A N 1
ATOM 2630 C CA . LEU A 1 361 ? 1.371 -5.468 25.346 1.00 96.44 361 LEU A CA 1
ATOM 2631 C C . LEU A 1 361 ? 2.803 -5.439 24.816 1.00 96.44 361 LEU A C 1
ATOM 2633 O O . LEU A 1 361 ? 3.754 -5.070 25.501 1.00 96.44 361 LEU A O 1
ATOM 2637 N N . THR A 1 362 ? 2.955 -5.756 23.537 1.00 97.25 362 THR A N 1
ATOM 2638 C CA . THR A 1 362 ? 4.212 -5.590 22.805 1.00 97.25 362 THR A CA 1
ATOM 2639 C C . THR A 1 362 ? 3.960 -4.766 21.555 1.00 97.25 362 THR A C 1
ATOM 2641 O O . THR A 1 362 ? 3.041 -5.060 20.796 1.00 97.25 362 THR A O 1
ATOM 2644 N N . LEU A 1 363 ? 4.757 -3.715 21.351 1.00 96.88 363 LEU A N 1
ATOM 2645 C CA . LEU A 1 363 ? 4.707 -2.907 20.134 1.00 96.88 363 LEU A CA 1
ATOM 2646 C C . LEU A 1 363 ? 5.085 -3.775 18.924 1.00 96.88 363 LEU A C 1
ATOM 2648 O O . LEU A 1 363 ? 6.105 -4.464 18.956 1.00 96.88 363 LEU A O 1
ATOM 2652 N N . GLU A 1 364 ? 4.289 -3.730 17.855 1.00 96.56 364 GLU A N 1
ATOM 2653 C CA . GLU A 1 364 ? 4.611 -4.432 16.612 1.00 96.56 364 GLU A CA 1
ATOM 2654 C C . GLU A 1 364 ? 5.867 -3.828 15.972 1.00 96.56 364 GLU A C 1
ATOM 2656 O O . GLU A 1 364 ? 5.933 -2.632 15.680 1.00 96.56 364 GLU A O 1
ATOM 2661 N N . ALA A 1 365 ? 6.880 -4.665 15.749 1.00 95.38 365 ALA A N 1
ATOM 2662 C CA . ALA A 1 365 ? 8.116 -4.247 15.105 1.00 95.38 365 ALA A CA 1
ATOM 2663 C C . ALA A 1 365 ? 7.938 -4.200 13.581 1.00 95.38 365 ALA A C 1
ATOM 2665 O O . ALA A 1 365 ? 7.742 -5.235 12.940 1.00 95.38 365 ALA A O 1
ATOM 2666 N N . LEU A 1 366 ? 8.050 -3.002 13.004 1.00 94.69 366 LEU A N 1
ATOM 2667 C CA . LEU A 1 366 ? 8.069 -2.813 11.554 1.00 94.69 366 LEU A CA 1
ATOM 2668 C C . LEU A 1 366 ? 9.437 -3.190 10.967 1.00 94.69 366 LEU A C 1
ATOM 2670 O O . LEU A 1 366 ? 10.476 -3.091 11.631 1.00 94.69 366 LEU A O 1
ATOM 2674 N N . GLY A 1 367 ? 9.428 -3.636 9.713 1.00 91.88 367 GLY A N 1
ATOM 2675 C CA . GLY A 1 367 ? 10.641 -3.898 8.945 1.00 91.88 367 GLY A CA 1
ATOM 2676 C C . GLY A 1 367 ? 11.384 -2.617 8.558 1.00 91.88 367 GLY A C 1
ATOM 2677 O O . GLY A 1 367 ? 10.917 -1.502 8.789 1.00 91.88 367 GLY A O 1
ATOM 2678 N N . ARG A 1 368 ? 12.575 -2.777 7.976 1.00 89.88 368 ARG A N 1
ATOM 2679 C CA . ARG A 1 368 ? 13.441 -1.660 7.554 1.00 89.88 368 ARG A CA 1
ATOM 2680 C C . ARG A 1 368 ? 13.833 -1.790 6.077 1.00 89.88 368 ARG A C 1
ATOM 2682 O O . ARG A 1 368 ? 13.951 -2.933 5.623 1.00 89.88 368 ARG A O 1
ATOM 2689 N N . PRO A 1 369 ? 14.010 -0.667 5.351 1.00 84.62 369 PRO A N 1
ATOM 2690 C CA . PRO A 1 369 ? 14.383 -0.657 3.934 1.00 84.62 369 PRO A CA 1
ATOM 2691 C C . PRO A 1 369 ? 15.815 -1.130 3.661 1.00 84.62 369 PRO A C 1
ATOM 2693 O O . PRO A 1 369 ? 16.583 -1.384 4.619 1.00 84.62 369 PRO A O 1
#

Mean predicted aligned error: 5.97 Å

Sequence (369 aa):
MEMYLKFHPGTNVRADLIGLTQAAEGKFNGAQITQGLYGLRSARSGAGIGSFIDRLAGYPSPLYGTRQTVRAGGSAADLTGYEPYTITQLTAAQQAAQAASTGVTGRRYTGGAQHGYRKVVSGSFVTRPAELYDAPMLPGAGANSEQVFETTALAIAGPQNGTYYGSVEWGWRKDAAATFSRLPLRVVSQGVPSVTFLTAAQIWNQSKASFGFVATSATDLLDGSLSVIGAIPVDAELAPTGRQGSGGGATYYEVTYGGNTGFVVSTAVRPAAIGAATVDLPVPMVHTVSNAAGTTIILLTPIASLTPGQPATTTLPLPAGTRLIVTRCMAPTATLPNHYEGKVVDGPHTGTRGYFFVPDLTLEALGRP

Secondary structure (DSSP, 8-state):
--EEEEE---TT--EEEEEEEEEEEEEETTEE--SHHHHHSSBSBSTTBT-EE---TT----SBTEEEEEPTT--TTSTTSEEEP--EEPPHHHHHHHHHHH---S--EESSEE-EEEEEETTEEEEE-EEEEE----TT--TT-EEEEEEEEEEEESTTTT-EEEEEEEEEEE-TT--EEEEEEEEEESSSPPHHHHHHHHHHHTSEEEEEEEESS-EEEE-TTS-EEEEE-TT-EEEEEEEEEEETTEEEEEEEETTEEEEEEGGGEEEEEEEEEPPPPP---EEEE--TT-EEEEE---GGG--TT-----EEEE-TT-EEEEEEEPP--SSSTTEEEEEEEESTTTT-EEEEEGGGEEE----B-

Foldseek 3Di:
DKDKDKDWDDPPDAFPKKFKWKKKWKDAPQHTPLDDPLVLLAFCDDAQGSIATDDDFLQQERTFQFDSDFDDVADQQANPRTDGKDKAWDDPVRQVVVCVVPVDHDIDIDGAWGMWHFHDDPNDTDTDITMGIDDDDDPPRAAFIWMKMKMWMARRGGPRHLWIQFIWMWIWGQHRRRDIDTDDIGTQFRTDHDLNVLLNLVSLQVFARHKFKFFQAWWFFAAPVRHGPGIDHGRDTWHFPPDWDDDPNFIWTFTDDPNDTGTTTPVRIDMGGDDHRHHHRDNAWKKWQQPQAFWKFFADDPPVPDDVPDPPTDIDTGHGGFMKGFPADDDQDPVHGQWTWIAGGGDPRHGTTGITRNVSIDTRDHGHD